Protein AF-W8ZA10-F1 (afdb_monomer_lite)

Radius of gyration: 51.09 Å; chains: 1; bounding box: 124×68×164 Å

Foldseek 3Di:
DDDPDDDDPVVVVVVVCVVVVWDWDWDWDDDDPDTPDTDIDTHNFDAEALAAEAEDPPWWPDKDKDWALPLAWQKEAEWECAPDRDIAALCVVVVNDRIDGDVVLCVVPPDVSHTHYDYDYDPDPDNDDHSVNRVVVRVVVNVVRSGIDMDMDTWTQQCCVVVVPVSNGADARHWYWYWYVVDVVTWIKIWGFHDWPADPVDSRPITTDIDPIDTDDDPVVVVVVVVVVVVVVVVVVVVVVVVVVVVLVVVVVVLVVVVVVVVVVVVVVVVVVVVVVVLDADEDEDCDDDDPPADAQRHWYFHQVPHPPGFIWGHRPPDTHGDDDDPPVVVVVVVVVVVVVVVVVSVVVVVVSVVVVVVSVVVVVVVVVVVVVVVVVVVVVVVVVVVVVVVVVVVVVVVVVVVVVVVVVVVVVVVVVVVVVVVVVVVVVVVVVVVVVVVVVVVVVVVVVD

InterPro domains:
  IPR007119 Phage tail spike protein, N-terminal domain [TIGR01665] (1-211)
  IPR010572 Tail spike domain [PF06605] (48-205)

pLDDT: mean 74.43, std 16.67, range [37.16, 95.0]

Structure (mmCIF, N/CA/C/O backbone):
data_AF-W8ZA10-F1
#
_entry.id   AF-W8ZA10-F1
#
loop_
_atom_site.group_PDB
_atom_site.id
_atom_site.type_symbol
_atom_site.label_atom_id
_atom_site.label_alt_id
_atom_site.label_comp_id
_atom_site.label_asym_id
_atom_site.label_entity_id
_atom_site.label_seq_id
_atom_site.pdbx_PDB_ins_code
_atom_site.Cartn_x
_atom_site.Cartn_y
_atom_site.Cartn_z
_atom_site.occupancy
_atom_site.B_iso_or_equiv
_atom_site.auth_seq_id
_atom_site.auth_comp_id
_atom_site.auth_asym_id
_atom_site.auth_atom_id
_atom_site.pdbx_PDB_model_num
ATOM 1 N N . MET A 1 1 ? 8.578 -32.061 -13.086 1.00 68.56 1 MET A N 1
ATOM 2 C CA . MET A 1 1 ? 7.374 -31.969 -13.932 1.00 68.56 1 MET A CA 1
ATOM 3 C C . MET A 1 1 ? 7.162 -33.322 -14.574 1.00 68.56 1 MET A C 1
ATOM 5 O O . MET A 1 1 ? 8.013 -33.739 -15.352 1.00 68.56 1 MET A O 1
ATOM 9 N N . THR A 1 2 ? 6.096 -34.016 -14.195 1.00 75.06 2 THR A N 1
ATOM 10 C CA . THR A 1 2 ? 5.616 -35.215 -14.890 1.00 75.06 2 THR A CA 1
ATOM 11 C C . THR A 1 2 ? 4.603 -34.788 -15.954 1.00 75.06 2 THR A C 1
ATOM 13 O O . THR A 1 2 ? 3.922 -33.772 -15.802 1.00 75.06 2 THR A O 1
ATOM 16 N N . ILE A 1 3 ? 4.593 -35.481 -17.093 1.00 79.75 3 ILE A N 1
ATOM 17 C CA . ILE A 1 3 ? 3.642 -35.246 -18.184 1.00 79.75 3 ILE A CA 1
ATOM 18 C C . ILE A 1 3 ? 2.778 -36.497 -18.248 1.00 79.75 3 ILE A C 1
ATOM 20 O O . ILE A 1 3 ? 3.177 -37.493 -18.846 1.00 79.75 3 ILE A O 1
ATOM 24 N N . ASP A 1 4 ? 1.637 -36.445 -17.573 1.00 81.00 4 ASP A N 1
ATOM 25 C CA . ASP A 1 4 ? 0.785 -37.617 -17.355 1.00 81.00 4 ASP A CA 1
ATOM 26 C C . ASP A 1 4 ? -0.349 -37.729 -18.401 1.00 81.00 4 ASP A C 1
ATOM 28 O O . ASP A 1 4 ? -0.995 -38.766 -18.518 1.00 81.00 4 ASP A O 1
ATOM 32 N N . GLU A 1 5 ? -0.539 -36.689 -19.225 1.00 87.06 5 GLU A N 1
ATOM 33 C CA . GLU A 1 5 ? -1.510 -36.621 -20.325 1.00 87.06 5 GLU A CA 1
ATOM 34 C C . GLU A 1 5 ? -0.881 -35.997 -21.583 1.00 87.06 5 GLU A C 1
ATOM 36 O O . GLU A 1 5 ? 0.128 -35.288 -21.510 1.00 87.06 5 GLU A O 1
ATOM 41 N N . PHE A 1 6 ? -1.489 -36.232 -22.752 1.00 89.12 6 PHE A N 1
ATOM 42 C CA . PHE A 1 6 ? -1.073 -35.578 -23.996 1.00 89.12 6 PHE A CA 1
ATOM 43 C C . PHE A 1 6 ? -1.142 -34.050 -23.857 1.00 89.12 6 PHE A C 1
ATOM 45 O O . PHE A 1 6 ? -2.161 -33.495 -23.454 1.00 89.12 6 PHE A O 1
ATOM 52 N N . ILE A 1 7 ? -0.058 -33.366 -24.226 1.00 90.50 7 ILE A N 1
ATOM 53 C CA . ILE A 1 7 ? 0.087 -31.912 -24.110 1.00 90.50 7 ILE A CA 1
ATOM 54 C C . ILE A 1 7 ? 0.599 -31.329 -25.426 1.00 90.50 7 ILE A C 1
ATOM 56 O O . ILE A 1 7 ? 1.486 -31.903 -26.061 1.00 90.50 7 ILE A O 1
ATOM 60 N N . ASP A 1 8 ? 0.054 -30.189 -25.850 1.00 92.81 8 ASP A N 1
ATOM 61 C CA . ASP A 1 8 ? 0.545 -29.504 -27.042 1.00 92.81 8 ASP A CA 1
ATOM 62 C C . ASP A 1 8 ? 1.889 -28.790 -26.771 1.00 92.81 8 ASP A C 1
ATOM 64 O O . ASP A 1 8 ? 2.157 -28.366 -25.638 1.00 92.81 8 ASP A O 1
ATOM 68 N N . PRO A 1 9 ? 2.748 -28.618 -27.796 1.00 89.88 9 PRO A N 1
ATOM 69 C CA . PRO A 1 9 ? 4.080 -28.041 -27.617 1.00 89.88 9 PRO A CA 1
ATOM 70 C C . PRO A 1 9 ? 4.087 -26.639 -26.994 1.00 89.88 9 PRO A C 1
ATOM 72 O O . PRO A 1 9 ? 4.975 -26.332 -26.200 1.00 89.88 9 PRO A O 1
ATOM 75 N N . LEU A 1 10 ? 3.103 -25.789 -27.308 1.00 89.62 10 LEU A N 1
ATOM 76 C CA . LEU A 1 10 ? 3.037 -24.430 -26.768 1.00 89.62 10 LEU A CA 1
ATOM 77 C C . LEU A 1 10 ? 2.699 -24.456 -25.278 1.00 89.62 10 LEU A C 1
ATOM 79 O O . LEU A 1 10 ? 3.346 -23.770 -24.486 1.00 89.62 10 LEU A O 1
ATOM 83 N N . THR A 1 11 ? 1.716 -25.260 -24.879 1.00 89.50 11 THR A N 1
ATOM 84 C CA . THR A 1 11 ? 1.367 -25.437 -23.467 1.00 89.50 11 THR A CA 1
ATOM 85 C C . THR A 1 11 ? 2.523 -26.061 -22.695 1.00 89.50 11 THR A C 1
ATOM 87 O O . THR A 1 11 ? 2.801 -25.638 -21.574 1.00 89.50 11 THR A O 1
ATOM 90 N N . PHE A 1 12 ? 3.261 -27.000 -23.293 1.00 90.88 12 PHE A N 1
ATOM 91 C CA . PHE A 1 12 ? 4.457 -27.564 -22.673 1.00 90.88 12 PHE A CA 1
ATOM 92 C C . PHE A 1 12 ? 5.546 -26.507 -22.437 1.00 90.88 12 PHE A C 1
ATOM 94 O O . PHE A 1 12 ? 6.038 -26.376 -21.314 1.00 90.88 12 PHE A O 1
ATOM 101 N N . LEU A 1 13 ? 5.858 -25.685 -23.445 1.00 91.38 13 LEU A N 1
ATOM 102 C CA . LEU A 1 13 ? 6.809 -24.576 -23.307 1.00 91.38 13 LEU A CA 1
ATOM 103 C C . LEU A 1 13 ? 6.351 -23.561 -22.252 1.00 91.38 13 LEU A C 1
ATOM 105 O O . LEU A 1 13 ? 7.157 -23.135 -21.428 1.00 91.38 13 LEU A O 1
ATOM 109 N N . LYS A 1 14 ? 5.056 -23.223 -22.208 1.00 88.81 14 LYS A N 1
ATOM 110 C CA . LYS A 1 14 ? 4.486 -22.347 -21.170 1.00 88.81 14 LYS A CA 1
ATOM 111 C C . LYS A 1 14 ? 4.613 -22.943 -19.766 1.00 88.81 14 LYS A C 1
ATOM 113 O O . LYS A 1 14 ? 4.931 -22.208 -18.833 1.00 88.81 14 LYS A O 1
ATOM 118 N N . LYS A 1 15 ? 4.414 -24.257 -19.599 1.00 87.88 15 LYS A N 1
ATOM 119 C CA . LYS A 1 15 ? 4.613 -24.943 -18.310 1.00 87.88 15 LYS A CA 1
ATOM 120 C C . LYS A 1 15 ? 6.077 -24.897 -17.868 1.00 87.88 15 LYS A C 1
ATOM 122 O O . LYS A 1 15 ? 6.336 -24.601 -16.707 1.00 87.88 15 LYS A O 1
ATOM 127 N N . ILE A 1 16 ? 7.027 -25.118 -18.783 1.00 89.25 16 ILE A N 1
ATOM 128 C CA . ILE A 1 16 ? 8.466 -24.971 -18.498 1.00 89.25 16 ILE A CA 1
ATOM 129 C C . ILE A 1 16 ? 8.782 -23.527 -18.091 1.00 89.25 16 ILE A C 1
ATOM 131 O O . ILE A 1 16 ? 9.394 -23.307 -17.048 1.00 89.25 16 ILE A O 1
ATOM 135 N N . ALA A 1 17 ? 8.330 -22.546 -18.875 1.00 88.12 17 ALA A N 1
ATOM 136 C CA . ALA A 1 17 ? 8.546 -21.130 -18.597 1.00 88.12 17 ALA A CA 1
ATOM 137 C C . ALA A 1 17 ? 8.001 -20.738 -17.213 1.00 88.12 17 ALA A C 1
ATOM 139 O O . ALA A 1 17 ? 8.709 -20.127 -16.418 1.00 88.12 17 ALA A O 1
ATOM 140 N N . SER A 1 18 ? 6.787 -21.179 -16.874 1.00 84.31 18 SER A N 1
ATOM 141 C CA . SER A 1 18 ? 6.187 -20.953 -15.556 1.00 84.31 18 SER A CA 1
ATOM 142 C C . SER A 1 18 ? 6.980 -21.621 -14.424 1.00 84.31 18 SER A C 1
ATOM 144 O O . SER A 1 18 ? 7.290 -20.967 -13.428 1.00 84.31 18 SER A O 1
ATOM 146 N N . LEU A 1 19 ? 7.380 -22.888 -14.597 1.00 85.81 19 LEU A N 1
ATOM 147 C CA . LEU A 1 19 ? 8.125 -23.658 -13.596 1.00 85.81 19 LEU A CA 1
ATOM 148 C C . LEU A 1 19 ? 9.473 -23.013 -13.250 1.00 85.81 19 LEU A C 1
ATOM 150 O O . LEU A 1 19 ? 9.840 -22.927 -12.078 1.00 85.81 19 LEU A O 1
ATOM 154 N N . PHE A 1 20 ? 10.202 -22.552 -14.265 1.00 87.31 20 PHE A N 1
ATOM 155 C CA . PHE A 1 20 ? 11.518 -21.935 -14.096 1.00 87.31 20 PHE A CA 1
ATOM 156 C C . PHE A 1 20 ? 11.465 -20.407 -13.964 1.00 87.31 20 PHE A C 1
ATOM 158 O O . PHE A 1 20 ? 12.511 -19.780 -13.806 1.00 87.31 20 PHE A O 1
ATOM 165 N N . LYS A 1 21 ? 10.266 -19.806 -13.984 1.00 87.06 21 LYS A N 1
ATOM 166 C CA . LYS A 1 21 ? 10.051 -18.348 -13.955 1.00 87.06 21 LYS A CA 1
ATOM 167 C C . LYS A 1 21 ? 10.836 -17.625 -15.059 1.00 87.06 21 LYS A C 1
ATOM 169 O O . LYS A 1 21 ? 11.522 -16.636 -14.804 1.00 87.06 21 LYS A O 1
ATOM 174 N N . LEU A 1 22 ? 10.756 -18.172 -16.268 1.00 90.56 22 LEU A N 1
ATOM 175 C CA . LEU A 1 22 ? 11.364 -17.653 -17.489 1.00 90.56 22 LEU A CA 1
ATOM 176 C C . LEU A 1 22 ? 10.286 -17.059 -18.400 1.00 90.56 22 LEU A C 1
ATOM 178 O O . LEU A 1 22 ? 9.103 -17.379 -18.298 1.00 90.56 22 LEU A O 1
ATOM 182 N N . GLU A 1 23 ? 10.716 -16.224 -19.331 1.00 88.62 23 GLU A N 1
ATOM 183 C CA . GLU A 1 23 ? 9.898 -15.634 -20.378 1.00 88.62 23 GLU A CA 1
ATOM 184 C C . GLU A 1 23 ? 10.313 -16.174 -21.743 1.00 88.62 23 GLU A C 1
ATOM 186 O O . GLU A 1 23 ? 11.498 -16.366 -22.025 1.00 88.62 23 GLU A O 1
ATOM 191 N N . ILE A 1 24 ? 9.317 -16.414 -22.596 1.00 89.81 24 ILE A N 1
ATOM 192 C CA . ILE A 1 24 ? 9.522 -16.966 -23.933 1.00 89.81 24 ILE A CA 1
ATOM 193 C C . ILE A 1 24 ? 9.711 -15.822 -24.927 1.00 89.81 24 ILE A C 1
ATOM 195 O O . ILE A 1 24 ? 8.864 -14.930 -25.025 1.00 89.81 24 ILE A O 1
ATOM 199 N N . GLN A 1 25 ? 10.790 -15.884 -25.703 1.00 88.69 25 GLN A N 1
ATOM 200 C CA . GLN A 1 25 ? 11.041 -15.015 -26.843 1.00 88.69 25 GLN A CA 1
ATOM 201 C C . GLN A 1 25 ? 11.136 -15.851 -28.120 1.00 88.69 25 GLN A C 1
ATOM 203 O O . GLN A 1 25 ? 11.932 -16.780 -28.222 1.00 88.69 25 GLN A O 1
ATOM 208 N N . TYR A 1 26 ? 10.326 -15.497 -29.113 1.00 90.00 26 TYR A N 1
ATOM 209 C CA . TYR A 1 26 ? 10.382 -16.113 -30.435 1.00 90.00 26 TYR A CA 1
ATOM 210 C C . TYR A 1 26 ? 11.287 -15.290 -31.340 1.00 90.00 26 TYR A C 1
ATOM 212 O O . TYR A 1 26 ? 11.172 -14.064 -31.394 1.00 90.00 26 TYR A O 1
ATOM 220 N N . ARG A 1 27 ? 12.179 -15.963 -32.063 1.00 90.25 27 ARG A N 1
ATOM 221 C CA . ARG A 1 27 ? 13.106 -15.315 -32.988 1.00 90.25 27 ARG A CA 1
ATOM 222 C C . ARG A 1 27 ? 13.224 -16.125 -34.265 1.00 90.25 27 ARG A C 1
ATOM 224 O O . ARG A 1 27 ? 13.310 -17.349 -34.236 1.00 90.25 27 ARG A O 1
ATOM 231 N N . VAL A 1 28 ? 13.245 -15.420 -35.388 1.00 92.38 28 VAL A N 1
ATOM 232 C CA . VAL A 1 28 ? 13.442 -16.006 -36.712 1.00 92.38 28 VAL A CA 1
ATOM 233 C C . VAL A 1 28 ? 14.695 -15.394 -37.309 1.00 92.38 28 VAL A C 1
ATOM 235 O O . VAL A 1 28 ? 14.868 -14.177 -37.279 1.00 92.38 28 VAL A O 1
ATOM 238 N N . GLU A 1 29 ? 15.579 -16.233 -37.832 1.00 93.94 29 GLU A N 1
ATOM 239 C CA . GLU A 1 29 ? 16.731 -15.776 -38.603 1.00 93.94 29 GLU A CA 1
ATOM 240 C C . GLU A 1 29 ? 16.413 -15.870 -40.090 1.00 93.94 29 GLU A C 1
ATOM 242 O O . GLU A 1 29 ? 15.942 -16.899 -40.581 1.00 93.94 29 GLU A O 1
ATOM 247 N N . VAL A 1 30 ? 16.672 -14.779 -40.806 1.00 93.19 30 VAL A N 1
ATOM 248 C CA . VAL A 1 30 ? 16.395 -14.650 -42.236 1.00 93.19 30 VAL A CA 1
ATOM 249 C C . VAL A 1 30 ? 17.685 -14.262 -42.945 1.00 93.19 30 VAL A C 1
ATOM 251 O O . VAL A 1 30 ? 18.379 -13.338 -42.522 1.00 93.19 30 VAL A O 1
ATOM 254 N N . GLN A 1 31 ? 17.999 -14.956 -44.037 1.00 92.44 31 GLN A N 1
ATOM 255 C CA . GLN A 1 31 ? 19.104 -14.628 -44.928 1.00 92.44 31 GLN A CA 1
ATOM 256 C C . GLN A 1 31 ? 18.557 -14.430 -46.344 1.00 92.44 31 GLN A C 1
ATOM 258 O O . GLN A 1 31 ? 18.074 -15.362 -46.987 1.00 92.44 31 GLN A O 1
ATOM 263 N N . GLY A 1 32 ? 18.608 -13.188 -46.833 1.00 90.25 32 GLY A N 1
ATOM 264 C CA . GLY A 1 32 ? 17.967 -12.819 -48.095 1.00 90.25 32 GLY A CA 1
ATOM 265 C C . GLY A 1 32 ? 16.452 -13.021 -48.024 1.00 90.25 32 GLY A C 1
ATOM 266 O O . GLY A 1 32 ? 15.787 -12.423 -47.185 1.00 90.25 32 GLY A O 1
ATOM 267 N N . SER A 1 33 ? 15.911 -13.867 -48.900 1.00 89.94 33 SER A N 1
ATOM 268 C CA . SER A 1 33 ? 14.485 -14.221 -48.944 1.00 89.94 33 SER A CA 1
ATOM 269 C C . SER A 1 33 ? 14.143 -15.533 -48.224 1.00 89.94 33 SER A C 1
ATOM 271 O O . SER A 1 33 ? 13.004 -15.989 -48.313 1.00 89.94 33 SER A O 1
ATOM 273 N N . GLN A 1 34 ? 15.102 -16.165 -47.537 1.00 92.31 34 GLN A N 1
ATOM 274 C CA . GLN A 1 34 ? 14.908 -17.464 -46.890 1.00 92.31 34 GLN A CA 1
ATOM 275 C C . GLN A 1 34 ? 14.992 -17.366 -45.370 1.00 92.31 34 GLN A C 1
ATOM 277 O O . GLN A 1 34 ? 15.887 -16.726 -44.819 1.00 92.31 34 GLN A O 1
ATOM 282 N N . ILE A 1 35 ? 14.072 -18.055 -44.694 1.00 93.00 35 ILE A N 1
ATOM 283 C CA . ILE A 1 35 ? 14.140 -18.290 -43.252 1.00 93.00 35 ILE A CA 1
ATOM 284 C C . ILE A 1 35 ? 15.128 -19.433 -43.011 1.00 93.00 35 ILE A C 1
ATOM 286 O O . ILE A 1 35 ? 14.915 -20.540 -43.501 1.00 93.00 35 ILE A O 1
ATOM 290 N N . ILE A 1 36 ? 16.194 -19.162 -42.261 1.00 94.38 36 ILE A N 1
ATOM 291 C CA . ILE A 1 36 ? 17.274 -20.119 -41.979 1.00 94.38 36 ILE A CA 1
ATOM 292 C C . ILE A 1 36 ? 17.155 -20.770 -40.595 1.00 94.38 36 ILE A C 1
ATOM 294 O O . ILE A 1 36 ? 17.779 -21.801 -40.357 1.00 94.38 36 ILE A O 1
ATOM 298 N N . GLY A 1 37 ? 16.325 -20.229 -39.696 1.00 93.19 37 GLY A N 1
ATOM 299 C CA . GLY A 1 37 ? 16.118 -20.815 -38.373 1.00 93.19 37 GLY A CA 1
ATOM 300 C C . GLY A 1 37 ? 14.940 -20.217 -37.609 1.00 93.19 37 GLY A C 1
ATOM 301 O O . GLY A 1 37 ? 14.662 -19.023 -37.713 1.00 93.19 37 GLY A O 1
ATOM 302 N N . TRP A 1 38 ? 14.275 -21.065 -36.822 1.00 93.81 38 TRP A N 1
ATOM 303 C CA . TRP A 1 38 ? 13.237 -20.695 -35.861 1.00 93.81 38 TRP A CA 1
ATOM 304 C C . TRP A 1 38 ? 13.734 -21.037 -34.463 1.00 93.81 38 TRP A C 1
ATOM 306 O O . TRP A 1 38 ? 14.096 -22.184 -34.199 1.00 93.81 38 TRP A O 1
ATOM 316 N N . TYR A 1 39 ? 13.736 -20.052 -33.576 1.00 93.19 39 TYR A N 1
ATOM 317 C CA . TYR A 1 39 ? 14.263 -20.180 -32.226 1.00 93.19 39 TYR A CA 1
ATOM 318 C C . TYR A 1 39 ? 13.196 -19.803 -31.204 1.00 93.19 39 TYR A C 1
ATOM 320 O O . TYR A 1 39 ? 12.414 -18.867 -31.399 1.00 93.19 39 TYR A O 1
ATOM 328 N N . VAL A 1 40 ? 13.190 -20.553 -30.105 1.00 92.38 40 VAL A N 1
ATOM 329 C CA . VAL A 1 40 ? 12.402 -20.269 -28.908 1.00 92.38 40 VAL A CA 1
ATOM 330 C C . VAL A 1 40 ? 13.393 -20.094 -27.770 1.00 92.38 40 VAL A C 1
ATOM 332 O O . VAL A 1 40 ? 13.891 -21.068 -27.207 1.00 92.38 40 VAL A O 1
ATOM 335 N N . ASP A 1 41 ? 13.704 -18.842 -27.470 1.00 91.94 41 ASP A N 1
ATOM 336 C CA . ASP A 1 41 ? 14.650 -18.472 -26.432 1.00 91.94 41 ASP A CA 1
ATOM 337 C C . ASP A 1 41 ? 13.895 -18.370 -25.093 1.00 91.94 41 ASP A C 1
ATOM 339 O O . ASP A 1 41 ? 12.867 -17.698 -24.985 1.00 91.94 41 ASP A O 1
ATOM 343 N N . MET A 1 42 ? 14.389 -19.065 -24.066 1.00 91.44 42 MET A N 1
ATOM 344 C CA . MET A 1 42 ? 13.882 -18.984 -22.692 1.00 91.44 42 MET A CA 1
ATOM 345 C C . MET A 1 42 ? 14.815 -18.075 -21.897 1.00 91.44 42 MET A C 1
ATOM 347 O O . MET A 1 42 ? 15.959 -18.442 -21.629 1.00 91.44 42 MET A O 1
ATOM 351 N N . ILE A 1 43 ? 14.346 -16.886 -21.537 1.00 91.00 43 ILE A N 1
ATOM 352 C CA . ILE A 1 43 ? 15.169 -15.855 -20.896 1.00 91.00 43 ILE A CA 1
ATOM 353 C C . ILE A 1 43 ? 14.589 -15.449 -19.546 1.00 91.00 43 ILE A C 1
ATOM 355 O O . ILE A 1 43 ? 13.408 -15.631 -19.289 1.00 91.00 43 ILE A O 1
ATOM 359 N N . GLN A 1 44 ? 15.411 -14.886 -18.660 1.00 87.19 44 GLN A N 1
ATOM 360 C CA . GLN A 1 44 ? 14.952 -14.534 -17.313 1.00 87.19 44 GLN A CA 1
ATOM 361 C C . GLN A 1 44 ? 13.900 -13.412 -17.316 1.00 87.19 44 GLN A C 1
ATOM 363 O O . GLN A 1 44 ? 12.997 -13.422 -16.485 1.00 87.19 44 GLN A O 1
ATOM 368 N N . ARG A 1 45 ? 14.044 -12.433 -18.219 1.00 85.81 45 ARG A N 1
ATOM 369 C CA . ARG A 1 45 ? 13.141 -11.285 -18.378 1.00 85.81 45 ARG A CA 1
ATOM 370 C C . ARG A 1 45 ? 13.358 -10.640 -19.751 1.00 85.81 45 ARG A C 1
ATOM 372 O O . ARG A 1 45 ? 14.501 -10.365 -20.110 1.00 85.81 45 ARG A O 1
ATOM 379 N N . ARG A 1 46 ? 12.285 -10.400 -20.510 1.00 87.69 46 ARG A N 1
ATOM 380 C CA . ARG A 1 46 ? 12.269 -9.609 -21.755 1.00 87.69 46 ARG A CA 1
ATOM 381 C C . ARG A 1 46 ? 12.295 -8.112 -21.458 1.00 87.69 46 ARG A C 1
ATOM 383 O O . ARG A 1 46 ? 11.770 -7.672 -20.439 1.00 87.69 46 ARG A O 1
ATOM 390 N N . GLY A 1 47 ? 12.831 -7.340 -22.399 1.00 85.00 47 GLY A N 1
ATOM 391 C CA . GLY A 1 47 ? 12.900 -5.882 -22.309 1.00 85.00 47 GLY A CA 1
ATOM 392 C C . GLY A 1 47 ? 13.931 -5.373 -21.305 1.00 85.00 47 GLY A C 1
ATOM 393 O O . GLY A 1 47 ? 14.654 -6.146 -20.669 1.00 85.00 47 GLY A O 1
ATOM 394 N N . ARG A 1 48 ? 14.066 -4.050 -21.229 1.00 87.56 48 ARG A N 1
ATOM 395 C CA . ARG A 1 48 ? 15.093 -3.364 -20.430 1.00 87.56 48 ARG A CA 1
ATOM 396 C C . ARG A 1 48 ? 14.481 -2.173 -19.692 1.00 87.56 48 ARG A C 1
ATOM 398 O O . ARG A 1 48 ? 13.422 -1.683 -20.065 1.00 87.56 48 ARG A O 1
ATOM 405 N N . ASP A 1 49 ? 15.155 -1.696 -18.648 1.00 87.94 49 ASP A N 1
ATOM 406 C CA . ASP A 1 49 ? 14.880 -0.355 -18.118 1.00 87.94 49 ASP A CA 1
ATOM 407 C C . ASP A 1 49 ? 15.629 0.647 -19.002 1.00 87.94 49 ASP A C 1
ATOM 409 O O . ASP A 1 49 ? 16.857 0.743 -18.951 1.00 87.94 49 ASP A O 1
ATOM 413 N N . THR A 1 50 ? 14.892 1.322 -19.880 1.00 79.62 50 THR A N 1
ATOM 414 C CA . THR A 1 50 ? 15.439 2.325 -20.803 1.00 79.62 50 THR A CA 1
ATOM 415 C C . THR A 1 50 ? 15.492 3.717 -20.177 1.00 79.62 50 THR A C 1
ATOM 417 O O . THR A 1 50 ? 16.022 4.641 -20.790 1.00 79.62 50 THR A O 1
ATOM 420 N N . GLY A 1 51 ? 14.945 3.895 -18.968 1.00 84.44 51 GLY A N 1
ATOM 421 C CA . GLY A 1 51 ? 14.750 5.207 -18.360 1.00 84.44 51 GLY A CA 1
ATOM 422 C C . GLY A 1 51 ? 13.674 6.055 -19.043 1.00 84.44 51 GLY A C 1
ATOM 423 O O . GLY A 1 51 ? 13.551 7.231 -18.714 1.00 84.44 51 GLY A O 1
ATOM 424 N N . LYS A 1 52 ? 12.897 5.482 -19.972 1.00 91.38 52 LYS A N 1
ATOM 425 C CA . LYS A 1 52 ? 11.790 6.158 -20.649 1.00 91.38 52 LYS A CA 1
ATOM 426 C C . LYS A 1 52 ? 10.740 6.621 -19.638 1.00 91.38 52 LYS A C 1
ATOM 428 O O . LYS A 1 52 ? 10.185 5.821 -18.879 1.00 91.38 52 LYS A O 1
ATOM 433 N N . GLU A 1 53 ? 10.428 7.911 -19.697 1.00 94.00 53 GLU A N 1
ATOM 434 C CA . GLU A 1 53 ? 9.3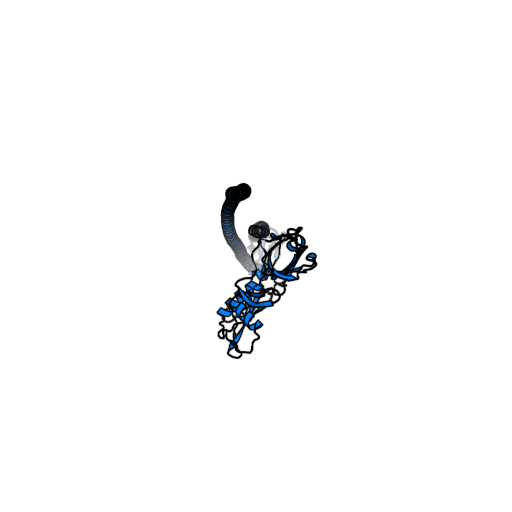84 8.539 -18.890 1.00 94.00 53 GLU A CA 1
ATOM 435 C C . GLU A 1 53 ? 8.244 9.021 -19.785 1.00 94.00 53 GLU A C 1
ATOM 437 O O . GLU A 1 53 ? 8.477 9.672 -20.810 1.00 94.00 53 GLU A O 1
ATOM 442 N N . ILE A 1 54 ? 7.027 8.658 -19.395 1.00 94.62 54 ILE A N 1
ATOM 443 C CA . ILE A 1 54 ? 5.763 9.030 -20.019 1.00 94.62 54 ILE A CA 1
ATOM 444 C C . ILE A 1 54 ? 5.112 10.083 -19.134 1.00 94.62 54 ILE A C 1
ATOM 446 O O . ILE A 1 54 ? 4.846 9.822 -17.960 1.00 94.62 54 ILE A O 1
ATOM 450 N N . GLU A 1 55 ? 4.881 11.278 -19.666 1.00 94.81 55 GLU A N 1
ATOM 451 C CA . GLU A 1 55 ? 4.514 12.441 -18.856 1.00 94.81 55 GLU A CA 1
ATOM 452 C C . GLU A 1 55 ? 3.306 13.196 -19.418 1.00 94.81 55 GLU A C 1
ATOM 454 O O . GLU A 1 55 ? 3.158 13.372 -20.634 1.00 94.81 55 GLU A O 1
ATOM 459 N N . LEU A 1 56 ? 2.444 13.680 -18.513 1.00 92.81 56 LEU A N 1
ATOM 460 C CA . LEU A 1 56 ? 1.318 14.551 -18.860 1.00 92.81 56 LEU A CA 1
ATOM 461 C C . LEU A 1 56 ? 1.811 15.816 -19.577 1.00 92.81 56 LEU A C 1
ATOM 463 O O . LEU A 1 56 ? 2.657 16.543 -19.059 1.00 92.81 56 LEU A O 1
ATOM 467 N N . GLY A 1 57 ? 1.253 16.090 -20.759 1.00 89.19 57 GLY A N 1
ATOM 468 C CA . GLY A 1 57 ? 1.645 17.222 -21.608 1.00 89.19 57 GLY A CA 1
ATOM 469 C C . GLY A 1 57 ? 2.796 16.930 -22.580 1.00 89.19 57 GLY A C 1
ATOM 470 O O . GLY A 1 57 ? 3.135 17.806 -23.375 1.00 89.19 57 GLY A O 1
ATOM 471 N N . LYS A 1 58 ? 3.368 15.719 -22.547 1.00 92.56 58 LYS A N 1
ATOM 472 C CA . LYS A 1 58 ? 4.377 15.238 -23.500 1.00 92.56 58 LYS A CA 1
ATOM 473 C C . LYS A 1 58 ? 3.801 14.131 -24.383 1.00 92.56 58 LYS A C 1
ATOM 475 O O . LYS A 1 58 ? 3.534 14.350 -25.559 1.00 92.56 58 LYS A O 1
ATOM 480 N N . ASP A 1 59 ? 3.622 12.951 -23.807 1.00 92.94 59 ASP A N 1
ATOM 481 C CA . ASP A 1 59 ? 3.242 11.719 -24.503 1.00 92.94 59 ASP A CA 1
ATOM 482 C C . ASP A 1 59 ? 2.149 10.926 -23.777 1.00 92.94 59 ASP A C 1
ATOM 484 O O . ASP A 1 59 ? 1.572 10.010 -24.360 1.00 92.94 59 ASP A O 1
ATOM 488 N N . LEU A 1 60 ? 1.815 11.301 -22.540 1.00 95.00 60 LEU A N 1
ATOM 489 C CA . LEU A 1 60 ? 0.667 10.760 -21.824 1.00 95.00 60 LEU A CA 1
ATOM 490 C C . LEU A 1 60 ? -0.629 11.428 -22.303 1.00 95.00 60 LEU A C 1
ATOM 492 O O . LEU A 1 60 ? -0.796 12.640 -22.148 1.00 95.00 60 LEU A O 1
ATOM 496 N N . ILE A 1 61 ? -1.551 10.628 -22.839 1.00 92.62 61 ILE A N 1
ATOM 497 C CA . ILE A 1 61 ? -2.896 11.069 -23.232 1.00 92.62 61 ILE A CA 1
ATOM 498 C C . ILE A 1 61 ? -3.818 11.060 -22.008 1.00 92.62 61 ILE A C 1
ATOM 500 O O . ILE A 1 61 ? -4.542 12.026 -21.770 1.00 92.62 61 ILE A O 1
ATOM 504 N N . GLY A 1 62 ? -3.755 10.000 -21.199 1.00 91.56 62 GLY A N 1
ATOM 505 C CA . GLY A 1 62 ? -4.553 9.894 -19.983 1.00 91.56 62 GLY A CA 1
ATOM 506 C C . GLY A 1 62 ? -4.244 8.653 -19.154 1.00 91.56 62 GLY A C 1
ATOM 507 O O . GLY A 1 62 ? -3.669 7.680 -19.643 1.00 91.56 62 GLY A O 1
ATOM 508 N N . VAL A 1 63 ? -4.644 8.700 -17.882 1.00 92.88 63 VAL A N 1
ATOM 509 C CA . VAL A 1 63 ? -4.583 7.569 -16.952 1.00 92.88 63 VAL A CA 1
ATOM 510 C C . VAL A 1 63 ? -5.946 7.375 -16.307 1.00 92.88 63 VAL A C 1
ATOM 512 O O . VAL A 1 63 ? -6.488 8.286 -15.682 1.00 92.88 63 VAL A O 1
ATOM 515 N N . THR A 1 64 ? -6.468 6.158 -16.394 1.00 90.31 64 THR A N 1
ATOM 516 C CA . THR A 1 64 ? -7.659 5.731 -15.664 1.00 90.31 64 THR A CA 1
ATOM 517 C C . THR A 1 64 ? -7.235 4.776 -14.559 1.00 90.31 64 THR A C 1
ATOM 519 O O . THR A 1 64 ? -6.717 3.693 -14.814 1.00 90.31 64 THR A O 1
ATOM 522 N N . ARG A 1 65 ? -7.457 5.178 -13.305 1.00 88.06 65 ARG A N 1
ATOM 523 C CA . ARG A 1 65 ? -7.234 4.339 -12.123 1.00 88.06 65 ARG A CA 1
ATOM 524 C C . ARG A 1 65 ? -8.533 3.628 -11.758 1.00 88.06 65 ARG A C 1
ATOM 526 O O . ARG A 1 65 ? -9.519 4.278 -11.418 1.00 88.06 65 ARG A O 1
ATOM 533 N N . ILE A 1 66 ? -8.526 2.303 -11.803 1.00 83.81 66 ILE A N 1
ATOM 534 C CA . ILE A 1 66 ? -9.684 1.457 -11.517 1.00 83.81 66 ILE A CA 1
ATOM 535 C C . ILE A 1 66 ? -9.449 0.773 -10.171 1.00 83.81 66 ILE A C 1
ATOM 537 O O . ILE A 1 66 ? -8.525 -0.020 -10.006 1.00 83.81 66 ILE A O 1
ATOM 541 N N . GLU A 1 67 ? -10.290 1.078 -9.184 1.00 80.19 67 GLU A N 1
ATOM 542 C CA . GLU A 1 67 ? -10.256 0.401 -7.887 1.00 80.19 67 GLU A CA 1
ATOM 543 C C . GLU A 1 67 ? -11.291 -0.723 -7.828 1.00 80.19 67 GLU A C 1
ATOM 545 O O . GLU A 1 67 ? -12.502 -0.511 -7.929 1.00 80.19 67 GLU A O 1
ATOM 550 N N . HIS A 1 68 ? -10.816 -1.938 -7.588 1.00 76.75 68 HIS A N 1
ATOM 551 C CA . HIS A 1 68 ? -11.648 -3.102 -7.350 1.00 76.75 68 HIS A CA 1
ATOM 552 C C . HIS A 1 68 ? -11.779 -3.342 -5.841 1.00 76.75 68 HIS A C 1
ATOM 554 O O . HIS A 1 68 ? -10.854 -3.780 -5.160 1.00 76.75 68 HIS A O 1
ATOM 560 N N . SER A 1 69 ? -12.968 -3.061 -5.304 1.00 73.44 69 SER A N 1
ATOM 561 C CA . SER A 1 69 ? -13.299 -3.246 -3.881 1.00 73.44 69 SER A CA 1
ATOM 562 C C . SER A 1 69 ? -14.154 -4.488 -3.593 1.00 73.44 69 SER A C 1
ATOM 564 O O . SER A 1 69 ? -14.490 -4.772 -2.437 1.00 73.44 69 SER A O 1
ATOM 566 N N . ARG A 1 70 ? -14.523 -5.234 -4.645 1.00 70.94 70 ARG A N 1
ATOM 567 C CA . ARG A 1 70 ? -15.406 -6.407 -4.558 1.00 70.94 70 ARG A CA 1
ATOM 568 C C . ARG A 1 70 ? -14.773 -7.553 -3.776 1.00 70.94 70 ARG A C 1
ATOM 570 O O . ARG A 1 70 ? -15.442 -8.121 -2.921 1.00 70.94 70 ARG A O 1
ATOM 577 N N . ASP A 1 71 ? -13.486 -7.799 -3.991 1.00 76.31 71 ASP A N 1
ATOM 578 C CA . ASP A 1 71 ? -12.774 -8.934 -3.392 1.00 76.31 71 ASP A CA 1
ATOM 579 C C . ASP A 1 71 ? -12.199 -8.629 -1.999 1.00 76.31 71 ASP A C 1
ATOM 581 O O . ASP A 1 71 ? -11.549 -9.481 -1.390 1.00 76.31 71 ASP A O 1
ATOM 585 N N . ILE A 1 72 ? -12.454 -7.423 -1.467 1.00 85.12 72 ILE A N 1
ATOM 586 C CA . ILE A 1 72 ? -11.973 -7.028 -0.143 1.00 85.12 72 ILE A CA 1
ATOM 587 C C . ILE A 1 72 ? -12.651 -7.869 0.936 1.00 85.12 72 ILE A C 1
ATOM 589 O O . ILE A 1 72 ? -13.875 -7.817 1.101 1.00 85.12 72 ILE A O 1
ATOM 593 N N . CYS A 1 73 ? -11.834 -8.561 1.725 1.00 87.62 73 CYS A N 1
ATOM 594 C CA . CYS A 1 73 ? -12.270 -9.399 2.832 1.00 87.62 73 CYS A CA 1
ATOM 595 C C . CYS A 1 73 ? -11.704 -8.870 4.152 1.00 87.62 73 CYS A C 1
ATOM 597 O O . CYS A 1 73 ? -10.525 -8.537 4.256 1.00 87.62 73 CYS A O 1
ATOM 599 N N . THR A 1 74 ? -12.545 -8.826 5.182 1.00 89.25 74 THR A N 1
ATOM 600 C CA . THR A 1 74 ? -12.138 -8.498 6.561 1.00 89.25 74 THR A CA 1
ATOM 601 C C . THR A 1 74 ? -12.157 -9.729 7.467 1.00 89.25 74 THR A C 1
ATOM 603 O O . THR A 1 74 ? -11.698 -9.667 8.608 1.00 89.25 74 THR A O 1
ATOM 606 N N . ALA A 1 75 ? -12.675 -10.848 6.953 1.00 92.62 75 ALA A N 1
ATOM 607 C CA . ALA A 1 75 ? -12.562 -12.176 7.529 1.00 92.62 75 ALA A CA 1
ATOM 608 C C . ALA A 1 75 ? -12.369 -13.215 6.411 1.00 92.62 75 ALA A C 1
ATOM 610 O O . ALA A 1 75 ? -12.975 -13.090 5.346 1.00 92.62 75 ALA A O 1
ATOM 611 N N . LEU A 1 76 ? -11.549 -14.240 6.643 1.00 94.31 76 LEU A N 1
ATOM 612 C CA . LEU A 1 76 ? -11.282 -15.299 5.664 1.00 94.31 76 LEU A CA 1
ATOM 613 C C . LEU A 1 76 ? -11.533 -16.674 6.277 1.00 94.31 76 LEU A C 1
ATOM 615 O O . LEU A 1 76 ? -10.896 -17.024 7.268 1.00 94.31 76 LEU A O 1
ATOM 619 N N . VAL A 1 77 ? -12.435 -17.442 5.669 1.00 94.38 77 VAL A N 1
ATOM 620 C CA . VAL A 1 77 ? -12.727 -18.842 5.998 1.00 94.38 77 VAL A CA 1
ATOM 621 C C . VAL A 1 77 ? -11.863 -19.730 5.110 1.00 94.38 77 VAL A C 1
ATOM 623 O O . VAL A 1 77 ? -11.944 -19.637 3.884 1.00 94.38 77 VAL A O 1
ATOM 626 N N . GLY A 1 78 ? -11.050 -20.593 5.714 1.00 90.31 78 GLY A N 1
ATOM 627 C CA . GLY A 1 78 ? -10.184 -21.513 4.981 1.00 90.31 78 GLY A CA 1
ATOM 628 C C . GLY A 1 78 ? -10.583 -22.960 5.204 1.00 90.31 78 GLY A C 1
ATOM 629 O O . GLY A 1 78 ? -10.802 -23.376 6.343 1.00 90.31 78 GLY A O 1
ATOM 630 N N . PHE A 1 79 ? -10.662 -23.724 4.118 1.00 89.75 79 PHE A N 1
ATOM 631 C CA . PHE A 1 79 ? -10.985 -25.144 4.179 1.00 89.75 79 PHE A CA 1
ATOM 632 C C . PHE A 1 79 ? -10.291 -25.927 3.066 1.00 89.75 79 PHE A C 1
ATOM 634 O O . PHE A 1 79 ? -10.112 -25.431 1.952 1.00 89.75 79 PHE A O 1
ATOM 641 N N . VAL A 1 80 ? -9.919 -27.168 3.377 1.00 87.25 80 VAL A N 1
ATOM 642 C CA . VAL A 1 80 ? -9.310 -28.123 2.441 1.00 87.25 80 VAL A CA 1
ATOM 643 C C . VAL A 1 80 ? -9.991 -29.474 2.599 1.00 87.25 80 VAL A C 1
ATOM 645 O O . VAL A 1 80 ? -10.320 -29.881 3.712 1.00 87.25 80 VAL A O 1
ATOM 648 N N . LYS A 1 81 ? -10.210 -30.182 1.489 1.00 82.12 81 LYS A N 1
ATOM 649 C CA . LYS A 1 81 ? -10.711 -31.556 1.532 1.00 82.12 81 LYS A CA 1
ATOM 650 C C . LYS A 1 81 ? -9.591 -32.484 2.021 1.00 82.12 81 LYS A C 1
ATOM 652 O O . LYS A 1 81 ? -8.537 -32.535 1.395 1.00 82.12 81 LYS A O 1
ATOM 657 N N . GLY A 1 82 ? -9.804 -33.156 3.149 1.00 72.94 82 GLY A N 1
ATOM 658 C CA . GLY A 1 82 ? -8.892 -34.165 3.692 1.00 72.94 82 GLY A CA 1
ATOM 659 C C . GLY A 1 82 ? -9.171 -35.563 3.134 1.00 72.94 82 GLY A C 1
ATOM 660 O O . GLY A 1 82 ? -9.885 -35.721 2.143 1.00 72.94 82 GLY A O 1
ATOM 661 N N . GLU A 1 83 ? -8.622 -36.594 3.781 1.00 70.25 83 GLU A N 1
ATOM 662 C CA . GLU A 1 83 ? -8.920 -37.989 3.436 1.00 70.25 83 GLU A CA 1
ATOM 663 C C . GLU A 1 83 ? -10.406 -38.324 3.690 1.00 70.25 83 GLU A C 1
ATOM 665 O O . GLU A 1 83 ? -10.937 -38.104 4.782 1.00 70.25 83 GLU A O 1
ATOM 670 N N . GLY A 1 84 ? -11.083 -38.873 2.675 1.00 69.94 84 GLY A N 1
ATOM 671 C CA . GLY A 1 84 ? -12.509 -39.219 2.728 1.00 69.94 84 GLY A CA 1
ATOM 672 C C . GLY A 1 84 ? -13.445 -38.005 2.610 1.00 69.94 84 GLY A C 1
ATOM 673 O O . GLY A 1 84 ? -13.254 -37.144 1.749 1.00 69.94 84 GLY A O 1
ATOM 674 N N . ASP A 1 85 ? -14.474 -37.960 3.465 1.00 71.56 85 ASP A N 1
ATOM 675 C CA . ASP A 1 85 ? -15.460 -36.864 3.554 1.00 71.56 85 ASP A CA 1
ATOM 676 C C . ASP A 1 85 ? -15.091 -35.796 4.606 1.00 71.56 85 ASP A C 1
ATOM 678 O O . ASP A 1 85 ? -15.862 -34.870 4.860 1.00 71.56 85 ASP A O 1
ATOM 682 N N . ASN A 1 86 ? -13.911 -35.895 5.228 1.00 78.88 86 ASN A N 1
ATOM 683 C CA . ASN A 1 86 ? -13.483 -34.938 6.245 1.00 78.88 86 ASN A CA 1
ATOM 684 C C . ASN A 1 86 ? -12.944 -33.641 5.627 1.00 78.88 86 ASN A C 1
ATOM 686 O O . ASN A 1 86 ? -12.109 -33.653 4.722 1.00 78.88 86 ASN A O 1
ATOM 690 N N . VAL A 1 87 ? -13.378 -32.505 6.175 1.00 83.75 87 VAL A N 1
ATOM 691 C CA . VAL A 1 87 ? -12.883 -31.169 5.819 1.00 83.75 87 VAL A CA 1
ATOM 692 C C . VAL A 1 87 ? -11.906 -30.695 6.888 1.00 83.75 87 VAL A C 1
ATOM 694 O O . VAL A 1 87 ? -12.211 -30.704 8.078 1.00 83.75 87 VAL A O 1
ATOM 697 N N . ILE A 1 88 ? -10.724 -30.268 6.459 1.00 85.94 88 ILE A N 1
ATOM 698 C CA . ILE A 1 88 ? -9.701 -29.682 7.320 1.00 85.94 88 ILE A CA 1
ATOM 699 C C . ILE A 1 88 ? -9.955 -28.176 7.394 1.00 85.94 88 ILE A C 1
ATOM 701 O O . ILE A 1 88 ? -9.930 -27.485 6.374 1.00 85.94 88 ILE A O 1
ATOM 705 N N . THR A 1 89 ? -10.181 -27.677 8.607 1.00 90.31 89 THR A N 1
ATOM 706 C CA . THR A 1 89 ? -10.340 -26.253 8.941 1.00 90.31 89 THR A CA 1
ATOM 707 C C . THR A 1 89 ? -9.321 -25.853 10.015 1.00 90.31 89 THR A C 1
ATOM 709 O O . THR A 1 89 ? -8.566 -26.683 10.530 1.00 90.31 89 THR A O 1
ATOM 712 N N . ILE A 1 90 ? -9.298 -24.570 10.380 1.00 91.75 90 ILE A N 1
ATOM 713 C CA . ILE A 1 90 ? -8.461 -24.050 11.475 1.00 91.75 90 ILE A CA 1
ATOM 714 C C . ILE A 1 90 ? -9.156 -24.064 12.847 1.00 91.75 90 ILE A C 1
ATOM 716 O O . ILE A 1 90 ? -8.569 -23.624 13.832 1.00 91.75 90 ILE A O 1
ATOM 720 N N . GLU A 1 91 ? -10.390 -24.567 12.950 1.00 92.38 91 GLU A N 1
ATOM 721 C CA . GLU A 1 91 ? -11.201 -24.492 14.180 1.00 92.38 91 GLU A CA 1
ATOM 722 C C . GLU A 1 91 ? -10.497 -25.114 15.388 1.00 92.38 91 GLU A C 1
ATOM 724 O O . GLU A 1 91 ? -10.520 -24.551 16.486 1.00 92.38 91 GLU A O 1
ATOM 729 N N . SER A 1 92 ? -9.811 -26.238 15.165 1.00 88.69 92 SER A N 1
ATOM 730 C CA . SER A 1 92 ? -9.068 -26.983 16.187 1.00 88.69 92 SER A CA 1
ATOM 731 C C . SER A 1 92 ? -7.952 -26.171 16.849 1.00 88.69 92 SER A C 1
ATOM 733 O O . SER A 1 92 ? -7.608 -26.430 18.000 1.00 88.69 92 SER A O 1
ATOM 735 N N . ILE A 1 93 ? -7.407 -25.174 16.148 1.00 90.56 93 ILE A N 1
ATOM 736 C CA . ILE A 1 93 ? -6.297 -24.333 16.616 1.00 90.56 93 ILE A CA 1
ATOM 737 C C . ILE A 1 93 ? -6.702 -22.873 16.853 1.00 90.56 93 ILE A C 1
ATOM 739 O O . ILE A 1 93 ? -5.935 -22.114 17.440 1.00 90.56 93 ILE A O 1
ATOM 743 N N . ASN A 1 94 ? -7.908 -22.475 16.443 1.00 91.25 94 ASN A N 1
ATOM 744 C CA . ASN A 1 94 ? -8.384 -21.093 16.480 1.00 91.25 94 ASN A CA 1
ATOM 745 C C . ASN A 1 94 ? -9.640 -20.936 17.350 1.00 91.25 94 ASN A C 1
ATOM 747 O O . ASN A 1 94 ? -10.631 -20.330 16.949 1.00 91.25 94 ASN A O 1
ATOM 751 N N . LYS A 1 95 ? -9.614 -21.507 18.561 1.00 89.12 95 LYS A N 1
ATOM 752 C CA . LYS A 1 95 ? -10.695 -21.377 19.561 1.00 89.12 95 LYS A CA 1
ATOM 753 C C . LYS A 1 95 ? -12.085 -21.768 19.018 1.00 89.12 95 LYS A C 1
ATOM 755 O O . LYS A 1 95 ? -13.085 -21.181 19.420 1.00 89.12 95 LYS A O 1
ATOM 760 N N . GLY A 1 96 ? -12.145 -22.737 18.103 1.00 86.81 96 GLY A N 1
ATOM 761 C CA . GLY A 1 96 ? -13.387 -23.188 17.473 1.00 86.81 96 GLY A CA 1
ATOM 762 C C . GLY A 1 96 ? -13.894 -22.309 16.325 1.00 86.81 96 GLY A C 1
ATOM 763 O O . GLY A 1 96 ? -15.008 -22.528 15.867 1.00 86.81 96 GLY A O 1
ATOM 764 N N . LEU A 1 97 ? -13.122 -21.321 15.857 1.00 90.19 97 LEU A N 1
ATOM 765 C CA . LEU A 1 97 ? -13.506 -20.452 14.740 1.00 90.19 97 LEU A CA 1
ATOM 766 C C . LEU A 1 97 ? -12.840 -20.896 13.424 1.00 90.19 97 LEU A C 1
ATOM 768 O O . LEU A 1 97 ? -11.609 -20.979 13.374 1.00 90.19 97 LEU A O 1
ATOM 772 N N . PRO A 1 98 ? -13.598 -21.097 12.327 1.00 90.81 98 PRO A N 1
ATOM 773 C CA . PRO A 1 98 ? -13.054 -21.543 11.037 1.00 90.81 98 PRO A CA 1
ATOM 774 C C . PRO A 1 98 ? -12.432 -20.417 10.201 1.00 90.81 98 PRO A C 1
ATOM 776 O O . PRO A 1 98 ? -12.075 -20.626 9.040 1.00 90.81 98 PRO A O 1
ATOM 779 N N . TYR A 1 99 ? -12.326 -19.209 10.756 1.00 93.62 99 TYR A N 1
ATOM 780 C CA . TYR A 1 99 ? -11.879 -18.027 10.033 1.00 93.62 99 TYR A CA 1
ATOM 781 C C . TYR A 1 99 ? -10.907 -17.171 10.833 1.00 93.62 99 TYR A C 1
ATOM 783 O O . TYR A 1 99 ? -10.939 -17.125 12.062 1.00 93.62 99 TYR A O 1
ATOM 791 N N . ILE A 1 100 ? -10.080 -16.437 10.099 1.00 94.00 100 ILE A N 1
ATOM 792 C CA . ILE A 1 100 ? -9.235 -15.368 10.632 1.00 94.00 100 ILE A CA 1
ATOM 793 C C . ILE A 1 100 ? -9.850 -14.008 10.320 1.00 94.00 100 ILE A C 1
ATOM 795 O O . ILE A 1 100 ? -10.611 -13.878 9.361 1.00 94.00 100 ILE A O 1
ATOM 799 N N . VAL A 1 101 ? -9.522 -12.999 11.122 1.00 93.25 101 VAL A N 1
ATOM 800 C CA . VAL A 1 101 ? -10.015 -11.624 10.964 1.00 93.25 101 VAL A CA 1
ATOM 801 C C . VAL A 1 101 ? -8.859 -10.642 10.899 1.00 93.25 101 VAL A C 1
ATOM 803 O O . VAL A 1 101 ? -7.839 -10.836 11.559 1.00 93.25 101 VAL A O 1
ATOM 806 N N . ASP A 1 102 ? -9.051 -9.564 10.147 1.00 91.00 102 ASP A N 1
ATOM 807 C CA . ASP A 1 102 ? -8.176 -8.397 10.183 1.00 91.00 102 ASP A CA 1
ATOM 808 C C . ASP A 1 102 ? -8.966 -7.201 10.730 1.00 91.00 102 ASP A C 1
ATOM 810 O O . ASP A 1 102 ? -9.930 -6.727 10.119 1.00 91.00 102 ASP A O 1
ATOM 814 N N . ASN A 1 103 ? -8.584 -6.745 11.925 1.00 85.56 103 ASN A N 1
ATOM 815 C CA . ASN A 1 103 ? -9.284 -5.670 12.626 1.00 85.56 103 ASN A CA 1
ATOM 816 C C . ASN A 1 103 ? -9.101 -4.317 11.928 1.00 85.56 103 ASN A C 1
ATOM 818 O O . ASN A 1 103 ? -10.048 -3.533 11.875 1.00 85.56 103 ASN A O 1
ATOM 822 N N . ASP A 1 104 ? -7.931 -4.052 11.346 1.00 77.06 104 ASP A N 1
ATOM 823 C CA . ASP A 1 104 ? -7.651 -2.798 10.642 1.00 77.06 104 ASP A CA 1
ATOM 824 C C . ASP A 1 104 ? -8.424 -2.727 9.319 1.00 77.06 104 ASP A C 1
ATOM 826 O O . ASP A 1 104 ? -8.938 -1.676 8.928 1.00 77.06 104 ASP A O 1
ATOM 830 N N . ALA A 1 105 ? -8.551 -3.856 8.623 1.00 81.25 105 ALA A N 1
ATOM 831 C CA . ALA A 1 105 ? -9.417 -4.004 7.465 1.00 81.25 105 ALA A CA 1
ATOM 832 C C . ALA A 1 105 ? -10.893 -3.868 7.860 1.00 81.25 105 ALA A C 1
ATOM 834 O O . ALA A 1 105 ? -11.639 -3.183 7.167 1.00 81.25 105 ALA A O 1
ATOM 835 N N . PHE A 1 106 ? -11.323 -4.449 8.985 1.00 85.88 106 PHE A N 1
ATOM 836 C CA . PHE A 1 106 ? -12.691 -4.300 9.489 1.00 85.88 106 PHE A CA 1
ATOM 837 C C . PHE A 1 106 ? -13.049 -2.838 9.777 1.00 85.88 106 PHE A C 1
ATOM 839 O O . PHE A 1 106 ? -14.095 -2.369 9.333 1.00 85.88 106 PHE A O 1
ATOM 846 N N . GLN A 1 107 ? -12.173 -2.073 10.432 1.00 80.62 107 GLN A N 1
ATOM 847 C CA . GLN A 1 107 ? -12.427 -0.646 10.674 1.00 80.62 107 GLN A CA 1
ATOM 848 C C . GLN A 1 107 ? -12.592 0.153 9.372 1.00 80.62 107 GLN A C 1
ATOM 850 O O . GLN A 1 107 ? -13.390 1.085 9.325 1.00 80.62 107 GLN A O 1
ATOM 855 N N . ARG A 1 108 ? -11.869 -0.221 8.309 1.00 77.38 108 ARG A N 1
ATOM 856 C CA . ARG A 1 108 ? -11.901 0.476 7.013 1.00 77.38 108 ARG A CA 1
ATOM 857 C C . ARG A 1 108 ? -13.056 0.050 6.109 1.00 77.38 108 ARG A C 1
ATOM 859 O O . ARG A 1 108 ? -13.612 0.888 5.409 1.00 77.38 108 ARG A O 1
ATOM 866 N N . TRP A 1 109 ? -13.394 -1.235 6.110 1.00 81.62 109 TRP A N 1
ATOM 867 C CA . TRP A 1 109 ? -14.213 -1.855 5.065 1.00 81.62 109 TRP A CA 1
ATOM 868 C C . TRP A 1 109 ? -15.453 -2.585 5.589 1.00 81.62 109 TRP A C 1
ATOM 870 O O . TRP A 1 109 ? -16.104 -3.283 4.812 1.00 81.62 109 TRP A O 1
ATOM 880 N N . ASN A 1 110 ? -15.777 -2.488 6.885 1.00 86.31 110 ASN A N 1
ATOM 881 C CA . ASN A 1 110 ? -16.993 -3.113 7.406 1.00 86.31 110 ASN A CA 1
ATOM 882 C C . ASN A 1 110 ? -18.235 -2.600 6.671 1.00 86.31 110 ASN A C 1
ATOM 884 O O . ASN A 1 110 ? -18.357 -1.423 6.336 1.00 86.31 110 ASN A O 1
ATOM 888 N N . GLU A 1 111 ? -19.189 -3.502 6.477 1.00 79.19 111 GLU A N 1
ATOM 889 C CA . GLU A 1 111 ? -20.492 -3.155 5.938 1.00 79.19 111 GLU A CA 1
ATOM 890 C C . GLU A 1 111 ? -21.501 -3.196 7.083 1.00 79.19 111 GLU A C 1
ATOM 892 O O . GLU A 1 111 ? -21.866 -4.265 7.576 1.00 79.19 111 GLU A O 1
ATOM 897 N N . ARG A 1 112 ? -21.917 -2.014 7.559 1.00 84.81 112 ARG A N 1
ATOM 898 C CA . ARG A 1 112 ? -22.862 -1.864 8.684 1.00 84.81 112 ARG A CA 1
ATOM 899 C C . ARG A 1 112 ? -22.401 -2.602 9.953 1.00 84.81 112 ARG A C 1
ATOM 901 O O . ARG A 1 112 ? -23.202 -3.265 10.612 1.00 84.81 112 ARG A O 1
ATOM 908 N N . GLY A 1 113 ? -21.107 -2.529 10.272 1.00 83.56 113 GLY A N 1
ATOM 909 C CA . GLY A 1 113 ? -20.525 -3.201 11.437 1.00 83.56 113 GLY A CA 1
ATOM 910 C C . GLY A 1 113 ? -20.379 -4.721 11.297 1.00 83.56 113 GLY A C 1
ATOM 911 O O . GLY A 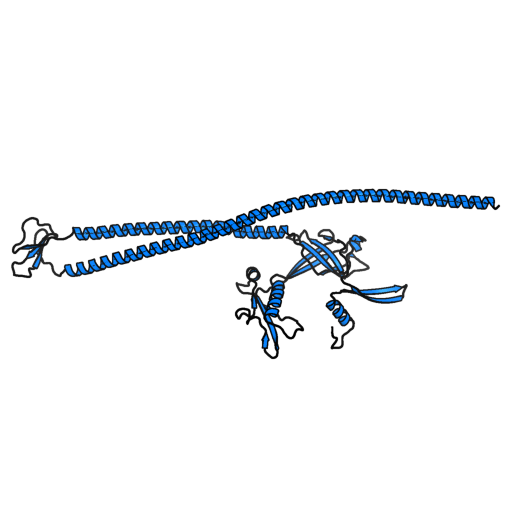1 113 ? -20.146 -5.396 12.296 1.00 83.56 113 GLY A O 1
ATOM 912 N N . LYS A 1 114 ? -20.516 -5.281 10.087 1.00 88.88 114 LYS A N 1
ATOM 913 C CA . LYS A 1 114 ? -20.300 -6.710 9.814 1.00 88.88 114 LYS A CA 1
ATOM 914 C C . LYS A 1 114 ? -19.022 -6.948 9.014 1.00 88.88 114 LYS A C 1
ATOM 916 O O . LYS A 1 114 ? -18.610 -6.114 8.206 1.00 88.88 114 LYS A O 1
ATOM 921 N N . HIS A 1 115 ? -18.400 -8.105 9.250 1.00 90.38 115 HIS A N 1
ATOM 922 C CA . HIS A 1 115 ? -17.249 -8.549 8.470 1.00 90.38 115 HIS A CA 1
ATOM 923 C C . HIS A 1 115 ? -17.663 -8.898 7.037 1.00 90.38 115 HIS A C 1
ATOM 925 O O . HIS A 1 115 ? -18.741 -9.449 6.810 1.00 90.38 115 HIS A O 1
ATOM 931 N N . LYS A 1 116 ? -16.767 -8.630 6.085 1.00 89.56 116 LYS A N 1
ATOM 932 C CA . LYS A 1 116 ? -16.853 -9.124 4.711 1.00 89.56 116 LYS A CA 1
ATOM 933 C C . LYS A 1 116 ? -16.098 -10.448 4.654 1.00 89.56 116 LYS A C 1
ATOM 935 O O . LYS A 1 116 ? -14.871 -10.453 4.768 1.00 89.56 116 LYS A O 1
ATOM 940 N N . PHE A 1 117 ? -16.837 -11.550 4.563 1.00 90.94 117 PHE A N 1
ATOM 941 C CA . PHE A 1 117 ? -16.273 -12.898 4.563 1.00 90.94 117 PHE A CA 1
ATOM 942 C C . PHE A 1 117 ? -15.829 -13.316 3.162 1.00 90.94 117 PHE A C 1
ATOM 944 O O . PHE A 1 117 ? -16.606 -13.235 2.213 1.00 90.94 117 PHE A O 1
ATOM 951 N N . GLY A 1 118 ? -14.598 -13.811 3.064 1.00 89.12 118 GLY A N 1
ATOM 952 C CA . GLY A 1 118 ? -14.083 -14.518 1.897 1.00 89.12 118 GLY A CA 1
ATOM 953 C C . GLY A 1 118 ? -13.876 -16.000 2.187 1.00 89.12 118 GLY A C 1
ATOM 954 O O . GLY A 1 118 ? -13.654 -16.393 3.332 1.00 89.12 118 GLY A O 1
ATOM 955 N N . PHE A 1 119 ? -13.895 -16.808 1.133 1.00 91.06 119 PHE A N 1
ATOM 956 C CA . PHE A 1 119 ? -13.556 -18.227 1.189 1.00 91.06 119 PHE A CA 1
ATOM 957 C C . PHE A 1 119 ? -12.206 -18.476 0.515 1.00 91.06 119 PHE A C 1
ATOM 959 O O . PHE A 1 119 ? -11.855 -17.810 -0.468 1.00 91.06 119 PHE A O 1
ATOM 966 N N . TYR A 1 120 ? -11.448 -19.426 1.055 1.00 90.94 120 TYR A N 1
ATOM 967 C CA . TYR A 1 120 ? -10.144 -19.808 0.536 1.00 90.94 120 TYR A CA 1
ATOM 968 C C . TYR A 1 120 ? -9.921 -21.318 0.618 1.00 90.94 120 TYR A C 1
ATOM 970 O O . TYR A 1 120 ? -10.031 -21.928 1.682 1.00 90.94 120 TYR A O 1
ATOM 978 N N . THR A 1 121 ? -9.536 -21.891 -0.517 1.00 88.19 121 THR A N 1
ATOM 979 C CA . THR A 1 121 ? -9.061 -23.267 -0.628 1.00 88.19 121 THR A CA 1
ATOM 980 C C . THR A 1 121 ? -7.697 -23.221 -1.314 1.00 88.19 121 THR A C 1
ATOM 982 O O . THR A 1 121 ? -7.626 -22.808 -2.471 1.00 88.19 121 THR A O 1
ATOM 985 N N . PRO A 1 122 ? -6.604 -23.569 -0.615 1.00 83.38 122 PRO A N 1
ATOM 986 C CA . PRO A 1 122 ? -5.288 -23.681 -1.223 1.00 83.38 122 PRO A CA 1
ATOM 987 C C . PRO A 1 122 ? -5.272 -24.668 -2.396 1.00 83.38 122 PRO A C 1
ATOM 989 O O . PRO A 1 122 ? -5.670 -25.821 -2.242 1.00 83.38 122 PRO A O 1
ATOM 992 N N . GLU A 1 123 ? -4.740 -24.238 -3.536 1.00 77.19 123 GLU A N 1
ATOM 993 C CA . GLU A 1 123 ? -4.378 -25.120 -4.647 1.00 77.19 123 GLU A CA 1
ATOM 994 C C . GLU A 1 123 ? -2.988 -25.704 -4.356 1.00 77.19 123 GLU A C 1
ATOM 996 O O . GLU A 1 123 ? -1.968 -25.048 -4.564 1.00 77.19 123 GLU A O 1
ATOM 1001 N N . THR A 1 124 ? -2.938 -26.907 -3.779 1.00 67.88 124 THR A N 1
ATOM 1002 C CA . THR A 1 124 ? -1.684 -27.606 -3.463 1.00 67.88 124 THR A CA 1
ATOM 1003 C C . THR A 1 124 ? -1.753 -29.073 -3.875 1.00 67.88 124 THR A C 1
ATOM 1005 O O . THR A 1 124 ? -2.796 -29.711 -3.749 1.00 67.88 124 THR A O 1
ATOM 1008 N N . GLU A 1 125 ? -0.626 -29.604 -4.349 1.00 59.97 125 GLU A N 1
ATOM 1009 C CA . GLU A 1 125 ? -0.430 -31.030 -4.650 1.00 59.97 125 GLU A CA 1
ATOM 1010 C C . GLU A 1 125 ? -0.086 -31.846 -3.385 1.00 59.97 125 GLU A C 1
ATOM 1012 O O . GLU A 1 125 ? -0.065 -33.076 -3.411 1.00 59.97 125 GLU A O 1
ATOM 1017 N N . GLU A 1 126 ? 0.185 -31.179 -2.256 1.00 59.28 126 GLU A N 1
ATOM 1018 C CA . GLU A 1 126 ? 0.470 -31.841 -0.982 1.00 59.28 126 GLU A CA 1
ATOM 1019 C C . GLU A 1 126 ? -0.806 -32.448 -0.380 1.00 59.28 126 GLU A C 1
ATOM 1021 O O . GLU A 1 126 ? -1.658 -31.744 0.161 1.00 59.28 126 GLU A O 1
ATOM 1026 N N . LEU A 1 127 ? -0.892 -33.781 -0.411 1.00 58.75 127 LEU A N 1
ATOM 1027 C CA . LEU A 1 127 ? -1.998 -34.570 0.153 1.00 58.75 127 LEU A CA 1
ATOM 1028 C C . LEU A 1 127 ? -2.160 -34.409 1.681 1.00 58.75 127 LEU A C 1
ATOM 1030 O O . LEU A 1 127 ? -3.236 -34.660 2.215 1.00 58.75 127 LEU A O 1
ATOM 1034 N N . ASN A 1 128 ? -1.117 -33.950 2.386 1.00 67.69 128 ASN A N 1
ATOM 1035 C CA . ASN A 1 128 ? -1.078 -33.850 3.849 1.00 67.69 128 ASN A CA 1
ATOM 1036 C C . ASN A 1 128 ? -1.145 -32.392 4.336 1.00 67.69 128 ASN A C 1
ATOM 1038 O O . ASN A 1 128 ? -0.178 -31.851 4.875 1.00 67.69 128 ASN A O 1
ATOM 1042 N N . MET A 1 129 ? -2.299 -31.745 4.163 1.00 80.88 129 MET A N 1
ATOM 1043 C CA . MET A 1 129 ? -2.556 -30.411 4.721 1.00 80.88 129 MET A CA 1
ATOM 1044 C C . MET A 1 129 ? -2.767 -30.476 6.244 1.00 80.88 129 MET A C 1
ATOM 1046 O O . MET A 1 129 ? -3.565 -31.272 6.730 1.00 80.88 129 MET A O 1
ATOM 1050 N N . THR A 1 130 ? -2.114 -29.598 7.013 1.00 87.00 130 THR A N 1
ATOM 1051 C CA . THR A 1 130 ? -2.354 -29.449 8.464 1.00 87.00 130 THR A CA 1
ATOM 1052 C C . THR A 1 130 ? -3.091 -28.142 8.779 1.00 87.00 130 THR A C 1
ATOM 1054 O O . THR A 1 130 ? -2.918 -27.161 8.048 1.00 87.00 130 THR A O 1
ATOM 1057 N N . PRO A 1 131 ? -3.862 -28.059 9.886 1.00 88.88 131 PRO A N 1
ATOM 1058 C CA . PRO A 1 131 ? -4.505 -26.812 10.312 1.00 88.88 131 PRO A CA 1
ATOM 1059 C C . PRO A 1 131 ? -3.526 -25.637 10.453 1.00 88.88 131 PRO A C 1
ATOM 1061 O O . PRO A 1 131 ? -3.843 -24.517 10.067 1.00 88.88 131 PRO A O 1
ATOM 1064 N N . GLN A 1 132 ? -2.308 -25.880 10.949 1.00 89.62 132 GLN A N 1
ATOM 1065 C CA . GLN A 1 132 ? -1.282 -24.846 11.113 1.00 89.62 132 GLN A CA 1
ATOM 1066 C C . GLN A 1 132 ? -0.795 -24.317 9.762 1.00 89.62 132 GLN A C 1
ATOM 1068 O O . GLN A 1 132 ? -0.650 -23.109 9.585 1.00 89.62 132 GLN A O 1
ATOM 1073 N N . ARG A 1 133 ? -0.569 -25.210 8.791 1.00 87.88 133 ARG A N 1
ATOM 1074 C CA . ARG A 1 133 ? -0.171 -24.811 7.439 1.00 87.88 133 ARG A CA 1
ATOM 1075 C C . ARG A 1 133 ? -1.288 -24.037 6.745 1.00 87.88 133 ARG A C 1
ATOM 1077 O O . ARG A 1 133 ? -1.013 -22.999 6.144 1.00 87.88 133 ARG A O 1
ATOM 1084 N N . LEU A 1 134 ? -2.529 -24.504 6.886 1.00 90.06 134 LEU A N 1
ATOM 1085 C CA . LEU A 1 134 ? -3.716 -23.826 6.374 1.00 90.06 134 LEU A CA 1
ATOM 1086 C C . LEU A 1 134 ? -3.845 -22.416 6.965 1.00 90.06 134 LEU A C 1
ATOM 1088 O O . LEU A 1 134 ? -4.030 -21.473 6.206 1.00 90.06 134 LEU A O 1
ATOM 1092 N N . MET A 1 135 ? -3.645 -22.250 8.276 1.00 90.75 135 MET A N 1
ATOM 1093 C CA . MET A 1 135 ? -3.636 -20.941 8.943 1.00 90.75 135 MET A CA 1
ATOM 1094 C C . MET A 1 135 ? -2.603 -19.989 8.329 1.00 90.75 135 MET A C 1
ATOM 1096 O O . MET A 1 135 ? -2.937 -18.858 7.989 1.00 90.75 135 MET A O 1
ATOM 1100 N N . THR A 1 136 ? -1.363 -20.440 8.113 1.00 89.00 136 THR A N 1
ATOM 1101 C CA . THR A 1 136 ? -0.328 -19.601 7.481 1.00 89.00 136 THR A CA 1
ATOM 1102 C C . THR A 1 136 ? -0.712 -19.188 6.059 1.00 89.00 136 THR A C 1
ATOM 1104 O O . THR A 1 136 ? -0.526 -18.034 5.674 1.00 89.00 136 THR A O 1
ATOM 1107 N N . LEU A 1 137 ? -1.261 -20.110 5.264 1.00 90.06 137 LEU A N 1
ATOM 1108 C CA . LEU A 1 137 ? -1.715 -19.809 3.905 1.00 90.06 137 LEU A CA 1
ATOM 1109 C C . LEU A 1 137 ? -2.903 -18.837 3.912 1.00 90.06 137 LEU A C 1
ATOM 1111 O O . LEU A 1 137 ? -2.925 -17.899 3.118 1.00 90.06 137 LEU A O 1
ATOM 1115 N N . MET A 1 138 ? -3.839 -19.008 4.851 1.00 92.62 138 MET A N 1
ATOM 1116 C CA . MET A 1 138 ? -4.946 -18.081 5.077 1.00 92.62 138 MET A CA 1
ATOM 1117 C C . MET A 1 138 ? -4.444 -16.683 5.446 1.00 92.62 138 MET A C 1
ATOM 1119 O O . MET A 1 138 ? -4.939 -15.714 4.888 1.00 92.62 138 MET A O 1
ATOM 1123 N N . GLU A 1 139 ? -3.460 -16.549 6.339 1.00 90.25 139 GLU A N 1
ATOM 1124 C CA . GLU A 1 139 ? -2.889 -15.245 6.714 1.00 90.25 139 GLU A CA 1
ATOM 1125 C C . GLU A 1 139 ? -2.233 -14.536 5.523 1.00 90.25 139 GLU A C 1
ATOM 1127 O O . GLU A 1 139 ? -2.403 -13.328 5.340 1.00 90.25 139 GLU A O 1
ATOM 1132 N N . ILE A 1 140 ? -1.496 -15.283 4.695 1.00 86.88 140 ILE A N 1
ATOM 1133 C CA . ILE A 1 140 ? -0.886 -14.757 3.467 1.00 86.88 140 ILE A CA 1
ATOM 1134 C C . ILE A 1 140 ? -1.971 -14.300 2.493 1.00 86.88 140 ILE A C 1
ATOM 1136 O O . ILE A 1 140 ? -1.857 -13.225 1.904 1.00 86.88 140 ILE A O 1
ATOM 1140 N N . GLU A 1 141 ? -3.019 -15.098 2.320 1.00 88.25 141 GLU A N 1
ATOM 1141 C CA . GLU A 1 141 ? -4.094 -14.791 1.386 1.00 88.25 141 GLU A CA 1
ATOM 1142 C C . GLU A 1 141 ? -4.970 -13.630 1.867 1.00 88.25 141 GLU A C 1
ATOM 1144 O O . GLU A 1 141 ? -5.274 -12.731 1.085 1.00 88.25 141 GLU A O 1
ATOM 1149 N N . LEU A 1 142 ? -5.307 -13.576 3.160 1.00 89.25 142 LEU A N 1
ATOM 1150 C CA . LEU A 1 142 ? -6.047 -12.461 3.745 1.00 89.25 142 LEU A CA 1
ATOM 1151 C C . LEU A 1 142 ? -5.279 -11.155 3.531 1.00 89.25 142 LEU A C 1
ATOM 1153 O O . LEU A 1 142 ? -5.865 -10.195 3.041 1.00 89.25 142 LEU A O 1
ATOM 1157 N N . LYS A 1 143 ? -3.958 -11.133 3.765 1.00 85.81 143 LYS A N 1
ATOM 1158 C CA . LYS A 1 143 ? -3.115 -9.949 3.512 1.00 85.81 143 LYS A CA 1
ATOM 1159 C C . LYS A 1 143 ? -3.169 -9.437 2.070 1.00 85.81 143 LYS A C 1
ATOM 1161 O O . LYS A 1 143 ? -2.992 -8.240 1.860 1.00 85.81 143 LYS A O 1
ATOM 1166 N N . LYS A 1 144 ? -3.434 -10.293 1.079 1.00 83.62 144 LYS A N 1
ATOM 1167 C CA . LYS A 1 144 ? -3.626 -9.855 -0.316 1.00 83.62 144 LYS A CA 1
ATOM 1168 C C . LYS A 1 144 ? -4.998 -9.220 -0.553 1.00 83.62 144 LYS A C 1
ATOM 1170 O O . LYS A 1 144 ? -5.142 -8.431 -1.478 1.00 83.62 144 LYS A O 1
ATOM 1175 N N . ARG A 1 145 ? -5.994 -9.563 0.268 1.00 83.88 145 ARG A N 1
ATOM 1176 C CA . ARG A 1 145 ? -7.409 -9.190 0.101 1.00 83.88 145 ARG A CA 1
ATOM 1177 C C . ARG A 1 145 ? -7.903 -8.143 1.106 1.00 83.88 145 ARG A C 1
ATOM 1179 O O . ARG A 1 145 ? -9.075 -7.793 1.081 1.00 83.88 145 ARG A O 1
ATOM 1186 N N . VAL A 1 146 ? -7.056 -7.628 2.002 1.00 82.50 146 VAL A N 1
ATOM 1187 C CA . VAL A 1 146 ? -7.454 -6.580 2.973 1.00 82.50 146 VAL A CA 1
ATOM 1188 C C . VAL A 1 146 ? -7.518 -5.165 2.385 1.00 82.50 146 VAL A C 1
ATOM 1190 O O . VAL A 1 146 ? -8.032 -4.250 3.033 1.00 82.50 146 VAL A O 1
ATOM 1193 N N . ASN A 1 147 ? -6.985 -4.957 1.181 1.00 74.25 147 ASN A N 1
ATOM 1194 C CA . ASN A 1 147 ? -6.982 -3.670 0.483 1.00 74.25 147 ASN A CA 1
ATOM 1195 C C . ASN A 1 147 ? -7.673 -3.816 -0.878 1.00 74.25 147 ASN A C 1
ATOM 1197 O O . ASN A 1 147 ? -7.740 -4.922 -1.415 1.00 74.25 147 ASN A O 1
ATOM 1201 N N . SER A 1 148 ? -8.179 -2.711 -1.434 1.00 72.19 148 SER A N 1
ATOM 1202 C CA . SER A 1 148 ? -8.627 -2.689 -2.829 1.00 72.19 148 SER A CA 1
ATOM 1203 C C . SER A 1 148 ? -7.467 -3.079 -3.740 1.00 72.19 148 SER A C 1
ATOM 1205 O O . SER A 1 148 ? -6.336 -2.628 -3.542 1.00 72.19 148 SER A O 1
ATOM 1207 N N . SER A 1 149 ? -7.738 -3.914 -4.741 1.00 70.50 149 SER A N 1
ATOM 1208 C CA . SER A 1 149 ? -6.807 -4.051 -5.854 1.00 70.50 149 SER A CA 1
ATOM 1209 C C . SER A 1 149 ? -6.993 -2.849 -6.771 1.00 70.50 149 SER A C 1
ATOM 1211 O O . SER A 1 149 ? -8.110 -2.395 -7.022 1.00 70.50 149 SER A O 1
ATOM 1213 N N . VAL A 1 150 ? -5.877 -2.288 -7.216 1.00 74.69 150 VAL A N 1
ATOM 1214 C CA . VAL A 1 150 ? -5.854 -1.126 -8.097 1.00 74.69 150 VAL A CA 1
ATOM 1215 C C . VAL A 1 150 ? -5.288 -1.592 -9.422 1.00 74.69 150 VAL A C 1
ATOM 1217 O O . VAL A 1 150 ? -4.207 -2.179 -9.458 1.00 74.69 150 VAL A O 1
ATOM 1220 N N . SER A 1 151 ? -6.018 -1.349 -10.499 1.00 81.94 151 SER A N 1
ATOM 1221 C CA . SER A 1 151 ? -5.511 -1.480 -11.856 1.00 81.94 151 SER A CA 1
ATOM 1222 C C . SER A 1 151 ? -5.480 -0.113 -12.521 1.00 81.94 151 SER A C 1
ATOM 1224 O O . SER A 1 151 ? -6.145 0.836 -12.099 1.00 81.94 151 SER A O 1
ATOM 1226 N N . TYR A 1 152 ? -4.661 -0.012 -13.555 1.00 87.69 152 TYR A N 1
ATOM 1227 C CA . TYR A 1 152 ? -4.492 1.205 -14.322 1.00 87.69 152 TYR A CA 1
ATOM 1228 C C . TYR A 1 152 ? -4.714 0.888 -15.792 1.00 87.69 152 TYR A C 1
ATOM 1230 O O . TYR A 1 152 ? -4.322 -0.174 -16.271 1.00 87.69 152 TYR A O 1
ATOM 1238 N N . GLU A 1 153 ? -5.331 1.824 -16.491 1.00 88.38 153 GLU A N 1
ATOM 1239 C CA . GLU A 1 153 ? -5.338 1.889 -17.944 1.00 88.38 153 GLU A CA 1
ATOM 1240 C C . GLU A 1 153 ? -4.644 3.191 -18.326 1.00 88.38 153 GLU A C 1
ATOM 1242 O O . GLU A 1 153 ? -4.951 4.251 -17.778 1.00 88.38 153 GLU A O 1
ATOM 1247 N N . VAL A 1 154 ? -3.650 3.105 -19.205 1.00 92.31 154 VAL A N 1
ATOM 1248 C CA . VAL A 1 154 ? -2.799 4.241 -19.568 1.00 92.31 154 VAL A CA 1
ATOM 1249 C C . VAL A 1 154 ? -2.812 4.369 -21.078 1.00 92.31 154 VAL A C 1
ATOM 1251 O O . VAL A 1 154 ? -2.471 3.424 -21.785 1.00 92.31 154 VAL A O 1
ATOM 1254 N N . GLU A 1 155 ? -3.176 5.552 -21.553 1.00 92.38 155 GLU A N 1
ATOM 1255 C CA . GLU A 1 155 ? -3.168 5.901 -22.966 1.00 92.38 155 GLU A CA 1
ATOM 1256 C C . GLU A 1 155 ? -1.952 6.774 -23.274 1.00 92.38 155 GLU A C 1
ATOM 1258 O O . GLU A 1 155 ? -1.699 7.781 -22.606 1.00 92.38 155 GLU A O 1
ATOM 1263 N N . VAL A 1 156 ? -1.181 6.376 -24.285 1.00 93.38 156 VAL A N 1
ATOM 1264 C CA . VAL A 1 156 ? 0.125 6.959 -24.611 1.00 93.38 156 VAL A CA 1
ATOM 1265 C C . VAL A 1 156 ? 0.248 7.134 -26.112 1.00 93.38 156 VAL A C 1
ATOM 1267 O O . VAL A 1 156 ? -0.156 6.259 -26.872 1.00 93.38 156 VAL A O 1
ATOM 1270 N N . GLN A 1 157 ? 0.881 8.227 -26.527 1.00 92.81 157 GLN A N 1
ATOM 1271 C CA . GLN A 1 157 ? 1.278 8.448 -27.910 1.00 92.81 157 GLN A CA 1
ATOM 1272 C C . GLN A 1 157 ? 2.734 8.015 -28.158 1.00 92.81 157 GLN A C 1
ATOM 1274 O O . GLN A 1 157 ? 3.642 8.425 -27.434 1.00 92.81 157 GLN A O 1
ATOM 1279 N N . SER A 1 158 ? 2.988 7.259 -29.234 1.00 91.19 158 SER A N 1
ATOM 1280 C CA . SER A 1 158 ? 4.341 6.813 -29.627 1.00 91.19 158 SER A CA 1
ATOM 1281 C C . SER A 1 158 ? 5.218 7.931 -30.219 1.00 91.19 158 SER A C 1
ATOM 1283 O O . SER A 1 158 ? 5.590 7.916 -31.394 1.00 91.19 158 SER A O 1
ATOM 1285 N N . ILE A 1 159 ? 5.582 8.935 -29.417 1.00 91.75 159 ILE A N 1
ATOM 1286 C CA . ILE A 1 159 ? 6.393 10.074 -29.883 1.00 91.75 159 ILE A CA 1
ATOM 1287 C C . ILE A 1 159 ? 7.770 9.646 -30.424 1.00 91.75 159 ILE A C 1
ATOM 1289 O O . ILE A 1 159 ? 8.299 10.287 -31.331 1.00 91.75 159 ILE A O 1
ATOM 1293 N N . GLY A 1 160 ? 8.328 8.535 -29.927 1.00 88.62 160 GLY A N 1
ATOM 1294 C CA . GLY A 1 160 ? 9.578 7.967 -30.429 1.00 88.62 160 GLY A CA 1
ATOM 1295 C C . GLY A 1 160 ? 9.483 7.539 -31.888 1.00 88.62 160 GLY A C 1
ATOM 1296 O O . GLY A 1 160 ? 10.384 7.832 -32.672 1.00 88.62 160 GLY A O 1
ATOM 1297 N N . ARG A 1 161 ? 8.367 6.919 -32.283 1.00 90.19 161 ARG A N 1
ATOM 1298 C CA . ARG A 1 161 ? 8.130 6.492 -33.668 1.00 90.19 161 ARG A CA 1
ATOM 1299 C C . ARG A 1 161 ? 7.656 7.644 -34.552 1.00 90.19 161 ARG A C 1
ATOM 1301 O O . ARG A 1 161 ? 8.104 7.747 -35.688 1.00 90.19 161 ARG A O 1
ATOM 1308 N N . ILE A 1 162 ? 6.827 8.546 -34.022 1.00 89.62 162 ILE A N 1
ATOM 1309 C CA . ILE A 1 162 ? 6.318 9.719 -34.757 1.00 89.62 162 ILE A CA 1
ATOM 1310 C C . ILE A 1 162 ? 7.448 10.689 -35.124 1.00 89.62 162 ILE A C 1
ATOM 1312 O O . ILE A 1 162 ? 7.509 11.164 -36.256 1.00 89.62 162 ILE A O 1
ATOM 1316 N N . PHE A 1 163 ? 8.346 10.984 -34.181 1.00 89.69 163 PHE A N 1
ATOM 1317 C CA . PHE A 1 163 ? 9.419 11.966 -34.371 1.00 89.69 163 PHE A CA 1
ATOM 1318 C C . PHE A 1 163 ? 10.794 11.336 -34.637 1.00 89.69 163 PHE A C 1
ATOM 1320 O O . PHE A 1 163 ? 11.774 12.061 -34.800 1.00 89.69 163 PHE A O 1
ATOM 1327 N N . GLY A 1 164 ? 10.896 10.003 -34.680 1.00 88.12 164 GLY A N 1
ATOM 1328 C CA . GLY A 1 164 ? 12.162 9.296 -34.906 1.00 88.12 164 GLY A CA 1
ATOM 1329 C C . GLY A 1 164 ? 13.157 9.410 -33.744 1.00 88.12 164 GLY A C 1
ATOM 1330 O O . GLY A 1 164 ? 14.370 9.392 -33.953 1.00 88.12 164 GLY A O 1
ATOM 1331 N N . LEU A 1 165 ? 12.667 9.554 -32.511 1.00 88.12 165 LEU A N 1
ATOM 1332 C CA . LEU A 1 165 ? 13.485 9.710 -31.310 1.00 88.12 165 LEU A CA 1
ATOM 1333 C C . LEU A 1 165 ? 13.790 8.339 -30.699 1.00 88.12 165 LEU A C 1
ATOM 1335 O O . LEU A 1 165 ? 12.979 7.774 -29.970 1.00 88.12 165 LEU A O 1
ATOM 1339 N N . ALA A 1 166 ? 14.991 7.816 -30.960 1.00 86.25 166 ALA A N 1
ATOM 1340 C CA . ALA A 1 166 ? 15.397 6.479 -30.510 1.00 86.25 166 ALA A CA 1
ATOM 1341 C C . ALA A 1 166 ? 15.323 6.277 -28.982 1.00 86.25 166 ALA A C 1
ATOM 1343 O O . ALA A 1 166 ? 15.030 5.179 -28.520 1.00 86.25 166 ALA A O 1
ATOM 1344 N N . HIS A 1 167 ? 15.564 7.333 -28.198 1.00 86.69 167 HIS A N 1
ATOM 1345 C CA . HIS A 1 167 ? 15.485 7.302 -26.731 1.00 86.69 167 HIS A CA 1
ATOM 1346 C C . HIS A 1 167 ? 14.045 7.363 -26.193 1.00 86.69 167 HIS A C 1
ATOM 1348 O O . HIS A 1 167 ? 13.828 7.143 -25.007 1.00 86.69 167 HIS A O 1
ATOM 1354 N N . GLU A 1 168 ? 13.067 7.655 -27.053 1.00 90.88 168 GLU A N 1
ATOM 1355 C CA . GLU A 1 168 ? 11.643 7.710 -26.707 1.00 90.88 168 GLU A CA 1
ATOM 1356 C C . GLU A 1 168 ? 10.873 6.474 -27.202 1.00 90.88 168 GLU A C 1
ATOM 1358 O O . GLU A 1 168 ? 9.648 6.426 -27.088 1.00 90.88 168 GLU A O 1
ATOM 1363 N N . LEU A 1 169 ? 11.567 5.487 -27.780 1.00 91.31 169 LEU A N 1
ATOM 1364 C CA . LEU A 1 169 ? 10.946 4.252 -28.252 1.00 91.31 169 LEU A CA 1
ATOM 1365 C C . LEU A 1 169 ? 10.406 3.427 -27.081 1.00 91.31 169 LEU A C 1
ATOM 1367 O O . LEU A 1 169 ? 11.040 3.307 -26.032 1.00 91.31 169 LEU A O 1
ATOM 1371 N N . ILE A 1 170 ? 9.239 2.833 -27.305 1.00 92.12 170 ILE A N 1
ATOM 1372 C CA . ILE A 1 170 ? 8.557 1.938 -26.376 1.00 92.12 170 ILE A CA 1
ATOM 1373 C C . ILE A 1 170 ? 8.590 0.553 -27.018 1.00 92.12 170 ILE A C 1
ATOM 1375 O O . ILE A 1 170 ? 8.050 0.386 -28.107 1.00 92.12 170 ILE A O 1
ATOM 1379 N N . ASN A 1 171 ? 9.229 -0.428 -26.375 1.00 90.75 171 ASN A N 1
ATOM 1380 C CA . ASN A 1 171 ? 9.275 -1.800 -26.884 1.00 90.75 171 ASN A CA 1
ATOM 1381 C C . ASN A 1 171 ? 8.628 -2.774 -25.902 1.00 90.75 171 ASN A C 1
ATOM 1383 O O . ASN A 1 171 ? 8.643 -2.570 -24.687 1.00 90.75 171 ASN A O 1
ATOM 1387 N N . GLU A 1 172 ? 8.106 -3.881 -26.427 1.00 90.69 172 GLU A N 1
ATOM 1388 C CA . GLU A 1 172 ? 7.549 -4.946 -25.595 1.00 90.69 172 GLU A CA 1
ATOM 1389 C C . GLU A 1 172 ? 8.552 -5.470 -24.561 1.00 90.69 172 GLU A C 1
ATOM 1391 O O . GLU A 1 172 ? 9.684 -5.855 -24.873 1.00 90.69 172 GLU A O 1
ATOM 1396 N N . GLY A 1 173 ? 8.083 -5.564 -23.320 1.00 88.88 173 GLY A N 1
ATOM 1397 C CA . GLY A 1 173 ? 8.846 -6.018 -22.170 1.00 88.88 173 GLY A CA 1
ATOM 1398 C C . GLY A 1 173 ? 9.600 -4.911 -21.436 1.00 88.88 173 GLY A C 1
ATOM 1399 O O . GLY A 1 173 ? 10.038 -5.180 -20.315 1.00 88.88 173 GLY A O 1
ATOM 1400 N N . ASP A 1 174 ? 9.753 -3.714 -22.015 1.00 92.88 174 ASP A N 1
ATOM 1401 C CA . ASP A 1 174 ? 10.479 -2.610 -21.378 1.00 92.88 174 ASP A CA 1
ATOM 1402 C C . ASP A 1 174 ? 9.784 -2.151 -20.088 1.00 92.88 174 ASP A C 1
ATOM 1404 O O . ASP A 1 174 ? 8.556 -2.194 -19.955 1.00 92.88 174 ASP A O 1
ATOM 1408 N N . THR A 1 175 ? 10.593 -1.717 -19.122 1.00 93.00 175 THR A N 1
ATOM 1409 C CA . THR A 1 175 ? 10.111 -1.049 -17.909 1.00 93.00 175 THR A CA 1
ATOM 1410 C C . THR A 1 175 ? 10.085 0.450 -18.170 1.00 93.00 175 THR A C 1
ATOM 1412 O O . THR A 1 175 ? 11.094 1.026 -18.574 1.00 93.00 175 THR A O 1
ATOM 1415 N N . ILE A 1 176 ? 8.946 1.079 -17.908 1.00 93.88 176 ILE A N 1
ATOM 1416 C CA . ILE A 1 176 ? 8.719 2.505 -18.131 1.00 93.88 176 ILE A CA 1
ATOM 1417 C C . ILE A 1 176 ? 8.210 3.182 -16.859 1.00 93.88 176 ILE A C 1
ATOM 1419 O O . ILE A 1 176 ? 7.623 2.544 -15.979 1.00 93.88 176 ILE A O 1
ATOM 1423 N N . ARG A 1 177 ? 8.409 4.498 -16.770 1.00 94.94 177 ARG A N 1
ATOM 1424 C CA . ARG A 1 177 ? 7.861 5.327 -15.689 1.00 94.94 177 ARG A CA 1
ATOM 1425 C C . ARG A 1 177 ? 6.787 6.243 -16.244 1.00 94.94 177 ARG A C 1
ATOM 1427 O O . ARG A 1 177 ? 6.974 6.833 -17.300 1.00 94.94 177 ARG A O 1
ATOM 1434 N N . ILE A 1 178 ? 5.681 6.376 -15.531 1.00 94.62 178 ILE A N 1
ATOM 1435 C CA . ILE A 1 178 ? 4.530 7.183 -15.930 1.00 94.62 178 ILE A CA 1
ATOM 1436 C C . ILE A 1 178 ? 4.303 8.230 -14.849 1.00 94.62 178 ILE A C 1
ATOM 1438 O O . ILE A 1 178 ? 4.234 7.899 -13.664 1.00 94.62 178 ILE A O 1
ATOM 1442 N N . LYS A 1 179 ? 4.206 9.495 -15.253 1.00 94.44 179 LYS A N 1
ATOM 1443 C CA . LYS A 1 179 ? 3.998 10.630 -14.357 1.00 94.44 179 LYS A CA 1
ATOM 1444 C C . LYS A 1 179 ? 2.764 11.405 -14.791 1.00 94.44 179 LYS A C 1
ATOM 1446 O O . LYS A 1 179 ? 2.792 12.153 -15.770 1.00 94.44 179 LYS A O 1
ATOM 1451 N N . ASP A 1 180 ? 1.703 11.272 -14.011 1.00 92.75 180 ASP A N 1
ATOM 1452 C CA . ASP A 1 180 ? 0.517 12.105 -14.138 1.00 92.75 180 ASP A CA 1
ATOM 1453 C C . ASP A 1 180 ? 0.498 13.126 -12.996 1.00 92.75 180 ASP A C 1
ATOM 1455 O O . ASP A 1 180 ? 0.123 12.850 -11.854 1.00 92.75 180 ASP A O 1
ATOM 1459 N N . THR A 1 181 ? 0.954 14.338 -13.313 1.00 88.88 181 TH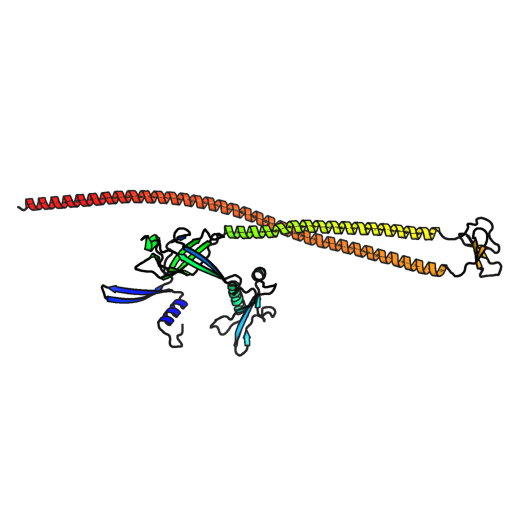R A N 1
ATOM 1460 C CA . THR A 1 181 ? 0.967 15.460 -12.367 1.00 88.88 181 THR A CA 1
ATOM 1461 C C . THR A 1 181 ? -0.383 16.173 -12.257 1.00 88.88 181 THR A C 1
ATOM 1463 O O . THR A 1 181 ? -0.531 17.015 -11.369 1.00 88.88 181 THR A O 1
ATOM 1466 N N . GLY A 1 182 ? -1.343 15.849 -13.132 1.00 86.12 182 GLY A N 1
ATOM 1467 C CA . GLY A 1 182 ? -2.716 16.356 -13.109 1.00 86.12 182 GLY A CA 1
ATOM 1468 C C . GLY A 1 182 ? -3.652 15.520 -12.229 1.00 86.12 182 GLY A C 1
ATOM 1469 O O . GLY A 1 182 ? -4.659 16.041 -11.747 1.00 86.12 182 GLY A O 1
ATOM 1470 N N . PHE A 1 183 ? -3.307 14.257 -11.960 1.00 84.94 183 PHE A N 1
ATOM 1471 C CA . PHE A 1 183 ? -3.997 13.420 -10.977 1.00 84.94 183 PHE A CA 1
ATOM 1472 C C . PHE A 1 183 ? -3.843 13.999 -9.557 1.00 84.94 183 PHE A C 1
ATOM 1474 O O . PHE A 1 183 ? -2.810 14.576 -9.208 1.00 84.94 183 PHE A O 1
ATOM 1481 N N . THR A 1 184 ? -4.877 13.877 -8.718 1.00 76.75 184 THR A N 1
ATOM 1482 C CA . THR A 1 184 ? -4.847 14.353 -7.322 1.00 76.75 184 THR A CA 1
ATOM 1483 C C . THR A 1 184 ? -5.121 13.190 -6.364 1.00 76.75 184 THR A C 1
ATOM 1485 O O . THR A 1 184 ? -6.255 12.708 -6.332 1.00 76.75 184 THR A O 1
ATOM 1488 N N . PRO A 1 185 ? -4.140 12.758 -5.544 1.00 79.44 185 PRO A N 1
ATOM 1489 C CA . PRO A 1 185 ? -2.748 13.238 -5.457 1.00 79.44 185 PRO A CA 1
ATOM 1490 C C . PRO A 1 185 ? -1.926 12.896 -6.711 1.00 79.44 185 PRO A C 1
ATOM 1492 O O . PRO A 1 185 ? -2.352 12.065 -7.499 1.00 79.44 185 PRO A O 1
ATOM 1495 N N . LYS A 1 186 ? -0.760 13.525 -6.911 1.00 87.00 186 LYS A N 1
ATOM 1496 C CA . LYS A 1 186 ? 0.077 13.271 -8.100 1.00 87.00 186 LYS A CA 1
ATOM 1497 C C . LYS A 1 186 ? 0.402 11.786 -8.218 1.00 87.00 186 LYS A C 1
ATOM 1499 O O . LYS A 1 186 ? 0.811 11.170 -7.236 1.00 87.00 186 LYS A O 1
ATOM 1504 N N . LEU A 1 187 ? 0.250 11.239 -9.417 1.00 89.75 187 LEU A N 1
ATOM 1505 C CA . LEU A 1 187 ? 0.380 9.812 -9.655 1.00 89.75 187 LEU A CA 1
ATOM 1506 C C . LEU A 1 187 ? 1.705 9.510 -10.354 1.00 89.75 187 LEU A C 1
ATOM 1508 O O . LEU A 1 187 ? 1.990 10.018 -11.440 1.00 89.75 187 LEU A O 1
ATOM 1512 N N . TYR A 1 188 ? 2.501 8.651 -9.724 1.00 91.50 188 TYR A N 1
ATOM 1513 C CA . TYR A 1 188 ? 3.759 8.151 -10.263 1.00 91.50 188 TYR A CA 1
ATOM 1514 C C . TYR A 1 188 ? 3.683 6.631 -10.325 1.00 91.50 188 TYR A C 1
ATOM 1516 O O . TYR A 1 188 ? 3.505 5.977 -9.299 1.00 91.50 188 TYR A O 1
ATOM 1524 N N . LEU A 1 189 ? 3.807 6.065 -11.520 1.00 92.62 189 LEU A N 1
ATOM 1525 C CA . LEU A 1 189 ? 3.749 4.623 -11.737 1.00 92.62 189 LEU A CA 1
ATOM 1526 C C . LEU A 1 189 ? 5.046 4.139 -12.375 1.00 92.62 189 LEU A C 1
ATOM 1528 O O . LEU A 1 189 ? 5.607 4.783 -13.255 1.00 92.62 189 LEU A O 1
ATOM 1532 N N . GLU A 1 190 ? 5.488 2.964 -11.965 1.00 92.75 190 GLU A N 1
ATOM 1533 C CA . GLU A 1 190 ? 6.349 2.098 -12.758 1.00 92.75 190 GLU A CA 1
ATOM 1534 C C . GLU A 1 190 ? 5.457 1.037 -13.400 1.00 92.75 190 GLU A C 1
ATOM 1536 O O . GLU A 1 190 ? 4.585 0.476 -12.738 1.00 92.75 190 GLU A O 1
ATOM 1541 N N . ALA A 1 191 ? 5.632 0.794 -14.692 1.00 92.56 191 ALA A N 1
ATOM 1542 C CA . ALA A 1 191 ? 4.841 -0.186 -15.422 1.00 92.56 191 ALA A CA 1
ATOM 1543 C C . ALA A 1 191 ? 5.710 -0.918 -16.437 1.00 92.56 191 ALA A C 1
ATOM 1545 O O . ALA A 1 191 ? 6.762 -0.432 -16.859 1.00 92.56 191 ALA A O 1
ATOM 1546 N N . ARG A 1 192 ? 5.251 -2.093 -16.851 1.00 92.00 192 ARG A N 1
ATOM 1547 C CA . ARG A 1 192 ? 5.873 -2.868 -17.915 1.00 92.00 192 ARG A CA 1
ATOM 1548 C C . ARG A 1 192 ? 5.037 -2.804 -19.180 1.00 92.00 192 ARG A C 1
ATOM 1550 O O . ARG A 1 192 ? 3.819 -2.940 -19.116 1.00 92.00 192 ARG A O 1
ATOM 1557 N N . VAL A 1 193 ? 5.687 -2.651 -20.329 1.00 92.69 193 VAL A N 1
ATOM 1558 C CA . VAL A 1 193 ? 5.035 -2.772 -21.638 1.00 92.69 193 VAL A CA 1
ATOM 1559 C C . VAL A 1 193 ? 4.711 -4.244 -21.886 1.00 92.69 193 VAL A C 1
ATOM 1561 O O . VAL A 1 193 ? 5.617 -5.067 -22.012 1.00 92.69 193 VAL A O 1
ATOM 1564 N N . ILE A 1 194 ? 3.429 -4.588 -21.944 1.00 90.12 194 ILE A N 1
ATOM 1565 C CA . ILE A 1 194 ? 2.963 -5.966 -22.146 1.00 90.12 194 ILE A CA 1
ATOM 1566 C C . ILE A 1 194 ? 2.807 -6.270 -23.631 1.00 90.12 194 ILE A C 1
ATOM 1568 O O . ILE A 1 194 ? 3.223 -7.335 -24.082 1.00 90.12 194 ILE A O 1
ATOM 1572 N N . ALA A 1 195 ? 2.222 -5.335 -24.378 1.00 89.75 195 ALA A N 1
ATOM 1573 C CA . ALA A 1 195 ? 1.989 -5.469 -25.809 1.00 89.75 195 ALA A CA 1
ATOM 1574 C C . ALA A 1 195 ? 1.959 -4.094 -26.485 1.00 89.75 195 ALA A C 1
ATOM 1576 O O . ALA A 1 195 ? 1.618 -3.094 -25.847 1.00 89.75 195 ALA A O 1
ATOM 1577 N N . GLY A 1 196 ? 2.280 -4.064 -27.776 1.00 89.88 196 GLY A N 1
ATOM 1578 C CA . GLY A 1 196 ? 2.084 -2.906 -28.644 1.00 89.88 196 GLY A CA 1
ATOM 1579 C C . GLY A 1 196 ? 1.318 -3.308 -29.901 1.00 89.88 196 GLY A C 1
ATOM 1580 O O . GLY A 1 196 ? 1.720 -4.232 -30.602 1.00 89.88 196 GLY A O 1
ATOM 1581 N N . ASP A 1 197 ? 0.214 -2.625 -30.181 1.00 91.75 197 ASP A N 1
ATOM 1582 C CA . ASP A 1 197 ? -0.457 -2.647 -31.479 1.00 91.75 197 ASP A CA 1
ATOM 1583 C C . ASP A 1 197 ? 0.130 -1.503 -32.312 1.00 91.75 197 ASP A C 1
ATOM 1585 O O . ASP A 1 197 ? -0.276 -0.348 -32.173 1.00 91.75 197 ASP A O 1
ATOM 1589 N N . GLU A 1 198 ? 1.180 -1.812 -33.077 1.00 91.50 198 GLU A N 1
ATOM 1590 C CA . GLU A 1 198 ? 1.957 -0.829 -33.834 1.00 91.50 198 GLU A CA 1
ATOM 1591 C C . GLU A 1 198 ? 1.604 -0.847 -35.323 1.00 91.50 198 GLU A C 1
ATOM 1593 O O . GLU A 1 198 ? 1.663 -1.873 -36.007 1.00 91.50 198 GLU A O 1
ATOM 1598 N N . SER A 1 199 ? 1.323 0.332 -35.860 1.00 90.06 199 SER A N 1
ATOM 1599 C CA . SER A 1 199 ? 1.095 0.559 -37.275 1.00 90.06 199 SER A CA 1
ATOM 1600 C C . SER A 1 199 ? 2.410 0.908 -37.972 1.00 90.06 199 SER A C 1
ATOM 1602 O O . SER A 1 199 ? 3.125 1.855 -37.631 1.00 90.06 199 SER A O 1
ATOM 1604 N N . PHE A 1 200 ? 2.740 0.144 -39.014 1.00 86.56 200 PHE A N 1
ATOM 1605 C CA . PHE A 1 200 ? 3.923 0.400 -39.844 1.00 86.56 200 PHE A CA 1
ATOM 1606 C C . PHE A 1 200 ? 3.708 1.518 -40.872 1.00 86.56 200 PHE A C 1
ATOM 1608 O O . PHE A 1 200 ? 4.677 2.010 -41.445 1.00 86.56 200 PHE A O 1
ATOM 1615 N N . THR A 1 201 ? 2.457 1.913 -41.118 1.00 90.00 201 THR A N 1
ATOM 1616 C CA . THR A 1 201 ? 2.103 2.973 -42.075 1.00 90.00 201 THR A CA 1
ATOM 1617 C C . THR A 1 201 ? 1.757 4.294 -41.400 1.00 90.00 201 THR A C 1
ATOM 1619 O O . THR A 1 201 ? 1.989 5.343 -41.990 1.00 90.00 201 THR A O 1
ATOM 1622 N N . ASP A 1 202 ? 1.204 4.253 -40.186 1.00 90.62 202 ASP A N 1
ATOM 1623 C CA . ASP A 1 202 ? 0.796 5.439 -39.428 1.00 90.62 202 ASP A CA 1
ATOM 1624 C C . ASP A 1 202 ? 1.060 5.254 -37.922 1.00 90.62 202 ASP A C 1
ATOM 1626 O O . ASP A 1 202 ? 0.174 4.781 -37.205 1.00 90.62 202 ASP A O 1
ATOM 1630 N N . PRO A 1 203 ? 2.244 5.663 -37.428 1.00 88.75 203 PRO A N 1
ATOM 1631 C CA . PRO A 1 203 ? 2.620 5.540 -36.017 1.00 88.75 203 PRO A CA 1
ATOM 1632 C C . PRO A 1 203 ? 1.743 6.337 -35.038 1.00 88.75 203 PRO A C 1
ATOM 1634 O O . PRO A 1 203 ? 1.875 6.194 -33.823 1.00 88.75 203 PRO A O 1
ATOM 1637 N N . THR A 1 204 ? 0.857 7.216 -35.526 1.00 88.69 204 THR A N 1
ATOM 1638 C CA . THR A 1 204 ? -0.073 7.944 -34.647 1.00 88.69 204 THR A CA 1
ATOM 1639 C C . THR A 1 204 ? -1.180 7.046 -34.097 1.00 88.69 204 THR A C 1
ATOM 1641 O O . THR A 1 204 ? -1.772 7.374 -33.070 1.00 88.69 204 THR A O 1
ATOM 1644 N N . GLN A 1 205 ? -1.427 5.903 -34.743 1.00 89.94 205 GLN A N 1
ATOM 1645 C CA . GLN A 1 205 ? -2.414 4.908 -34.322 1.00 89.94 205 GLN A CA 1
ATOM 1646 C C . GLN A 1 205 ? -1.847 3.865 -33.351 1.00 89.94 205 GLN A C 1
ATOM 1648 O O . GLN A 1 205 ? -2.596 2.987 -32.924 1.00 89.94 205 GLN A O 1
ATOM 1653 N N . ASP A 1 206 ? -0.555 3.949 -33.017 1.00 90.81 206 ASP A N 1
ATOM 1654 C CA . ASP A 1 206 ? 0.107 2.991 -32.134 1.00 90.81 206 ASP A CA 1
ATOM 1655 C C . ASP A 1 206 ? -0.554 2.991 -30.750 1.00 90.81 206 ASP A C 1
ATOM 1657 O O . ASP A 1 206 ? -0.740 4.043 -30.132 1.00 90.81 206 ASP A O 1
ATOM 1661 N N . LYS A 1 207 ? -0.887 1.799 -30.248 1.00 91.12 207 LYS A N 1
ATOM 1662 C CA . LYS A 1 207 ? -1.453 1.607 -28.909 1.00 91.12 207 LYS A CA 1
ATOM 1663 C C . LYS A 1 207 ? -0.583 0.669 -28.106 1.00 91.12 207 LYS A C 1
ATOM 1665 O O . LYS A 1 207 ? -0.211 -0.400 -28.575 1.00 91.12 207 LYS A O 1
ATOM 1670 N N . TYR A 1 208 ? -0.331 1.030 -26.858 1.00 92.50 208 TYR A N 1
ATOM 1671 C CA . TYR A 1 208 ? 0.440 0.202 -25.944 1.00 92.50 208 TYR A CA 1
ATOM 1672 C C . TYR A 1 208 ? -0.422 -0.244 -24.775 1.00 92.50 208 TYR A C 1
ATOM 1674 O O . TYR A 1 208 ? -1.208 0.526 -24.228 1.00 92.50 208 TYR A O 1
ATOM 1682 N N . VAL A 1 209 ? -0.250 -1.504 -24.394 1.00 90.69 209 VAL A N 1
ATOM 1683 C CA . VAL A 1 209 ? -0.854 -2.087 -23.202 1.00 90.69 209 VAL A CA 1
ATOM 1684 C C . VAL A 1 209 ? 0.237 -2.219 -22.159 1.00 90.69 209 VAL A C 1
ATOM 1686 O O . VAL A 1 209 ? 1.255 -2.877 -22.394 1.00 90.69 209 VAL A O 1
ATOM 1689 N N . PHE A 1 210 ? 0.013 -1.618 -20.997 1.00 92.12 210 PHE A N 1
ATOM 1690 C CA . PHE A 1 210 ? 0.925 -1.712 -19.867 1.00 92.12 210 PHE A CA 1
ATOM 1691 C C . PHE A 1 210 ? 0.324 -2.576 -18.758 1.00 92.12 210 PHE A C 1
ATOM 1693 O O . PHE A 1 210 ? -0.888 -2.765 -18.665 1.00 92.12 210 PHE A O 1
ATOM 1700 N N . GLY A 1 211 ? 1.196 -3.137 -17.933 1.00 87.62 211 GLY A N 1
ATOM 1701 C CA . GLY A 1 211 ? 0.843 -4.034 -16.844 1.00 87.62 211 GLY A CA 1
ATOM 1702 C C . GLY A 1 211 ? 1.908 -4.012 -15.760 1.00 87.62 211 GLY A C 1
ATOM 1703 O O . GLY A 1 211 ? 2.828 -3.194 -15.798 1.00 87.62 211 GLY A O 1
ATOM 1704 N N . ASP A 1 212 ? 1.767 -4.904 -14.779 1.00 84.81 212 ASP A N 1
ATOM 1705 C CA . ASP A 1 212 ? 2.652 -4.983 -13.609 1.00 84.81 212 ASP A CA 1
ATOM 1706 C C . ASP A 1 212 ? 2.856 -3.621 -12.924 1.00 84.81 212 ASP A C 1
ATOM 1708 O O . ASP A 1 212 ? 3.956 -3.269 -12.497 1.00 84.81 212 ASP A O 1
ATOM 1712 N N . TYR A 1 213 ? 1.778 -2.835 -12.849 1.00 88.12 213 TYR A N 1
ATOM 1713 C CA . TYR A 1 213 ? 1.817 -1.486 -12.307 1.00 88.12 213 TYR A CA 1
ATOM 1714 C C . TYR A 1 213 ? 2.267 -1.480 -10.850 1.00 88.12 213 TYR A C 1
ATOM 1716 O O . TYR A 1 213 ? 1.728 -2.189 -9.996 1.00 88.12 213 TYR A O 1
ATOM 1724 N N . ARG A 1 214 ? 3.207 -0.590 -10.557 1.00 83.38 214 ARG A N 1
ATOM 1725 C CA . ARG A 1 214 ? 3.675 -0.289 -9.216 1.00 83.38 214 ARG A CA 1
ATOM 1726 C C . ARG A 1 214 ? 3.574 1.205 -8.980 1.00 83.38 214 ARG A C 1
ATOM 1728 O O . ARG A 1 214 ? 4.285 1.994 -9.595 1.00 83.38 214 ARG A O 1
ATOM 1735 N N . GLU A 1 215 ? 2.708 1.583 -8.052 1.00 87.19 215 GLU A N 1
ATOM 1736 C CA . GLU A 1 215 ? 2.598 2.968 -7.614 1.00 87.19 215 GLU A CA 1
ATOM 1737 C C . GLU A 1 215 ? 3.829 3.352 -6.784 1.00 87.19 215 GLU A C 1
ATOM 1739 O O . GLU A 1 215 ? 4.184 2.685 -5.807 1.00 87.19 215 GLU A O 1
ATOM 1744 N N . ILE A 1 216 ? 4.514 4.407 -7.215 1.00 82.44 216 ILE A N 1
ATOM 1745 C CA . ILE A 1 216 ? 5.652 4.992 -6.520 1.00 82.44 216 ILE A CA 1
ATOM 1746 C C . ILE A 1 216 ? 5.105 6.099 -5.628 1.00 82.44 216 ILE A C 1
ATOM 1748 O O . ILE A 1 216 ? 4.830 7.211 -6.070 1.00 82.44 216 ILE A O 1
ATOM 1752 N N . THR A 1 217 ? 4.957 5.789 -4.349 1.00 68.75 217 THR A N 1
ATOM 1753 C CA . THR A 1 217 ? 4.587 6.769 -3.327 1.00 68.75 217 THR A CA 1
ATOM 1754 C C . THR A 1 217 ? 5.842 7.396 -2.732 1.00 68.75 217 THR A C 1
ATOM 1756 O O . THR A 1 217 ? 6.771 6.667 -2.375 1.00 68.75 217 THR A O 1
ATOM 1759 N N . ASP A 1 218 ? 5.862 8.718 -2.554 1.00 61.56 218 ASP A N 1
ATOM 1760 C CA . ASP A 1 218 ? 6.897 9.375 -1.753 1.00 61.56 218 ASP A CA 1
ATOM 1761 C C . ASP A 1 218 ? 6.726 8.960 -0.274 1.00 61.56 218 ASP A C 1
ATOM 1763 O O . ASP A 1 218 ? 5.680 9.248 0.323 1.00 61.56 218 ASP A O 1
ATOM 1767 N N . PRO A 1 219 ? 7.723 8.299 0.351 1.00 48.12 219 PRO A N 1
ATOM 1768 C CA . PRO A 1 219 ? 7.665 7.932 1.764 1.00 48.12 219 PRO A CA 1
ATOM 1769 C C . PRO A 1 219 ? 7.351 9.119 2.686 1.00 48.12 219 PRO A C 1
ATOM 1771 O O . PRO A 1 219 ? 6.684 8.943 3.706 1.00 48.12 219 PRO A O 1
ATOM 1774 N N . ASN A 1 220 ? 7.777 10.334 2.324 1.00 48.81 220 ASN A N 1
ATOM 1775 C CA . ASN A 1 220 ? 7.497 11.543 3.096 1.00 48.81 220 ASN A CA 1
ATOM 1776 C C . ASN A 1 220 ? 6.028 11.972 3.001 1.00 48.81 220 ASN A C 1
ATOM 1778 O O . ASN A 1 220 ? 5.479 12.494 3.972 1.00 48.81 220 ASN A O 1
ATOM 1782 N N . GLU A 1 221 ? 5.367 11.742 1.866 1.00 54.00 221 GLU A N 1
ATOM 1783 C CA . GLU A 1 221 ? 3.947 12.053 1.698 1.00 54.00 221 GLU A CA 1
ATOM 1784 C C . GLU A 1 221 ? 3.072 11.105 2.529 1.00 54.00 221 GLU A C 1
ATOM 1786 O O . GLU A 1 221 ? 2.152 11.555 3.216 1.00 54.00 221 GLU A O 1
ATOM 1791 N N . GLU A 1 222 ? 3.402 9.812 2.552 1.00 50.72 222 GLU A N 1
ATOM 1792 C CA . GLU A 1 222 ? 2.730 8.824 3.405 1.00 50.72 222 GLU A CA 1
ATOM 1793 C C . GLU A 1 222 ? 2.944 9.119 4.897 1.00 50.72 222 GLU A C 1
ATOM 1795 O O . GLU A 1 222 ? 1.985 9.119 5.675 1.00 50.72 222 GLU A O 1
ATOM 1800 N N . LEU A 1 223 ? 4.165 9.487 5.301 1.00 41.91 223 LEU A N 1
ATOM 1801 C CA . LEU A 1 223 ? 4.440 9.960 6.662 1.00 41.91 223 LEU A CA 1
ATOM 1802 C C . LEU A 1 223 ? 3.624 11.210 7.007 1.00 41.91 223 LEU A C 1
ATOM 1804 O O . LEU A 1 223 ? 3.088 11.306 8.111 1.00 41.91 223 LEU A O 1
ATOM 1808 N N . ARG A 1 224 ? 3.461 12.142 6.064 1.00 48.94 224 ARG A N 1
ATOM 1809 C CA . ARG A 1 224 ? 2.667 13.363 6.251 1.00 48.94 224 ARG A CA 1
ATOM 1810 C C . ARG A 1 224 ? 1.164 13.074 6.337 1.00 48.94 224 ARG A C 1
ATOM 1812 O O . ARG A 1 224 ? 0.482 13.677 7.163 1.00 48.94 224 ARG A O 1
ATOM 1819 N N . LYS A 1 225 ? 0.640 12.119 5.557 1.00 51.34 225 LYS A N 1
ATOM 1820 C CA . LYS A 1 225 ? -0.746 11.618 5.668 1.00 51.34 225 LYS A CA 1
ATOM 1821 C C . LYS A 1 225 ? -0.988 10.948 7.021 1.00 51.34 225 LYS A C 1
ATOM 1823 O O . LYS A 1 225 ? -1.999 11.229 7.666 1.00 51.34 225 LYS A O 1
ATOM 1828 N N . ILE A 1 226 ? -0.058 10.104 7.475 1.00 44.47 226 ILE A N 1
ATOM 1829 C CA . ILE A 1 226 ? -0.115 9.460 8.795 1.00 44.47 226 ILE A CA 1
ATOM 1830 C C . ILE A 1 226 ? -0.057 10.515 9.904 1.00 44.47 226 ILE A C 1
ATOM 1832 O O . ILE A 1 226 ? -0.896 10.484 10.800 1.00 44.47 226 ILE A O 1
ATOM 1836 N N . TYR A 1 227 ? 0.857 11.483 9.813 1.00 41.00 227 TYR A N 1
ATOM 1837 C CA . TYR A 1 227 ? 0.991 12.598 10.754 1.00 41.00 227 TYR A CA 1
ATOM 1838 C C . TYR A 1 227 ? -0.286 13.441 10.842 1.00 41.00 227 TYR A C 1
ATOM 1840 O O . TYR A 1 227 ? -0.778 13.698 11.936 1.00 41.00 227 TYR A O 1
ATOM 1848 N N . ASN A 1 228 ? -0.890 13.794 9.706 1.00 45.84 228 ASN A N 1
ATOM 1849 C CA . ASN A 1 228 ? -2.150 14.540 9.671 1.00 45.84 228 ASN A CA 1
ATOM 1850 C C . ASN A 1 228 ? -3.323 13.725 10.241 1.00 45.84 228 ASN A C 1
ATOM 1852 O O . ASN A 1 228 ? -4.165 14.262 10.959 1.00 45.84 228 ASN A O 1
ATOM 1856 N N . ARG A 1 229 ? -3.374 12.413 9.971 1.00 46.06 229 ARG A N 1
ATOM 1857 C CA . ARG A 1 229 ? -4.385 11.507 10.542 1.00 46.06 229 ARG A CA 1
ATOM 1858 C C . ARG A 1 229 ? -4.210 11.343 12.054 1.00 46.06 229 ARG A C 1
ATOM 1860 O O . ARG A 1 229 ? -5.201 11.279 12.774 1.00 46.06 229 ARG A O 1
ATOM 1867 N N . ILE A 1 230 ? -2.967 11.284 12.526 1.00 41.41 230 ILE A N 1
ATOM 1868 C CA . ILE A 1 230 ? -2.594 11.310 13.942 1.00 41.41 230 ILE A CA 1
ATOM 1869 C C . ILE A 1 230 ? -3.090 12.627 14.546 1.00 41.41 230 ILE A C 1
ATOM 1871 O O . ILE A 1 230 ? -3.966 12.584 15.402 1.00 41.41 230 ILE A O 1
ATOM 1875 N N . LEU A 1 231 ? -2.652 13.783 14.043 1.00 42.78 231 LEU A N 1
ATOM 1876 C CA . LEU A 1 231 ? -3.080 15.108 14.511 1.00 42.78 231 LEU A CA 1
ATOM 1877 C C . LEU A 1 231 ? -4.602 15.250 14.614 1.00 42.78 231 LEU A C 1
ATOM 1879 O O . LEU A 1 231 ? -5.100 15.681 15.649 1.00 42.78 231 LEU A O 1
ATOM 1883 N N . SER A 1 232 ? -5.342 14.825 13.587 1.00 44.88 232 SER A N 1
ATOM 1884 C CA . SER A 1 232 ? -6.809 14.862 13.592 1.00 44.88 232 SER A CA 1
ATOM 1885 C C . SER A 1 232 ? -7.419 14.010 14.712 1.00 44.88 232 SER A C 1
ATOM 1887 O O . SER A 1 232 ? -8.389 14.430 15.327 1.00 44.88 232 SER A O 1
ATOM 1889 N N . LYS A 1 233 ? -6.837 12.842 15.018 1.00 41.38 233 LYS A N 1
ATOM 1890 C CA . LYS A 1 233 ? -7.264 11.974 16.132 1.00 41.38 233 LYS A CA 1
ATOM 1891 C C . LYS A 1 233 ? -6.784 12.452 17.509 1.00 41.38 233 LYS A C 1
ATOM 1893 O O . LYS A 1 233 ? -7.262 11.948 18.524 1.00 41.38 233 LYS A O 1
ATOM 1898 N N . PHE A 1 234 ? -5.805 13.356 17.564 1.00 44.00 234 PHE A N 1
ATOM 1899 C CA . PHE A 1 234 ? -5.257 13.907 18.808 1.00 44.00 234 PHE A CA 1
ATOM 1900 C C . PHE A 1 234 ? -5.888 15.254 19.189 1.00 44.00 234 PHE A C 1
ATOM 1902 O O . PHE A 1 234 ? -6.047 15.501 20.382 1.00 44.00 234 PHE A O 1
ATOM 1909 N N . GLY A 1 235 ? -6.335 16.066 18.222 1.00 43.97 235 GLY A N 1
ATOM 1910 C CA . GLY A 1 235 ? -7.129 17.274 18.488 1.00 43.97 235 GLY A CA 1
ATOM 1911 C C . GLY A 1 235 ? -8.424 16.974 19.255 1.00 43.97 235 GLY A C 1
ATOM 1912 O O . GLY A 1 235 ? -8.732 17.654 20.226 1.00 43.97 235 GLY A O 1
ATOM 1913 N N . GLU A 1 236 ? -9.106 15.877 18.910 1.00 42.09 236 GLU A N 1
ATOM 1914 C CA . GLU A 1 236 ? -10.320 15.404 19.599 1.00 42.09 236 GLU A CA 1
ATOM 1915 C C . GLU A 1 236 ? -10.067 14.938 21.052 1.00 42.09 236 GLU A C 1
ATOM 1917 O O . GLU A 1 236 ? -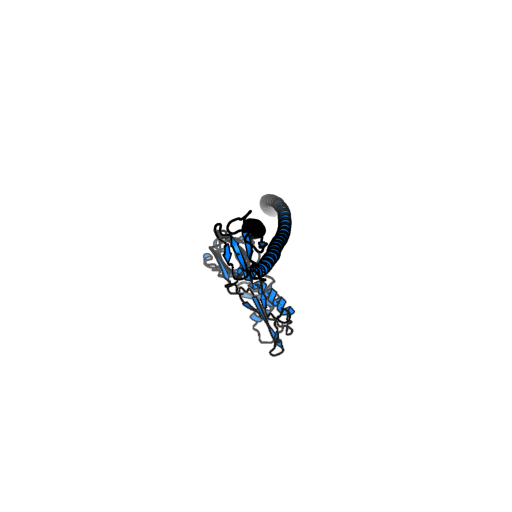10.976 14.941 21.881 1.00 42.09 236 GLU A O 1
ATOM 1922 N N . LYS A 1 237 ? -8.832 14.546 21.407 1.00 41.53 237 LYS A N 1
ATOM 1923 C CA . LYS A 1 237 ? -8.509 14.022 22.749 1.00 41.53 237 LYS A CA 1
ATOM 1924 C C . LYS A 1 237 ? -8.263 15.110 23.790 1.00 41.53 237 LYS A C 1
ATOM 1926 O O . LYS A 1 237 ? -8.565 14.876 24.955 1.00 41.53 237 LYS A O 1
ATOM 1931 N N . GLN A 1 238 ? -7.742 16.272 23.395 1.00 40.34 238 GLN A N 1
ATOM 1932 C CA . GLN A 1 238 ? -7.577 17.407 24.311 1.00 40.34 238 GLN A CA 1
ATOM 1933 C C . GLN A 1 238 ? -8.950 17.934 24.761 1.00 40.34 238 GLN A C 1
ATOM 1935 O O . GLN A 1 238 ? -9.176 18.152 25.945 1.00 40.34 238 GLN A O 1
ATOM 1940 N N . GLU A 1 239 ? -9.900 18.007 23.827 1.00 46.94 239 GLU A N 1
ATOM 1941 C CA . GLU A 1 239 ? -11.282 18.411 24.095 1.00 46.94 239 GLU A CA 1
ATOM 1942 C C . GLU A 1 239 ? -12.021 17.401 25.002 1.00 46.94 239 GLU A C 1
ATOM 1944 O O . GLU A 1 239 ? -12.756 17.799 25.904 1.00 46.94 239 GLU A O 1
ATOM 1949 N N . MET A 1 240 ? -11.763 16.092 24.849 1.00 37.16 240 MET A N 1
ATOM 1950 C CA . MET A 1 240 ? -12.254 15.058 25.780 1.00 37.16 240 MET A CA 1
ATOM 1951 C C . MET A 1 240 ? -11.673 15.187 27.197 1.00 37.16 240 MET A C 1
ATOM 1953 O O . MET A 1 240 ? -12.377 14.898 28.164 1.00 37.16 240 MET A O 1
ATOM 1957 N N . LEU A 1 241 ? -10.405 15.589 27.339 1.00 41.78 241 LEU A N 1
ATOM 1958 C CA . LEU A 1 241 ? -9.767 15.778 28.647 1.00 41.78 241 LEU A CA 1
ATOM 1959 C C . LEU A 1 241 ? -10.343 16.986 29.381 1.00 41.78 241 LEU A C 1
ATOM 1961 O O . LEU A 1 241 ? -10.673 16.876 30.560 1.00 41.78 241 LEU A O 1
ATOM 1965 N N . ASP A 1 242 ? -10.564 18.085 28.664 1.00 52.56 242 ASP A N 1
ATOM 1966 C CA . ASP A 1 242 ? -11.204 19.279 29.217 1.00 52.56 242 ASP A CA 1
ATOM 1967 C C . ASP A 1 242 ? -12.661 18.994 29.642 1.00 52.56 242 ASP A C 1
ATOM 1969 O O . ASP A 1 242 ? -13.131 19.481 30.675 1.00 52.56 242 ASP A O 1
ATOM 1973 N N . GLN A 1 243 ? -13.383 18.155 28.887 1.00 47.34 243 GLN A N 1
ATOM 1974 C CA . GLN A 1 243 ? -14.727 17.689 29.255 1.00 47.34 243 GLN A CA 1
ATOM 1975 C C . GLN A 1 243 ? -14.718 16.766 30.481 1.00 47.34 243 GLN A C 1
ATOM 1977 O O . GLN A 1 243 ? -15.606 16.869 31.331 1.00 47.34 243 GLN A O 1
ATOM 1982 N N . LEU A 1 244 ? -13.725 15.883 30.598 1.00 41.00 244 LEU A N 1
ATOM 1983 C CA . LEU A 1 244 ? -13.597 14.972 31.732 1.00 41.00 244 LEU A CA 1
ATOM 1984 C C . LEU A 1 244 ? -13.252 15.724 33.026 1.00 41.00 244 LEU A C 1
ATOM 1986 O O . LEU A 1 244 ? -13.888 15.481 34.051 1.00 41.00 244 LEU A O 1
ATOM 1990 N N . ASP A 1 245 ? -12.330 16.688 32.971 1.00 46.25 245 ASP A N 1
ATOM 1991 C CA . ASP A 1 245 ? -11.993 17.553 34.110 1.00 46.25 245 ASP A CA 1
ATOM 1992 C C . ASP A 1 245 ? -13.206 18.364 34.585 1.00 46.25 245 ASP A C 1
ATOM 1994 O O . ASP A 1 245 ? -13.442 18.516 35.790 1.00 46.25 245 ASP A O 1
ATOM 1998 N N . LYS A 1 246 ? -14.034 18.836 33.646 1.00 56.88 246 LYS A N 1
ATOM 1999 C CA . LYS A 1 246 ? -15.287 19.524 33.967 1.00 56.88 246 LYS A CA 1
ATOM 2000 C C . LYS A 1 246 ? -16.283 18.604 34.684 1.00 56.88 246 LYS A C 1
ATOM 2002 O O . LYS A 1 246 ? -16.823 18.995 35.717 1.00 56.88 246 LYS A O 1
ATOM 2007 N N . LEU A 1 247 ? -16.479 17.377 34.194 1.00 43.59 247 LEU A N 1
ATOM 2008 C CA . LEU A 1 247 ? -17.377 16.388 34.808 1.00 43.59 247 LEU A CA 1
ATOM 2009 C C . LEU A 1 247 ? -16.917 15.969 36.215 1.00 43.59 247 LEU A C 1
ATOM 2011 O O . LEU A 1 247 ? -17.740 15.828 37.119 1.00 43.59 247 LEU A O 1
ATOM 2015 N N . VAL A 1 248 ? -15.607 15.818 36.432 1.00 43.06 248 VAL A N 1
ATOM 2016 C CA . VAL A 1 248 ? -15.032 15.513 37.756 1.00 43.06 248 VAL A CA 1
ATOM 2017 C C . VAL A 1 248 ? -15.266 16.664 38.737 1.00 43.06 248 VAL A C 1
ATOM 2019 O O . VAL A 1 248 ? -15.593 16.438 39.907 1.00 43.06 248 VAL A O 1
ATOM 2022 N N . LYS A 1 249 ? -15.144 17.910 38.271 1.00 54.69 249 LYS A N 1
ATOM 2023 C CA . LYS A 1 249 ? -15.400 19.096 39.092 1.00 54.69 249 LYS A CA 1
ATOM 2024 C C . LYS A 1 249 ? -16.876 19.212 39.485 1.00 54.69 249 LYS A C 1
ATOM 2026 O O . LYS A 1 249 ? -17.169 19.399 40.664 1.00 54.69 249 LYS A O 1
ATOM 2031 N N . GLU A 1 250 ? -17.790 19.009 38.538 1.00 50.84 250 GLU A N 1
ATOM 2032 C CA . GLU A 1 250 ? -19.242 19.006 38.778 1.00 50.84 250 GLU A CA 1
ATOM 2033 C C . GLU A 1 250 ? -19.665 17.888 39.753 1.00 50.84 250 GLU A C 1
ATOM 2035 O O . GLU A 1 250 ? -20.472 18.115 40.662 1.00 50.84 250 GLU A O 1
ATOM 2040 N N . ALA A 1 251 ? -19.076 16.693 39.634 1.00 41.12 251 ALA A N 1
ATOM 2041 C CA . ALA A 1 251 ? -19.325 15.582 40.554 1.00 41.12 251 ALA A CA 1
ATOM 2042 C C . ALA A 1 251 ? -18.846 15.885 41.989 1.00 41.12 251 ALA A C 1
ATOM 2044 O O . ALA A 1 251 ? -19.576 15.633 42.952 1.00 41.12 251 ALA A O 1
ATOM 2045 N N . ASN A 1 252 ? -17.660 16.483 42.147 1.00 44.78 252 ASN A N 1
ATOM 2046 C CA . ASN A 1 252 ? -17.133 16.889 43.456 1.00 44.78 252 ASN A CA 1
ATOM 2047 C C . ASN A 1 252 ? -17.953 18.019 44.100 1.00 44.78 252 ASN A C 1
ATOM 2049 O O . ASN A 1 252 ? -18.209 17.992 45.307 1.00 44.78 252 ASN A O 1
ATOM 2053 N N . GLU A 1 253 ? -18.402 18.998 43.313 1.00 58.47 253 GLU A N 1
ATOM 2054 C CA . GLU A 1 253 ? -19.272 20.076 43.791 1.00 58.47 253 GLU A CA 1
ATOM 2055 C C . GLU A 1 253 ? -20.628 19.527 44.266 1.00 58.47 253 GLU A C 1
ATOM 2057 O O . GLU A 1 253 ? -21.082 19.876 45.362 1.00 58.47 253 GLU A O 1
ATOM 2062 N N . THR A 1 254 ? -21.220 18.594 43.513 1.00 51.66 254 THR A N 1
ATOM 2063 C CA . THR A 1 254 ? -22.478 17.910 43.864 1.00 51.66 254 THR A CA 1
ATOM 2064 C C . THR A 1 254 ? -22.341 17.093 45.152 1.00 51.66 254 THR A C 1
ATOM 2066 O O . THR A 1 254 ? -23.180 17.204 46.050 1.00 51.66 254 THR A O 1
ATOM 2069 N N . ALA A 1 255 ? -21.248 16.338 45.306 1.00 41.16 255 ALA A N 1
ATOM 2070 C CA . ALA A 1 255 ? -20.956 15.592 46.532 1.00 41.16 255 ALA A CA 1
ATOM 2071 C C . ALA A 1 255 ? -20.770 16.519 47.751 1.00 41.16 255 ALA A C 1
ATOM 2073 O O . ALA A 1 255 ? -21.239 16.216 48.851 1.00 41.16 255 ALA A O 1
ATOM 2074 N N . SER A 1 256 ? -20.139 17.685 47.564 1.00 50.53 256 SER A N 1
ATOM 2075 C CA . SER A 1 256 ? -19.973 18.680 48.631 1.00 50.53 256 SER A CA 1
ATOM 2076 C C . SER A 1 256 ? -21.304 19.309 49.067 1.00 50.53 256 SER A C 1
ATOM 2078 O O . SER A 1 256 ? -21.521 19.535 50.261 1.00 50.53 256 SER A O 1
ATOM 2080 N N . SER A 1 257 ? -22.212 19.550 48.117 1.00 57.12 257 SER A N 1
ATOM 2081 C CA . SER A 1 257 ? -23.550 20.088 48.378 1.00 57.12 257 SER A CA 1
ATOM 2082 C C . SER A 1 257 ? -24.415 19.074 49.125 1.00 57.12 257 SER A C 1
ATOM 2084 O O . SER A 1 257 ? -24.991 19.422 50.153 1.00 57.12 257 SER A O 1
ATOM 2086 N N . ALA A 1 258 ? -24.396 17.801 48.716 1.00 48.91 258 ALA A N 1
ATOM 2087 C CA . ALA A 1 258 ? -25.088 16.721 49.423 1.00 48.91 258 ALA A CA 1
ATOM 2088 C C . ALA A 1 258 ? -24.603 16.564 50.880 1.00 48.91 258 ALA A C 1
ATOM 2090 O O . ALA A 1 258 ? -25.401 16.333 51.791 1.00 48.91 258 ALA A O 1
ATOM 2091 N N . LYS A 1 259 ? -23.302 16.761 51.136 1.00 48.09 259 LYS A N 1
ATOM 2092 C CA . LYS A 1 259 ? -22.746 16.771 52.499 1.00 48.09 259 LYS A CA 1
ATOM 2093 C C . LYS A 1 259 ? -23.282 17.938 53.338 1.00 48.09 259 LYS A C 1
ATOM 2095 O O . LYS A 1 259 ? -23.674 17.729 54.484 1.00 48.09 259 LYS A O 1
ATOM 2100 N N . LYS A 1 260 ? -23.346 19.149 52.772 1.00 61.38 260 LYS A N 1
ATOM 2101 C CA . LYS A 1 260 ? -23.912 20.329 53.454 1.00 61.38 260 LYS A CA 1
ATOM 2102 C C . LYS A 1 260 ? -25.405 20.164 53.744 1.00 61.38 260 LYS A C 1
ATOM 2104 O O . LYS A 1 260 ? -25.849 20.489 54.843 1.00 61.38 260 LYS A O 1
ATOM 2109 N N . GLU A 1 261 ? -26.171 19.632 52.794 1.00 51.25 261 GLU A N 1
ATOM 2110 C CA . GLU A 1 261 ? -27.595 19.327 52.985 1.00 51.25 261 GLU A CA 1
ATOM 2111 C C . GLU A 1 261 ? -27.804 18.267 54.076 1.00 51.25 261 GLU A C 1
ATOM 2113 O O . GLU A 1 261 ? -28.682 18.418 54.926 1.00 51.25 261 GLU A O 1
ATOM 2118 N N . SER A 1 262 ? -26.940 17.248 54.137 1.00 43.03 262 SER A N 1
ATOM 2119 C CA . SER A 1 262 ? -26.948 16.256 55.217 1.00 43.03 262 SER A CA 1
ATOM 2120 C C . SER A 1 262 ? -26.621 16.865 56.589 1.00 43.03 262 SER A C 1
ATOM 2122 O O . SER A 1 262 ? -27.217 16.471 57.593 1.00 43.03 262 SER A O 1
ATOM 2124 N N . GLU A 1 263 ? -25.686 17.813 56.671 1.00 54.88 263 GLU A N 1
ATOM 2125 C CA . GLU A 1 263 ? -25.373 18.532 57.916 1.00 54.88 263 GLU A CA 1
ATOM 2126 C C . GLU A 1 263 ? -26.537 19.443 58.351 1.00 54.88 263 GLU A C 1
ATOM 2128 O O . GLU A 1 263 ? -26.889 19.488 59.535 1.00 54.88 263 GLU A O 1
ATOM 2133 N N . ALA A 1 264 ? -27.208 20.102 57.403 1.00 53.47 264 ALA A N 1
ATOM 2134 C CA . ALA A 1 264 ? -28.417 20.880 57.667 1.00 53.47 264 ALA A CA 1
ATOM 2135 C C . ALA A 1 264 ? -29.572 19.994 58.175 1.00 53.47 264 ALA A C 1
ATOM 2137 O O . ALA A 1 264 ? -30.215 20.327 59.172 1.00 53.47 264 ALA A O 1
ATOM 2138 N N . ALA A 1 265 ? -29.791 18.824 57.568 1.00 48.31 265 ALA A N 1
ATOM 2139 C CA . ALA A 1 265 ? -30.779 17.852 58.037 1.00 48.31 265 ALA A CA 1
ATOM 2140 C C . ALA A 1 265 ? -30.457 17.329 59.451 1.00 48.31 265 ALA A C 1
ATOM 2142 O O . ALA A 1 265 ? -31.357 17.206 60.285 1.00 48.31 265 ALA A O 1
ATOM 2143 N N . LYS A 1 266 ? -29.172 17.096 59.758 1.00 51.50 266 LYS A N 1
ATOM 2144 C CA . LYS A 1 266 ? -28.702 16.702 61.097 1.00 51.50 266 LYS A CA 1
ATOM 2145 C C . LYS A 1 266 ? -29.025 17.766 62.151 1.00 51.50 266 LYS A C 1
ATOM 2147 O O . LYS A 1 266 ? -29.607 17.442 63.182 1.00 51.50 266 LYS A O 1
ATOM 2152 N N . THR A 1 267 ? -28.701 19.031 61.884 1.00 60.84 267 THR A N 1
ATOM 2153 C CA . THR A 1 267 ? -28.989 20.129 62.830 1.00 60.84 267 THR A CA 1
ATOM 2154 C C . THR A 1 267 ? -30.490 20.356 63.024 1.00 60.84 267 THR A C 1
ATOM 2156 O O . THR A 1 267 ? -30.933 20.679 64.128 1.00 60.84 267 THR A O 1
ATOM 2159 N N . LEU A 1 268 ? -31.301 20.150 61.981 1.00 53.34 268 LEU A N 1
ATOM 2160 C CA . LEU A 1 268 ? -32.757 20.204 62.087 1.00 53.34 268 LEU A CA 1
ATOM 2161 C C . LEU A 1 268 ? -33.300 19.065 62.964 1.00 53.34 268 LEU A C 1
ATOM 2163 O O . LEU A 1 268 ? -34.135 19.318 63.832 1.00 53.34 268 LEU A O 1
ATOM 2167 N N . ALA A 1 269 ? -32.799 17.838 62.795 1.00 47.22 269 ALA A N 1
ATOM 2168 C CA . ALA A 1 269 ? -33.176 16.691 63.622 1.00 47.22 269 ALA A CA 1
ATOM 2169 C C . ALA A 1 269 ? -32.796 16.888 65.103 1.00 47.22 269 ALA A C 1
ATOM 2171 O O . ALA A 1 269 ? -33.609 16.618 65.988 1.00 47.22 269 ALA A O 1
ATOM 2172 N N . GLU A 1 270 ? -31.610 17.437 65.380 1.00 55.56 270 GLU A N 1
ATOM 2173 C CA . GLU A 1 270 ? -31.168 17.795 66.737 1.00 55.56 270 GLU A CA 1
ATOM 2174 C C . GLU A 1 270 ? -32.082 18.865 67.368 1.00 55.56 270 GLU A C 1
ATOM 2176 O O . GLU A 1 270 ? -32.521 18.706 68.508 1.00 55.56 270 GLU A O 1
ATOM 2181 N N . LYS A 1 271 ? -32.474 19.903 66.612 1.00 58.44 271 LYS A N 1
ATOM 2182 C CA . LYS A 1 271 ? -33.446 20.918 67.069 1.00 58.44 271 LYS A CA 1
ATOM 2183 C C . LYS A 1 271 ? -34.841 20.347 67.324 1.00 58.44 271 LYS A C 1
ATOM 2185 O O . LYS A 1 271 ? -35.513 20.765 68.268 1.00 58.44 271 LYS A O 1
ATOM 2190 N N . VAL A 1 272 ? -35.302 19.403 66.501 1.00 56.97 272 VAL A N 1
ATOM 2191 C CA . VAL A 1 272 ? -36.565 18.683 66.738 1.00 56.97 272 VAL A CA 1
ATOM 2192 C C . VAL A 1 272 ? -36.474 17.883 68.042 1.00 56.97 272 VAL A C 1
ATOM 2194 O O . VAL A 1 272 ? -37.388 17.951 68.863 1.00 56.97 272 VAL A O 1
ATOM 2197 N N . GLN A 1 273 ? -35.352 17.204 68.291 1.00 49.88 273 GLN A N 1
ATOM 2198 C CA . GLN A 1 273 ? -35.101 16.455 69.525 1.00 49.88 273 GLN A CA 1
ATOM 2199 C C . GLN A 1 273 ? -35.060 17.361 70.771 1.00 49.88 273 GLN A C 1
ATOM 2201 O O . GLN A 1 273 ? -35.607 17.007 71.820 1.00 49.88 273 GLN A O 1
ATOM 2206 N N . GLU A 1 274 ? -34.448 18.539 70.660 1.00 51.06 274 GLU A N 1
ATOM 2207 C CA . GLU A 1 274 ? -34.364 19.537 71.730 1.00 51.06 274 GLU A CA 1
ATOM 2208 C C . GLU A 1 274 ? -35.735 20.154 72.056 1.00 51.06 274 GLU A C 1
ATOM 2210 O O . GLU A 1 274 ? -36.127 20.214 73.224 1.00 51.06 274 GLU A O 1
ATOM 2215 N N . ASN A 1 275 ? -36.523 20.512 71.036 1.00 53.28 275 ASN A N 1
ATOM 2216 C CA . ASN A 1 275 ? -37.898 20.992 71.216 1.00 53.28 275 ASN A CA 1
ATOM 2217 C C . ASN A 1 275 ? -38.799 19.957 71.904 1.00 53.28 275 ASN A C 1
ATOM 2219 O O . ASN A 1 275 ? -39.660 20.323 72.705 1.00 53.28 275 ASN A O 1
ATOM 2223 N N . ILE A 1 276 ? -38.598 18.666 71.627 1.00 52.44 276 ILE A N 1
ATOM 2224 C CA . ILE A 1 276 ? -39.345 17.579 72.272 1.00 52.44 276 ILE A CA 1
ATOM 2225 C C . ILE A 1 276 ? -38.944 17.425 73.751 1.00 52.44 276 ILE A C 1
ATOM 2227 O O . ILE A 1 276 ? -39.820 17.224 74.592 1.00 52.44 276 ILE A O 1
ATOM 2231 N N . LYS A 1 277 ? -37.655 17.569 74.103 1.00 51.53 277 LYS A N 1
ATOM 2232 C CA . LYS A 1 277 ? -37.181 17.534 75.506 1.00 51.53 277 LYS A CA 1
ATOM 2233 C C . LYS A 1 277 ? -37.663 18.737 76.327 1.00 51.53 277 LYS A C 1
ATOM 2235 O O . LYS A 1 277 ? -38.075 18.567 77.475 1.00 51.53 277 LYS A O 1
ATOM 2240 N N . ASN A 1 278 ? -37.653 19.933 75.739 1.00 44.88 278 ASN A N 1
ATOM 2241 C CA . ASN A 1 278 ? -37.973 21.188 76.431 1.00 44.88 278 ASN A CA 1
ATOM 2242 C C . ASN A 1 278 ? -39.486 21.437 76.622 1.00 44.88 278 ASN A C 1
ATOM 2244 O O . ASN A 1 278 ? -39.870 22.298 77.411 1.00 44.88 278 ASN A O 1
ATOM 2248 N N . ASN A 1 279 ? -40.357 20.680 75.941 1.00 44.41 279 ASN A N 1
ATOM 2249 C CA . ASN A 1 279 ? -41.821 20.710 76.115 1.00 44.41 279 ASN A CA 1
ATOM 2250 C C . ASN A 1 279 ? -42.347 19.548 76.989 1.00 44.41 279 ASN A C 1
ATOM 2252 O O . ASN A 1 279 ? -43.462 19.057 76.799 1.00 44.41 279 ASN A O 1
ATOM 2256 N N . THR A 1 280 ? -41.552 19.104 77.961 1.00 45.16 280 THR A N 1
ATOM 2257 C CA . THR A 1 280 ? -41.964 18.138 78.989 1.00 45.16 280 THR A CA 1
ATOM 2258 C C . THR A 1 280 ? -42.883 18.807 80.024 1.00 45.16 280 THR A C 1
ATOM 2260 O O . THR A 1 280 ? -42.672 19.951 80.420 1.00 45.16 280 THR A O 1
ATOM 2263 N N . VAL A 1 281 ? -43.967 18.126 80.410 1.00 44.06 281 VAL A N 1
ATOM 2264 C CA . VAL A 1 281 ? -45.024 18.649 81.298 1.00 44.06 281 VAL A CA 1
ATOM 2265 C C . VAL A 1 281 ? -44.798 18.107 82.711 1.00 44.06 281 VAL A C 1
ATOM 2267 O O . VAL A 1 281 ? -44.648 16.898 82.871 1.00 44.06 281 VAL A O 1
ATOM 2270 N N . GLU A 1 282 ? -44.787 18.961 83.737 1.00 47.03 282 GLU A N 1
ATOM 2271 C CA . GLU A 1 282 ? -44.697 18.517 85.137 1.00 47.03 282 GLU A CA 1
ATOM 2272 C C . GLU A 1 282 ? -46.068 18.026 85.637 1.00 47.03 282 GLU A C 1
ATOM 2274 O O . GLU A 1 282 ? -47.082 18.721 85.508 1.00 47.03 282 GLU A O 1
ATOM 2279 N N . ILE A 1 283 ? -46.104 16.816 86.208 1.00 45.09 283 ILE A N 1
ATOM 2280 C CA . ILE A 1 283 ? -47.307 16.206 86.792 1.00 45.09 283 ILE A CA 1
ATOM 2281 C C . ILE A 1 283 ? -47.255 16.386 88.308 1.00 45.09 283 ILE A C 1
ATOM 2283 O O . ILE A 1 283 ? -46.355 15.870 88.968 1.00 45.09 283 ILE A O 1
ATOM 2287 N N . ILE A 1 284 ? -48.244 17.083 88.867 1.00 52.97 284 ILE A N 1
ATOM 2288 C CA . ILE A 1 284 ? -48.385 17.261 90.317 1.00 52.97 284 ILE A CA 1
ATOM 2289 C C . ILE A 1 284 ? -49.443 16.270 90.827 1.00 52.97 284 ILE A C 1
ATOM 2291 O O . ILE A 1 284 ? -50.611 16.328 90.430 1.00 52.97 284 ILE A O 1
ATOM 2295 N N . GLU A 1 285 ? -49.051 15.353 91.716 1.00 48.44 285 GLU A N 1
ATOM 2296 C CA . GLU A 1 285 ? -49.969 14.412 92.373 1.00 48.44 285 GLU A CA 1
ATOM 2297 C C . GLU A 1 285 ? -50.456 14.976 93.717 1.00 48.44 285 GLU A C 1
ATOM 2299 O O . GLU A 1 285 ? -49.673 15.166 94.645 1.00 48.44 285 GLU A O 1
ATOM 2304 N N . ALA A 1 286 ? -51.760 15.236 93.847 1.00 57.91 286 ALA A N 1
ATOM 2305 C CA . ALA A 1 286 ? -52.360 15.717 95.095 1.00 57.91 286 ALA A CA 1
ATOM 2306 C C . ALA A 1 286 ? -53.860 15.383 95.163 1.00 57.91 286 ALA A C 1
ATOM 2308 O O . ALA A 1 286 ? -54.517 15.240 94.132 1.00 57.91 286 ALA A O 1
ATOM 2309 N N . LYS A 1 287 ? -54.430 15.295 96.374 1.00 55.53 287 LYS A N 1
ATOM 2310 C CA . LYS A 1 287 ? -55.880 15.068 96.568 1.00 55.53 287 LYS A CA 1
ATOM 2311 C C . LYS A 1 287 ? -56.752 16.267 96.180 1.00 55.53 287 LYS A C 1
ATOM 2313 O O . LYS A 1 287 ? -57.903 16.070 95.820 1.00 55.53 287 LYS A O 1
ATOM 2318 N N . ASN A 1 288 ? -56.212 17.482 96.256 1.00 63.12 288 ASN A N 1
ATOM 2319 C CA . ASN A 1 288 ? -56.920 18.728 95.959 1.00 63.12 288 ASN A CA 1
ATOM 2320 C C . ASN A 1 288 ? -56.238 19.457 94.786 1.00 63.12 288 ASN A C 1
ATOM 2322 O O . ASN A 1 288 ? -55.016 19.342 94.657 1.00 63.12 288 ASN A O 1
ATOM 2326 N N . PRO A 1 289 ? -56.981 20.227 93.968 1.00 63.88 289 PRO A N 1
ATOM 2327 C CA . PRO A 1 289 ? -56.424 20.920 92.809 1.00 63.88 289 PRO A CA 1
ATOM 2328 C C . PRO A 1 289 ? -55.357 21.954 93.226 1.00 63.88 289 PRO A C 1
ATOM 2330 O O . PRO A 1 289 ? -55.617 22.749 94.140 1.00 63.88 289 PRO A O 1
ATOM 2333 N N . PRO A 1 290 ? -54.176 21.983 92.575 1.00 67.31 290 PRO A N 1
ATOM 2334 C CA . PRO A 1 290 ? -53.132 22.972 92.849 1.00 67.31 290 PRO A CA 1
ATOM 2335 C C . PRO A 1 290 ? -53.624 24.402 92.571 1.00 67.31 290 PRO A C 1
ATOM 2337 O O . PRO A 1 290 ? -54.406 24.615 91.647 1.00 67.31 290 PRO A O 1
ATOM 2340 N N . LYS A 1 291 ? -53.175 25.390 93.362 1.00 62.00 291 LYS A N 1
ATOM 2341 C CA . LYS A 1 291 ? -53.651 26.793 93.282 1.00 62.00 291 LYS A CA 1
ATOM 2342 C C . LYS A 1 291 ? -52.571 27.832 92.952 1.00 62.00 291 LYS A C 1
ATOM 2344 O O . LYS A 1 291 ? -52.903 28.984 92.699 1.00 62.00 291 LYS A O 1
ATOM 2349 N N . THR A 1 292 ? -51.296 27.455 92.946 1.00 57.84 292 THR A N 1
ATOM 2350 C CA . THR A 1 292 ? -50.158 28.348 92.674 1.00 57.84 292 THR A CA 1
ATOM 2351 C C . THR A 1 292 ? -49.248 27.728 91.612 1.00 57.84 292 THR A C 1
ATOM 2353 O O . THR A 1 292 ? -49.161 26.508 91.507 1.00 57.84 292 THR A O 1
ATOM 2356 N N . GLY A 1 293 ? -48.607 28.558 90.779 1.00 60.28 293 GLY A N 1
ATOM 2357 C CA . GLY A 1 293 ? -47.707 28.093 89.709 1.00 60.28 293 GLY A CA 1
ATOM 2358 C C . GLY A 1 293 ? -48.388 27.519 88.454 1.00 60.28 293 GLY A C 1
ATOM 2359 O O . GLY A 1 293 ? -47.720 26.885 87.641 1.00 60.28 293 GLY A O 1
ATOM 2360 N N . LEU A 1 294 ? -49.697 27.732 88.273 1.00 66.12 294 LEU A N 1
ATOM 2361 C CA . LEU A 1 294 ? -50.472 27.169 87.161 1.00 66.12 294 LEU A CA 1
ATOM 2362 C C . LEU A 1 294 ? -50.154 27.861 85.823 1.00 66.12 294 LEU A C 1
ATOM 2364 O O . LEU A 1 294 ? -50.321 29.074 85.694 1.00 66.12 294 LEU A O 1
ATOM 2368 N N . LYS A 1 295 ? -49.761 27.084 84.806 1.00 60.31 295 LYS A N 1
ATOM 2369 C CA . LYS A 1 295 ? -49.566 27.553 83.424 1.00 60.31 295 LYS A CA 1
ATOM 2370 C C . LYS A 1 295 ? -50.618 26.907 82.509 1.00 60.31 295 LYS A C 1
ATOM 2372 O O . LYS A 1 295 ? -50.691 25.675 82.470 1.00 60.31 295 LYS A O 1
ATOM 2377 N N . PRO A 1 296 ? -51.433 27.691 81.774 1.00 62.34 296 PRO A N 1
ATOM 2378 C CA . PRO A 1 296 ? -52.438 27.148 80.859 1.00 62.34 296 PRO A CA 1
ATOM 2379 C C . PRO A 1 296 ? -51.827 26.134 79.882 1.00 62.34 296 PRO A C 1
ATOM 2381 O O . PRO A 1 296 ? -50.761 26.379 79.317 1.00 62.34 296 PRO A O 1
ATOM 2384 N N . TYR A 1 297 ? -52.488 24.989 79.718 1.00 56.50 297 TYR A N 1
ATOM 2385 C CA . TYR A 1 297 ? -52.121 23.860 78.854 1.00 56.50 297 TYR A CA 1
ATOM 2386 C C . TYR A 1 297 ? -50.755 23.213 79.142 1.00 56.50 297 TYR A C 1
ATOM 2388 O O . TYR A 1 297 ? -50.269 22.414 78.344 1.00 56.50 297 TYR A O 1
ATOM 2396 N N . LYS A 1 298 ? -50.126 23.538 80.280 1.00 54.75 298 LYS A N 1
ATOM 2397 C CA . LYS A 1 298 ? -48.807 23.016 80.677 1.00 54.75 298 LYS A CA 1
ATOM 2398 C C . LYS A 1 298 ? -48.740 22.504 82.116 1.00 54.75 298 LYS A C 1
ATOM 2400 O O . LYS A 1 298 ? -47.682 22.059 82.543 1.00 54.75 298 LYS A O 1
ATOM 2405 N N . THR A 1 299 ? -49.837 22.553 82.867 1.00 61.22 299 THR A N 1
ATOM 2406 C CA . THR A 1 299 ? -49.906 21.993 84.222 1.00 61.22 299 THR A CA 1
ATOM 2407 C C . THR A 1 299 ? -50.901 20.839 84.246 1.00 61.22 299 THR A C 1
ATOM 2409 O O . THR A 1 299 ? -52.074 21.022 83.912 1.00 61.22 299 THR A O 1
ATOM 2412 N N . LEU A 1 300 ? -50.422 19.655 84.637 1.00 59.09 300 LEU A N 1
ATOM 2413 C CA . LEU A 1 300 ? -51.224 18.441 84.774 1.00 59.09 300 LEU A CA 1
ATOM 2414 C C . LEU A 1 300 ? -51.419 18.113 86.254 1.00 59.09 300 LEU A C 1
ATOM 2416 O O . LEU A 1 300 ? -50.471 18.121 87.040 1.00 59.09 300 LEU A O 1
ATOM 2420 N N . TRP A 1 301 ? -52.656 17.797 86.621 1.00 64.38 301 TRP A N 1
ATOM 2421 C CA . TRP A 1 301 ? -53.020 17.370 87.964 1.00 64.38 301 TRP A CA 1
ATOM 2422 C C . TRP A 1 301 ? -53.622 15.973 87.908 1.00 64.38 301 TRP A C 1
ATOM 2424 O O . TRP A 1 301 ? -54.561 15.709 87.155 1.00 64.38 301 TRP A O 1
ATOM 2434 N N . ARG A 1 302 ? -53.078 15.066 88.721 1.00 62.34 302 ARG A N 1
ATOM 2435 C CA . ARG A 1 302 ? -53.643 13.731 88.903 1.00 62.34 302 ARG A CA 1
ATOM 2436 C C . ARG A 1 302 ? -54.602 13.749 90.090 1.00 62.34 302 ARG A C 1
ATOM 2438 O O . ARG A 1 302 ? -54.171 13.727 91.243 1.00 62.34 302 ARG A O 1
ATOM 2445 N N . ASP A 1 303 ? -55.896 13.792 89.795 1.00 64.88 303 ASP A N 1
ATOM 2446 C CA . ASP A 1 303 ? -56.964 13.853 90.790 1.00 64.88 303 ASP A CA 1
ATOM 2447 C C . ASP A 1 303 ? -57.177 12.473 91.431 1.00 64.88 303 ASP A C 1
ATOM 2449 O O . ASP A 1 303 ? -57.659 11.539 90.791 1.00 64.88 303 ASP A O 1
ATOM 2453 N N . THR A 1 304 ? -56.786 12.338 92.700 1.00 59.38 304 THR A N 1
ATOM 2454 C CA . THR A 1 304 ? -56.861 11.084 93.480 1.00 59.38 304 THR A CA 1
ATOM 2455 C C . THR A 1 304 ? -57.978 11.089 94.527 1.00 59.38 304 THR A C 1
ATOM 2457 O O . THR A 1 304 ? -58.020 10.212 95.394 1.00 59.38 304 THR A O 1
ATOM 2460 N N . SER A 1 305 ? -58.884 12.070 94.466 1.00 63.72 305 SER A N 1
ATOM 2461 C CA . SER A 1 305 ? -59.968 12.248 95.441 1.00 63.72 305 SER A CA 1
ATOM 2462 C C . SER A 1 305 ? -60.912 11.038 95.546 1.00 63.72 305 SER A C 1
ATOM 2464 O O . SER A 1 305 ? -61.365 10.729 96.646 1.00 63.72 305 SER A O 1
ATOM 2466 N N . ASN A 1 306 ? -61.106 10.286 94.456 1.00 55.53 306 ASN A N 1
ATOM 2467 C CA . ASN A 1 306 ? -61.985 9.107 94.385 1.00 55.53 306 ASN A CA 1
ATOM 2468 C C . ASN A 1 306 ? -61.257 7.748 94.513 1.00 55.53 306 ASN A C 1
ATOM 2470 O O . ASN A 1 306 ? -61.805 6.714 94.140 1.00 55.53 306 ASN A O 1
ATOM 2474 N N . GLY A 1 307 ? -60.031 7.726 95.048 1.00 57.66 307 GLY A N 1
ATOM 2475 C CA . GLY A 1 307 ? -59.212 6.510 95.141 1.00 57.66 307 GLY A CA 1
ATOM 2476 C C . GLY A 1 307 ? -58.324 6.286 93.911 1.00 57.66 307 GLY A C 1
ATOM 2477 O O . GLY A 1 307 ? -58.439 6.976 92.901 1.00 57.66 307 GLY A O 1
ATOM 2478 N N . LYS A 1 308 ? -57.353 5.368 94.019 1.00 47.44 308 LYS A N 1
ATOM 2479 C CA . LYS A 1 308 ? -56.397 5.080 92.935 1.00 47.44 308 LYS A CA 1
ATOM 2480 C C . LYS A 1 308 ? -56.966 4.014 91.978 1.00 47.44 308 LYS A C 1
ATOM 2482 O O . LYS A 1 308 ? -57.535 3.046 92.476 1.00 47.44 308 LYS A O 1
ATOM 2487 N N . PRO A 1 309 ? -56.748 4.134 90.652 1.00 49.12 309 PRO A N 1
ATOM 2488 C CA . PRO A 1 309 ? -55.913 5.134 89.980 1.00 49.12 309 PRO A CA 1
ATOM 2489 C C . PRO A 1 309 ? -56.675 6.442 89.695 1.00 49.12 309 PRO A C 1
ATOM 2491 O O . PRO A 1 309 ? -57.752 6.433 89.112 1.00 49.12 309 PRO A O 1
ATOM 2494 N N . GLY A 1 310 ? -56.097 7.574 90.110 1.00 58.84 310 GLY A N 1
ATOM 2495 C CA . GLY A 1 310 ? -56.688 8.902 89.914 1.00 58.84 310 GLY A CA 1
ATOM 2496 C C . GLY A 1 310 ? -56.723 9.349 88.446 1.00 58.84 310 GLY A C 1
ATOM 2497 O O . GLY A 1 310 ? -55.885 8.918 87.651 1.00 58.84 310 GLY A O 1
ATOM 2498 N N . ILE A 1 311 ? -57.663 10.235 88.103 1.00 58.41 311 ILE A N 1
ATOM 2499 C CA . ILE A 1 311 ? -57.916 10.725 86.734 1.00 58.41 311 ILE A CA 1
ATOM 2500 C C . ILE A 1 311 ? -57.016 11.937 86.445 1.00 58.41 311 ILE A C 1
ATOM 2502 O O . ILE A 1 311 ? -56.981 12.883 87.234 1.00 58.41 311 ILE A O 1
ATOM 2506 N N . LEU A 1 312 ? -56.293 11.935 85.317 1.00 62.56 312 LEU A N 1
ATOM 2507 C CA . LEU A 1 312 ? -55.487 13.088 84.894 1.00 62.56 312 LEU A CA 1
ATOM 2508 C C . LEU A 1 312 ? -56.377 14.204 84.326 1.00 62.56 312 LEU A C 1
ATOM 2510 O O . LEU A 1 312 ? -57.211 13.966 83.446 1.00 62.56 312 LEU A O 1
ATOM 2514 N N . LYS A 1 313 ? -56.163 15.428 84.815 1.00 67.31 313 LYS A N 1
ATOM 2515 C CA . LYS A 1 313 ? -56.816 16.653 84.347 1.00 67.31 313 LYS A CA 1
ATOM 2516 C C . LYS A 1 313 ? -55.774 17.704 83.946 1.00 67.31 313 LYS A C 1
ATOM 2518 O O . LYS A 1 313 ? -54.725 17.802 84.584 1.00 67.31 313 LYS A O 1
ATOM 2523 N N . ILE A 1 314 ? -56.057 18.503 82.916 1.00 64.12 314 ILE A N 1
ATOM 2524 C CA . ILE A 1 314 ? -55.197 19.608 82.450 1.00 64.12 314 ILE A CA 1
ATOM 2525 C C . ILE A 1 314 ? -55.807 20.969 82.794 1.00 64.12 314 ILE A C 1
ATOM 2527 O O . ILE A 1 314 ? -57.023 21.144 82.718 1.00 64.12 314 ILE A O 1
ATOM 2531 N N . TRP A 1 315 ? -54.967 21.930 83.187 1.00 65.81 315 TRP A N 1
ATOM 2532 C CA . TRP A 1 315 ? -55.393 23.305 83.452 1.00 65.81 315 TRP A CA 1
ATOM 2533 C C . TRP A 1 315 ? -55.476 24.103 82.151 1.00 65.81 315 TRP A C 1
ATOM 2535 O O . TRP A 1 315 ? -54.449 24.343 81.522 1.00 65.81 315 TRP A O 1
ATOM 2545 N N . THR A 1 316 ? -56.660 24.566 81.753 1.00 60.09 316 THR A N 1
ATOM 2546 C CA . THR A 1 316 ? -56.862 25.323 80.496 1.00 60.09 316 THR A CA 1
ATOM 2547 C C . THR A 1 316 ? -56.748 26.844 80.668 1.00 60.09 316 THR A C 1
ATOM 2549 O O . THR A 1 316 ? -56.897 27.598 79.710 1.00 60.09 316 THR A O 1
ATOM 2552 N N . GLY A 1 317 ? -56.441 27.320 81.882 1.00 58.72 317 GLY A N 1
ATOM 2553 C CA . GLY A 1 317 ? -56.370 28.748 82.224 1.00 58.72 317 GLY A CA 1
ATOM 2554 C C . GLY A 1 317 ? -57.589 29.277 82.984 1.00 58.72 317 GLY A C 1
ATOM 2555 O O . GLY A 1 317 ? -57.510 30.366 83.545 1.00 58.72 317 GLY A O 1
ATOM 2556 N N . GLY A 1 318 ? -58.668 28.490 83.069 1.00 67.56 318 GLY A N 1
ATOM 2557 C CA . GLY A 1 318 ? -59.859 28.810 83.867 1.00 67.56 318 GLY A CA 1
ATOM 2558 C C . GLY A 1 318 ? -60.525 27.608 84.549 1.00 67.56 318 GLY A C 1
ATOM 2559 O O . GLY A 1 318 ? -61.152 27.785 85.591 1.00 67.56 318 GLY A O 1
ATOM 2560 N N . ALA A 1 319 ? -60.360 26.389 84.018 1.00 65.50 319 ALA A N 1
ATOM 2561 C CA . ALA A 1 319 ? -60.920 25.161 84.585 1.00 65.50 319 ALA A CA 1
ATOM 2562 C C . ALA A 1 319 ? -60.002 23.943 84.359 1.00 65.50 319 ALA A C 1
ATOM 2564 O O . ALA A 1 319 ? -59.040 23.996 83.589 1.00 65.50 319 ALA A O 1
ATOM 2565 N N . TRP A 1 320 ? -60.297 22.846 85.063 1.00 67.44 320 TRP A N 1
ATOM 2566 C CA . TRP A 1 320 ? -59.614 21.556 84.923 1.00 67.44 320 TRP A CA 1
ATOM 2567 C C . TRP A 1 320 ? -60.450 20.599 84.061 1.00 67.44 320 TRP A C 1
ATOM 2569 O O . TRP A 1 320 ? -61.577 20.282 84.440 1.00 67.44 320 TRP A O 1
ATOM 2579 N N . GLU A 1 321 ? -59.890 20.090 82.961 1.00 63.12 321 GLU A N 1
ATOM 2580 C CA . GLU A 1 321 ? -60.584 19.193 82.011 1.00 63.12 321 GLU A CA 1
ATOM 2581 C C . GLU A 1 321 ? -59.923 17.803 81.917 1.00 63.12 321 GLU A C 1
ATOM 2583 O O . GLU A 1 321 ? -58.711 17.683 82.086 1.00 63.12 321 GLU A O 1
ATOM 2588 N N . SER A 1 322 ? -60.717 16.742 81.693 1.00 57.44 322 SER A N 1
ATOM 2589 C CA . SER A 1 322 ? -60.285 15.327 81.721 1.00 57.44 322 SER A CA 1
ATOM 2590 C C . SER A 1 322 ? -59.659 14.867 80.401 1.00 57.44 322 SER A C 1
ATOM 2592 O O . SER A 1 322 ? -60.148 15.215 79.331 1.00 57.44 322 SER A O 1
ATOM 2594 N N . VAL A 1 323 ? -58.600 14.054 80.479 1.00 57.31 323 VAL A N 1
ATOM 2595 C CA . VAL A 1 323 ? -57.804 13.631 79.314 1.00 57.31 323 VAL A CA 1
ATOM 2596 C C . VAL A 1 323 ? -57.818 12.096 79.190 1.00 57.31 323 VAL A C 1
ATOM 2598 O O . VAL A 1 323 ? -57.313 11.405 80.070 1.00 57.31 323 VAL A O 1
ATOM 2601 N N . VAL A 1 324 ? -58.387 11.544 78.114 1.00 46.41 324 VAL A N 1
ATOM 2602 C CA . VAL A 1 324 ? -58.369 10.103 77.748 1.00 46.41 324 VAL A CA 1
ATOM 2603 C C . VAL A 1 324 ? -58.043 10.012 76.242 1.00 46.41 324 VAL A C 1
ATOM 2605 O O . VAL A 1 324 ? -58.516 10.907 75.540 1.00 46.41 324 VAL A O 1
ATOM 2608 N N . PRO A 1 325 ? -57.336 8.999 75.672 1.00 47.81 325 PRO A N 1
ATOM 2609 C CA . PRO A 1 325 ? -56.566 7.868 76.216 1.00 47.81 325 PRO A CA 1
ATOM 2610 C C . PRO A 1 325 ? -55.027 8.071 76.148 1.00 47.81 325 PRO A C 1
ATOM 2612 O O . PRO A 1 325 ? -54.536 9.072 75.634 1.00 47.81 325 PRO A O 1
ATOM 2615 N N . ASP A 1 326 ? -54.289 7.106 76.712 1.00 50.53 326 ASP A N 1
ATOM 2616 C CA . ASP A 1 326 ? -52.853 7.102 77.055 1.00 50.53 326 ASP A CA 1
ATOM 2617 C C . ASP A 1 326 ? -51.866 7.515 75.924 1.00 50.53 326 ASP A C 1
ATOM 2619 O O . ASP A 1 326 ? -51.636 6.751 74.984 1.00 50.53 326 ASP A O 1
ATOM 2623 N N . PRO A 1 327 ? -51.224 8.700 76.027 1.00 53.28 327 PRO A N 1
ATOM 2624 C CA . PRO A 1 327 ? -50.203 9.181 75.093 1.00 53.28 327 PRO A CA 1
ATOM 2625 C C . PRO A 1 327 ? -48.787 8.628 75.332 1.00 53.28 327 PRO A C 1
ATOM 2627 O O . PRO A 1 327 ? -47.905 8.910 74.517 1.00 53.28 327 PRO A O 1
ATOM 2630 N N . GLU A 1 328 ? -48.499 7.938 76.444 1.00 50.78 328 GLU A N 1
ATOM 2631 C CA . GLU A 1 328 ? -47.113 7.578 76.793 1.00 50.78 328 GLU A CA 1
ATOM 2632 C C . GLU A 1 328 ? -46.573 6.377 76.010 1.00 50.78 328 GLU A C 1
ATOM 2634 O O . GLU A 1 328 ? -45.395 6.368 75.638 1.00 50.78 328 GLU A O 1
ATOM 2639 N N . THR A 1 329 ? -47.420 5.391 75.716 1.00 50.56 329 THR A N 1
ATOM 2640 C CA . THR A 1 329 ? -47.045 4.174 74.977 1.00 50.56 329 THR A CA 1
ATOM 2641 C C . THR A 1 329 ? -46.789 4.465 73.495 1.00 50.56 329 THR A C 1
ATOM 2643 O O . THR A 1 329 ? -45.711 4.150 72.992 1.00 50.56 329 THR A O 1
ATOM 2646 N N . ILE A 1 330 ? -47.687 5.205 72.830 1.00 49.31 330 ILE A N 1
ATOM 2647 C CA . ILE A 1 330 ? -47.508 5.632 71.427 1.00 49.31 330 ILE A CA 1
ATOM 2648 C C . ILE A 1 330 ? -46.278 6.544 71.279 1.00 49.31 330 ILE A C 1
ATOM 2650 O O . ILE A 1 330 ? -45.513 6.403 70.325 1.00 49.31 330 ILE A O 1
ATOM 2654 N N . LYS A 1 331 ? -46.025 7.459 72.228 1.00 55.19 331 LYS A N 1
ATOM 2655 C CA . LYS A 1 331 ? -44.858 8.356 72.164 1.00 55.19 331 LYS A CA 1
ATOM 2656 C C . LYS A 1 331 ? -43.535 7.619 72.325 1.00 55.19 331 LYS A C 1
ATOM 2658 O O . LYS A 1 331 ? -42.614 7.913 71.571 1.00 55.19 331 LYS A O 1
ATOM 2663 N N . LYS A 1 332 ? -43.414 6.690 73.281 1.00 57.50 332 LYS A N 1
ATOM 2664 C CA . LYS A 1 332 ? -42.149 5.971 73.510 1.00 57.50 332 LYS A CA 1
ATOM 2665 C C . LYS A 1 332 ? -41.804 5.037 72.357 1.00 57.50 332 LYS A C 1
ATOM 2667 O O . LYS A 1 332 ? -40.664 5.073 71.900 1.00 57.50 332 LYS A O 1
ATOM 2672 N N . GLU A 1 333 ? -42.756 4.249 71.861 1.00 56.09 333 GLU A N 1
ATOM 2673 C CA . GLU A 1 333 ? -42.491 3.322 70.751 1.00 56.09 333 GLU A CA 1
ATOM 2674 C C . GLU A 1 333 ? -42.160 4.078 69.461 1.00 56.09 333 GLU A C 1
ATOM 2676 O O . GLU A 1 333 ? -41.137 3.799 68.835 1.00 56.09 333 GLU A O 1
ATOM 2681 N N . THR A 1 334 ? -42.929 5.122 69.132 1.00 55.31 334 THR A N 1
ATOM 2682 C CA . THR A 1 334 ? -42.683 5.927 67.926 1.00 55.31 334 THR A CA 1
ATOM 2683 C C . THR A 1 334 ? -41.362 6.703 68.013 1.00 55.31 334 THR A C 1
ATOM 2685 O O . THR A 1 334 ? -40.616 6.719 67.040 1.00 55.31 334 THR A O 1
ATOM 2688 N N . LEU A 1 335 ? -40.999 7.295 69.167 1.00 59.41 335 LEU A N 1
ATOM 2689 C CA . LEU A 1 335 ? -39.694 7.966 69.321 1.00 59.41 335 LEU A CA 1
ATOM 2690 C C . LEU A 1 335 ? -38.521 6.994 69.194 1.00 59.41 335 LEU A C 1
ATOM 2692 O O . LEU A 1 335 ? -37.488 7.344 68.626 1.00 59.41 335 LEU A O 1
ATOM 2696 N N . THR A 1 336 ? -38.650 5.805 69.782 1.00 67.69 336 THR A N 1
ATOM 2697 C CA . THR A 1 336 ? -37.560 4.825 69.781 1.00 67.69 336 THR A CA 1
ATOM 2698 C C . THR A 1 336 ? -37.339 4.293 68.368 1.00 67.69 336 THR A C 1
ATOM 2700 O O . THR A 1 336 ? -36.195 4.203 67.925 1.00 67.69 336 THR A O 1
ATOM 2703 N N . GLN A 1 337 ? -38.426 4.032 67.637 1.00 65.81 337 GLN A N 1
ATOM 2704 C CA . GLN A 1 337 ? -38.373 3.594 66.247 1.00 65.81 337 GLN A CA 1
ATOM 2705 C C . GLN A 1 337 ? -37.825 4.691 65.322 1.00 65.81 337 GLN A C 1
ATOM 2707 O O . GLN A 1 337 ? -36.863 4.448 64.602 1.00 65.81 337 GLN A O 1
ATOM 2712 N N . VAL A 1 338 ? -38.331 5.925 65.419 1.00 64.31 338 VAL A N 1
ATOM 2713 C CA . VAL A 1 338 ? -37.858 7.053 64.597 1.00 64.31 338 VAL A CA 1
ATOM 2714 C C . VAL A 1 338 ? -36.381 7.369 64.856 1.00 64.31 338 VAL A C 1
ATOM 2716 O O . VAL A 1 338 ? -35.635 7.589 63.908 1.00 64.31 338 VAL A O 1
ATOM 2719 N N . ASN A 1 339 ? -35.910 7.337 66.109 1.00 69.62 339 ASN A N 1
ATOM 2720 C CA . ASN A 1 339 ? -34.483 7.538 66.404 1.00 69.62 339 ASN A CA 1
ATOM 2721 C C . ASN A 1 339 ? -33.605 6.431 65.808 1.00 69.62 339 ASN A C 1
ATOM 2723 O O . ASN A 1 339 ? -32.518 6.709 65.299 1.00 69.62 339 ASN A O 1
ATOM 2727 N N . LYS A 1 340 ? -34.070 5.179 65.863 1.00 75.25 340 LYS A N 1
ATOM 2728 C CA . LYS A 1 340 ? -33.361 4.041 65.274 1.00 75.25 340 LYS A CA 1
ATOM 2729 C C . LYS A 1 340 ? -33.293 4.162 63.749 1.00 75.25 340 LYS A C 1
ATOM 2731 O O . LYS A 1 340 ? -32.228 3.950 63.171 1.00 75.25 340 LYS A O 1
ATOM 2736 N N . ASP A 1 341 ? -34.391 4.568 63.120 1.00 67.44 341 ASP A N 1
ATOM 2737 C CA . ASP A 1 341 ? -34.476 4.744 61.672 1.00 67.44 341 ASP A CA 1
ATOM 2738 C C . ASP A 1 341 ? -33.601 5.918 61.202 1.00 67.44 341 ASP A C 1
ATOM 2740 O O . ASP A 1 341 ? -32.848 5.769 60.238 1.00 67.44 341 ASP A O 1
ATOM 2744 N N . ILE A 1 342 ? -33.575 7.038 61.935 1.00 67.62 342 ILE A N 1
ATOM 2745 C CA . ILE A 1 342 ? -32.696 8.186 61.649 1.00 67.62 342 ILE A CA 1
ATOM 2746 C C . ILE A 1 342 ? -31.215 7.796 61.732 1.00 67.62 342 ILE A C 1
ATOM 2748 O O . ILE A 1 342 ? -30.451 8.090 60.810 1.00 67.62 342 ILE A O 1
ATOM 2752 N N . GLU A 1 343 ? -30.789 7.124 62.805 1.00 71.56 343 GLU A N 1
ATOM 2753 C CA . GLU A 1 343 ? -29.381 6.736 62.954 1.00 71.56 343 GLU A CA 1
ATOM 2754 C C . GLU A 1 343 ? -28.967 5.673 61.927 1.00 71.56 343 GLU A C 1
ATOM 2756 O O . GLU A 1 343 ? -27.874 5.762 61.366 1.00 71.56 343 GLU A O 1
ATOM 2761 N N . SER A 1 344 ? -29.847 4.721 61.596 1.00 73.38 344 SER A N 1
ATOM 2762 C CA . SER A 1 344 ? -29.568 3.744 60.533 1.00 73.38 344 SER A CA 1
ATOM 2763 C C . SER A 1 344 ? -29.416 4.409 59.158 1.00 73.38 344 SER A C 1
ATOM 2765 O O . SER A 1 344 ? -28.433 4.155 58.460 1.00 73.38 344 SER A O 1
ATOM 2767 N N . THR A 1 345 ? -30.305 5.349 58.820 1.00 66.56 345 THR A N 1
ATOM 2768 C CA . THR A 1 345 ? -30.268 6.090 57.550 1.00 66.56 345 THR A CA 1
ATOM 2769 C C . THR A 1 345 ? -29.009 6.952 57.445 1.00 66.56 345 THR A C 1
ATOM 2771 O O . THR A 1 345 ? -28.387 7.032 56.389 1.00 66.56 345 THR A O 1
ATOM 2774 N N . LYS A 1 346 ? -28.572 7.562 58.551 1.00 68.50 346 LYS A N 1
ATOM 2775 C CA . LYS A 1 346 ? -27.344 8.367 58.626 1.00 68.50 346 LYS A CA 1
ATOM 2776 C C . LYS A 1 346 ? -26.083 7.536 58.403 1.00 68.50 346 LYS A C 1
ATOM 2778 O O . LYS A 1 346 ? -25.174 7.981 57.703 1.00 68.50 346 LYS A O 1
ATOM 2783 N N . ILE A 1 347 ? -26.012 6.344 58.996 1.00 74.06 347 ILE A N 1
ATOM 2784 C CA . ILE A 1 347 ? -24.882 5.429 58.795 1.00 74.06 347 ILE A CA 1
ATOM 2785 C C . ILE A 1 347 ? -24.832 4.978 57.332 1.00 74.06 347 ILE A C 1
ATOM 2787 O O . ILE A 1 347 ? -23.764 5.011 56.720 1.00 74.06 347 ILE A O 1
ATOM 2791 N N . GLU A 1 348 ? -25.977 4.611 56.754 1.00 74.12 348 GLU A N 1
ATOM 2792 C CA . GLU A 1 348 ? -26.050 4.157 55.365 1.00 74.12 348 GLU A CA 1
ATOM 2793 C C . GLU A 1 348 ? -25.708 5.274 54.366 1.00 74.12 348 GLU A C 1
ATOM 2795 O O . GLU A 1 348 ? -24.941 5.047 53.429 1.00 74.12 348 GLU A O 1
ATOM 2800 N N . LEU A 1 349 ? -26.206 6.494 54.591 1.00 65.44 349 LEU A N 1
ATOM 2801 C CA . LEU A 1 349 ? -25.931 7.642 53.728 1.00 65.44 349 LEU A CA 1
ATOM 2802 C C . LEU A 1 349 ? -24.449 8.030 53.761 1.00 65.44 349 LEU A C 1
ATOM 2804 O O . LEU A 1 349 ? -23.833 8.175 52.708 1.00 65.44 349 LEU A O 1
ATOM 2808 N N . ASN A 1 350 ? -23.850 8.125 54.954 1.00 67.94 350 ASN A N 1
ATOM 2809 C CA . ASN A 1 350 ? -22.421 8.418 55.088 1.00 67.94 350 ASN A CA 1
ATOM 2810 C C . ASN A 1 350 ? -21.559 7.354 54.402 1.00 67.94 350 ASN A C 1
ATOM 2812 O O . ASN A 1 350 ? -20.575 7.689 53.745 1.00 67.94 350 ASN A O 1
ATOM 2816 N N . LYS A 1 351 ? -21.946 6.078 54.513 1.00 74.44 351 LYS A N 1
ATOM 2817 C CA . LYS A 1 351 ? -21.249 4.979 53.844 1.00 74.44 351 LYS A CA 1
ATOM 2818 C C . LYS A 1 351 ? -21.338 5.098 52.319 1.00 74.44 351 LYS A C 1
ATOM 2820 O O . LYS A 1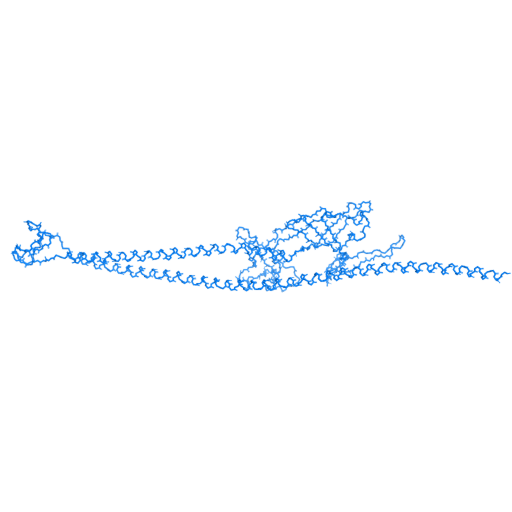 351 ? -20.304 5.033 51.663 1.00 74.44 351 LYS A O 1
ATOM 2825 N N . LYS A 1 352 ? -22.528 5.352 51.764 1.00 67.19 352 LYS A N 1
ATOM 2826 C CA . LYS A 1 352 ? -22.730 5.532 50.313 1.00 67.19 352 LYS A CA 1
ATOM 2827 C C . LYS A 1 352 ? -21.969 6.737 49.753 1.00 67.19 352 LYS A C 1
ATOM 2829 O O . LYS A 1 352 ? -21.386 6.640 48.678 1.00 67.19 352 LYS A O 1
ATOM 2834 N N . VAL A 1 353 ? -21.925 7.852 50.488 1.00 68.88 353 VAL A N 1
ATOM 2835 C CA . VAL A 1 353 ? -21.139 9.037 50.099 1.00 68.88 353 VAL A CA 1
ATOM 2836 C C . VAL A 1 353 ? -19.641 8.720 50.098 1.00 68.88 353 VAL A C 1
ATOM 2838 O O . VAL A 1 353 ? -18.945 9.058 49.142 1.00 68.88 353 VAL A O 1
ATOM 2841 N N . GLN A 1 354 ? -19.147 8.021 51.124 1.00 67.31 354 GLN A N 1
ATOM 2842 C CA . GLN A 1 354 ? -17.739 7.630 51.212 1.00 67.31 354 GLN A CA 1
ATOM 2843 C C . GLN A 1 354 ? -17.342 6.650 50.096 1.00 67.31 354 GLN A C 1
ATOM 2845 O O . GLN A 1 354 ? -16.272 6.786 49.506 1.00 67.31 354 GLN A O 1
ATOM 2850 N N . GLU A 1 355 ? -18.197 5.674 49.785 1.00 70.44 355 GLU A N 1
ATOM 2851 C CA . GLU A 1 355 ? -17.978 4.708 48.702 1.00 70.44 355 GLU A CA 1
ATOM 2852 C C . GLU A 1 355 ? -17.939 5.395 47.333 1.00 70.44 355 GLU A C 1
ATOM 2854 O O . GLU A 1 355 ? -17.000 5.165 46.572 1.00 70.44 355 GLU A O 1
ATOM 2859 N N . ALA A 1 356 ? -18.880 6.303 47.052 1.00 60.12 356 ALA A N 1
ATOM 2860 C CA . ALA A 1 356 ? -18.885 7.088 45.818 1.00 60.12 356 ALA A CA 1
ATOM 2861 C C . ALA A 1 356 ? -17.625 7.964 45.685 1.00 60.12 356 ALA A C 1
ATOM 2863 O O . ALA A 1 356 ? -17.025 8.031 44.612 1.00 60.12 356 ALA A O 1
ATOM 2864 N N . GLN A 1 357 ? -17.177 8.587 46.780 1.00 58.97 357 GLN A N 1
ATOM 2865 C CA . GLN A 1 357 ? -15.970 9.414 46.790 1.00 58.97 357 GLN A CA 1
ATOM 2866 C C . GLN A 1 357 ? -14.697 8.582 46.563 1.00 58.97 357 GLN A C 1
ATOM 2868 O O . GLN A 1 357 ? -13.820 8.980 45.792 1.00 58.97 357 GLN A O 1
ATOM 2873 N N . ASN A 1 358 ? -14.607 7.405 47.186 1.00 68.88 358 ASN A N 1
ATOM 2874 C CA . ASN A 1 358 ? -13.492 6.481 46.987 1.00 68.88 358 ASN A CA 1
ATOM 2875 C C . ASN A 1 358 ? -13.463 5.932 45.552 1.00 68.88 358 ASN A C 1
ATOM 2877 O O . ASN A 1 358 ? -12.391 5.858 44.955 1.00 68.88 358 ASN A O 1
ATOM 2881 N N . GLN A 1 359 ? -14.623 5.596 44.977 1.00 68.62 359 GLN A N 1
ATOM 2882 C CA . GLN A 1 359 ? -14.728 5.108 43.600 1.00 68.62 359 GLN A CA 1
ATOM 2883 C C . GLN A 1 359 ? -14.330 6.185 42.582 1.00 68.62 359 GLN A C 1
ATOM 2885 O O . GLN A 1 359 ? -13.542 5.903 41.681 1.00 68.62 359 GLN A O 1
ATOM 2890 N N . ALA A 1 360 ? -14.801 7.424 42.761 1.00 56.19 360 ALA A N 1
ATOM 2891 C CA . ALA A 1 360 ? -14.420 8.549 41.907 1.00 56.19 360 ALA A CA 1
ATOM 2892 C C . ALA A 1 360 ? -12.912 8.845 41.987 1.00 56.19 360 ALA A C 1
ATOM 2894 O O . ALA A 1 360 ? -12.260 9.051 40.966 1.00 56.19 360 ALA A O 1
ATOM 2895 N N . THR A 1 361 ? -12.334 8.795 43.192 1.00 61.50 361 THR A N 1
ATOM 2896 C CA . THR A 1 361 ? -10.891 9.004 43.399 1.00 61.50 361 THR A CA 1
ATOM 2897 C C . THR A 1 361 ? -10.058 7.878 42.775 1.00 61.50 361 THR A C 1
ATOM 2899 O O . THR A 1 361 ? -9.023 8.140 42.168 1.00 61.50 361 THR A O 1
ATOM 2902 N N . GLY A 1 362 ? -10.513 6.624 42.881 1.00 65.00 362 GLY A N 1
ATOM 2903 C CA . GLY A 1 362 ? -9.852 5.473 42.260 1.00 65.00 362 GLY A CA 1
ATOM 2904 C C . GLY A 1 362 ? -9.820 5.571 40.734 1.00 65.00 362 GLY A C 1
ATOM 2905 O O . GLY A 1 362 ? -8.753 5.460 40.137 1.00 65.00 362 GLY A O 1
ATOM 2906 N N . GLN A 1 363 ? -10.965 5.873 40.114 1.00 56.22 363 GLN A N 1
ATOM 2907 C CA . GLN A 1 363 ? -11.057 6.063 38.661 1.00 56.22 363 GLN A CA 1
ATOM 2908 C C . GLN A 1 363 ? -10.213 7.248 38.174 1.00 56.22 363 GLN A C 1
ATOM 2910 O O . GLN A 1 363 ? -9.571 7.158 37.129 1.00 56.22 363 GLN A O 1
ATOM 2915 N N . PHE A 1 364 ? -10.161 8.341 38.942 1.00 59.19 364 PHE A N 1
ATOM 2916 C CA . PHE A 1 364 ? -9.306 9.487 38.632 1.00 59.19 364 PHE A CA 1
ATOM 2917 C C . PHE A 1 364 ? -7.818 9.108 38.619 1.00 59.19 364 PHE A C 1
ATOM 2919 O O . PHE A 1 364 ? -7.103 9.460 37.682 1.00 59.19 364 PHE A O 1
ATOM 2926 N N . ASN A 1 365 ? -7.358 8.342 39.613 1.00 60.84 365 ASN A N 1
ATOM 2927 C CA . ASN A 1 365 ? -5.963 7.906 39.683 1.00 60.84 365 ASN A CA 1
ATOM 2928 C C . ASN A 1 365 ? -5.586 6.980 38.515 1.00 60.84 365 ASN A C 1
ATOM 2930 O O . ASN A 1 365 ? -4.535 7.180 37.910 1.00 60.84 365 ASN A O 1
ATOM 2934 N N . GLU A 1 366 ? -6.449 6.026 38.145 1.00 62.72 366 GLU A N 1
ATOM 2935 C CA . GLU A 1 366 ? -6.212 5.143 36.990 1.00 62.72 366 GLU A CA 1
ATOM 2936 C C . GLU A 1 366 ? -6.101 5.932 35.676 1.00 62.72 366 GLU A C 1
ATOM 2938 O O . GLU A 1 366 ? -5.189 5.706 34.874 1.00 62.72 366 GLU A O 1
ATOM 2943 N N . VAL A 1 367 ? -6.993 6.905 35.464 1.00 57.62 367 VAL A N 1
ATOM 2944 C CA . VAL A 1 367 ? -6.958 7.773 34.279 1.00 57.62 367 VAL A CA 1
ATOM 2945 C C . VAL A 1 367 ? -5.713 8.664 34.283 1.00 57.62 367 VAL A C 1
ATOM 2947 O O . VAL A 1 367 ? -5.057 8.801 33.248 1.00 57.62 367 VAL A O 1
ATOM 2950 N N . GLN A 1 368 ? -5.334 9.226 35.434 1.00 55.66 368 GLN A N 1
ATOM 2951 C CA . GLN A 1 368 ? -4.134 10.052 35.575 1.00 55.66 368 GLN A CA 1
ATOM 2952 C C . GLN A 1 368 ? -2.856 9.256 35.269 1.00 55.66 368 GLN A C 1
ATOM 2954 O O . GLN A 1 368 ? -1.983 9.740 34.544 1.00 55.66 368 GLN A O 1
ATOM 2959 N N . GLU A 1 369 ? -2.734 8.030 35.783 1.00 61.22 369 GLU A N 1
ATOM 2960 C CA . GLU A 1 369 ? -1.595 7.151 35.499 1.00 61.22 369 GLU A CA 1
ATOM 2961 C C . GLU A 1 369 ? -1.529 6.766 34.015 1.00 61.22 369 GLU A C 1
ATOM 2963 O O . GLU A 1 369 ? -0.456 6.843 33.401 1.00 61.22 369 GLU A O 1
ATOM 2968 N N . GLY A 1 370 ? -2.677 6.441 33.408 1.00 57.75 370 GLY A N 1
ATOM 2969 C CA . GLY A 1 370 ? -2.790 6.195 31.971 1.00 57.75 370 GLY A CA 1
ATOM 2970 C C . GLY A 1 370 ? -2.331 7.395 31.135 1.00 57.75 370 GLY A C 1
ATOM 2971 O O . GLY A 1 370 ? -1.529 7.241 30.209 1.00 57.75 370 GLY A O 1
ATOM 2972 N N . LEU A 1 371 ? -2.760 8.607 31.500 1.00 54.06 371 LEU A N 1
ATOM 2973 C CA . LEU A 1 371 ? -2.380 9.849 30.819 1.00 54.06 371 LEU A CA 1
ATOM 2974 C C . LEU A 1 371 ? -0.895 10.179 30.963 1.00 54.06 371 LEU A C 1
ATOM 2976 O O . LEU A 1 371 ? -0.259 10.582 29.988 1.00 54.06 371 LEU A O 1
ATOM 2980 N N . GLN A 1 372 ? -0.303 9.950 32.136 1.00 55.47 372 GLN A N 1
ATOM 2981 C CA . GLN A 1 372 ? 1.142 10.101 32.317 1.00 55.47 372 GLN A CA 1
ATOM 2982 C C . GLN A 1 372 ? 1.934 9.099 31.462 1.00 55.47 372 GLN A C 1
ATOM 2984 O O . GLN A 1 372 ? 2.973 9.452 30.900 1.00 55.47 372 GLN A O 1
ATOM 2989 N N . GLY A 1 373 ? 1.452 7.859 31.324 1.00 59.97 373 GLY A N 1
ATOM 2990 C CA . GLY A 1 373 ? 2.033 6.862 30.418 1.00 59.97 373 GLY A CA 1
ATOM 2991 C C . GLY A 1 373 ? 2.000 7.305 28.951 1.00 59.97 373 GLY A C 1
ATOM 2992 O O . GLY A 1 373 ? 3.008 7.214 28.241 1.00 59.97 373 GLY A O 1
ATOM 2993 N N . VAL A 1 374 ? 0.866 7.855 28.510 1.00 56.75 374 VAL A N 1
ATOM 2994 C CA . VAL A 1 374 ? 0.717 8.439 27.170 1.00 56.75 374 VAL A CA 1
ATOM 2995 C C . VAL A 1 374 ? 1.652 9.636 26.982 1.00 56.75 374 VAL A C 1
ATOM 2997 O O . VAL A 1 374 ? 2.369 9.674 25.987 1.00 56.75 374 VAL A O 1
ATOM 3000 N N . SER A 1 375 ? 1.735 10.558 27.946 1.00 46.47 375 SER A N 1
ATOM 3001 C CA . SER A 1 375 ? 2.632 11.724 27.886 1.00 46.47 375 SER A CA 1
ATOM 3002 C C . SER A 1 375 ? 4.104 11.320 27.719 1.00 46.47 375 SER A C 1
ATOM 3004 O O . SER A 1 375 ? 4.784 11.819 26.824 1.00 46.47 375 SER A O 1
ATOM 3006 N N . ARG A 1 376 ? 4.581 10.322 28.479 1.00 61.91 376 ARG A N 1
ATOM 3007 C CA . ARG A 1 376 ? 5.942 9.770 28.312 1.00 61.91 376 ARG A CA 1
ATOM 3008 C C . ARG A 1 376 ? 6.158 9.178 26.918 1.00 61.91 376 ARG A C 1
ATOM 3010 O O . ARG A 1 376 ? 7.235 9.317 26.340 1.00 61.91 376 ARG A O 1
ATOM 3017 N N . THR A 1 377 ? 5.140 8.516 26.371 1.00 58.22 377 THR A N 1
ATOM 3018 C CA . THR A 1 377 ? 5.192 7.945 25.018 1.00 58.22 377 THR A CA 1
ATOM 3019 C C . THR A 1 377 ? 5.281 9.047 23.962 1.00 58.22 377 THR A C 1
ATOM 3021 O O . THR A 1 377 ? 6.078 8.923 23.035 1.00 58.22 377 THR A O 1
ATOM 3024 N N . VAL A 1 378 ? 4.540 10.146 24.134 1.00 55.59 378 VAL A N 1
ATOM 3025 C CA . VAL A 1 378 ? 4.590 11.321 23.251 1.00 55.59 378 VAL A CA 1
ATOM 3026 C C . VAL A 1 378 ? 5.979 11.952 23.264 1.00 55.59 378 VAL A C 1
ATOM 3028 O O . VAL A 1 378 ? 6.575 12.084 22.200 1.00 55.59 378 VAL A O 1
ATOM 3031 N N . SER A 1 379 ? 6.561 12.218 24.436 1.00 60.12 379 SER A N 1
ATOM 3032 C CA . SER A 1 379 ? 7.917 12.785 24.509 1.00 60.12 379 SER A CA 1
ATOM 3033 C C . SER A 1 379 ? 8.969 11.885 23.848 1.00 60.12 379 SER A C 1
ATOM 3035 O O . SER A 1 379 ? 9.896 12.365 23.199 1.00 60.12 379 SER A O 1
ATOM 3037 N N . ASN A 1 380 ? 8.821 10.560 23.952 1.00 64.50 380 ASN A N 1
ATOM 3038 C CA . ASN A 1 380 ? 9.703 9.621 23.256 1.00 64.50 380 ASN A CA 1
ATOM 3039 C C . ASN A 1 380 ? 9.543 9.678 21.728 1.00 64.50 380 ASN A C 1
ATOM 3041 O O . ASN A 1 380 ? 10.526 9.497 21.007 1.00 64.50 380 ASN A O 1
ATOM 3045 N N . ILE A 1 381 ? 8.327 9.906 21.228 1.00 64.25 381 ILE A N 1
ATOM 3046 C CA . ILE A 1 381 ? 8.059 10.069 19.794 1.00 64.25 381 ILE A CA 1
ATOM 3047 C C . ILE A 1 381 ? 8.641 11.394 19.294 1.00 64.25 381 ILE A C 1
ATOM 3049 O O . ILE A 1 381 ? 9.345 11.384 18.289 1.00 64.25 381 ILE A O 1
ATOM 3053 N N . GLU A 1 382 ? 8.428 12.498 20.013 1.00 59.16 382 GLU A N 1
ATOM 3054 C CA . GLU A 1 382 ? 8.985 13.818 19.676 1.00 59.16 382 GLU A CA 1
ATOM 3055 C C . GLU A 1 382 ? 10.518 13.786 19.613 1.00 59.16 382 GLU A C 1
ATOM 3057 O O . GLU A 1 382 ? 11.121 14.277 18.658 1.00 59.16 382 GLU A O 1
ATOM 3062 N N . ASN A 1 383 ? 11.162 13.118 20.576 1.00 67.31 383 ASN A N 1
ATOM 3063 C CA . ASN A 1 383 ? 12.613 12.932 20.562 1.00 67.31 383 ASN A CA 1
ATOM 3064 C C . ASN A 1 383 ? 13.082 12.149 19.325 1.00 67.31 383 ASN A C 1
ATOM 3066 O O . ASN A 1 383 ? 14.030 12.561 18.654 1.00 67.31 383 ASN A O 1
ATOM 3070 N N . LYS A 1 384 ? 12.400 11.046 18.978 1.00 69.94 384 LYS A N 1
ATOM 3071 C CA . LYS A 1 384 ? 12.707 10.270 17.763 1.00 69.94 384 LYS A CA 1
ATOM 3072 C C . LYS A 1 384 ? 12.468 11.077 16.486 1.00 69.94 384 LYS A C 1
ATOM 3074 O O . LYS A 1 384 ? 13.233 10.935 15.537 1.00 69.94 384 LYS A O 1
ATOM 3079 N N . GLN A 1 385 ? 11.446 11.928 16.460 1.00 54.16 385 GLN A N 1
ATOM 3080 C CA . GLN A 1 385 ? 11.177 12.823 15.338 1.00 54.16 385 GLN A CA 1
ATOM 3081 C C . GLN A 1 385 ? 12.322 13.825 15.150 1.00 54.16 385 GLN A C 1
ATOM 3083 O O . GLN A 1 385 ? 12.849 13.938 14.047 1.00 54.16 385 GLN A O 1
ATOM 3088 N N . GLY A 1 386 ? 12.803 14.447 16.230 1.00 63.22 386 GLY A N 1
ATOM 3089 C CA . GLY A 1 386 ? 13.967 15.336 16.171 1.00 63.22 386 GLY A CA 1
ATOM 3090 C C . GLY A 1 386 ? 15.258 14.641 15.710 1.00 63.22 386 GLY A C 1
ATOM 3091 O O . GLY A 1 386 ? 16.109 15.264 15.073 1.00 63.22 386 GLY A O 1
ATOM 3092 N N . GLU A 1 387 ? 15.429 13.346 15.992 1.00 73.44 387 GLU A N 1
ATOM 3093 C CA . GLU A 1 387 ? 16.532 12.553 15.430 1.00 73.44 387 GLU A CA 1
ATOM 3094 C C . GLU A 1 387 ? 16.364 12.278 13.929 1.00 73.44 387 GLU A C 1
ATOM 3096 O O . GLU A 1 387 ? 17.349 12.325 13.185 1.00 73.44 387 GLU A O 1
ATOM 3101 N N . ILE A 1 388 ? 15.138 11.996 13.478 1.00 67.88 388 ILE A N 1
ATOM 3102 C CA . ILE A 1 388 ? 14.821 11.783 12.060 1.00 67.88 388 ILE A CA 1
ATOM 3103 C C . ILE A 1 388 ? 15.058 13.069 11.269 1.00 67.88 388 ILE A C 1
ATOM 3105 O O . ILE A 1 388 ? 15.771 13.016 10.269 1.00 67.88 388 ILE A O 1
ATOM 3109 N N . ASP A 1 389 ? 14.578 14.218 11.745 1.00 61.41 389 ASP A N 1
ATOM 3110 C CA . ASP A 1 389 ? 14.767 15.510 11.071 1.00 61.41 389 ASP A CA 1
ATOM 3111 C C . ASP A 1 389 ? 16.253 15.826 10.854 1.00 61.41 389 ASP A C 1
ATOM 3113 O O . ASP A 1 389 ? 16.662 16.265 9.776 1.00 61.41 389 ASP A O 1
ATOM 3117 N N . LYS A 1 390 ? 17.107 15.517 11.841 1.00 75.44 390 LYS A N 1
ATOM 3118 C CA . LYS A 1 390 ? 18.568 15.660 11.712 1.00 75.44 390 LYS A CA 1
ATOM 3119 C C . LYS A 1 390 ? 19.152 14.743 10.639 1.00 75.44 390 LYS A C 1
ATOM 3121 O O . LYS A 1 390 ? 20.032 15.166 9.889 1.00 75.44 390 LYS A O 1
ATOM 3126 N N . LYS A 1 391 ? 18.698 13.487 10.567 1.00 65.69 391 LYS A N 1
ATOM 3127 C CA . LYS A 1 391 ? 19.146 12.533 9.539 1.00 65.69 391 LYS A CA 1
ATOM 3128 C C . LYS A 1 391 ? 18.694 12.962 8.145 1.00 65.69 391 LYS A C 1
ATOM 3130 O O . LYS A 1 391 ? 19.504 12.900 7.227 1.00 65.69 391 LYS A O 1
ATOM 3135 N N . VAL A 1 392 ? 17.455 13.431 8.003 1.00 64.50 392 VAL A N 1
ATOM 3136 C CA . VAL A 1 392 ? 16.910 13.943 6.736 1.00 64.50 392 VAL A CA 1
ATOM 3137 C C . VAL A 1 392 ? 17.695 15.167 6.276 1.00 64.50 392 VAL A C 1
ATOM 3139 O O . VAL A 1 392 ? 18.204 15.169 5.162 1.00 64.50 392 VAL A O 1
ATOM 3142 N N . THR A 1 393 ? 17.914 16.141 7.163 1.00 68.75 393 THR A N 1
ATOM 3143 C CA . THR A 1 393 ? 18.725 17.335 6.860 1.00 68.75 393 THR A CA 1
ATOM 3144 C C . THR A 1 393 ? 20.128 16.950 6.375 1.00 68.75 393 THR A C 1
ATOM 3146 O O . THR A 1 393 ? 20.642 17.516 5.411 1.00 68.75 393 THR A O 1
ATOM 3149 N N . LYS A 1 394 ? 20.763 15.956 7.015 1.00 72.00 394 LYS A N 1
ATOM 3150 C CA . LYS A 1 394 ? 22.080 15.465 6.588 1.00 72.00 394 LYS A CA 1
ATOM 3151 C C . LYS A 1 394 ? 22.024 14.779 5.220 1.00 72.00 394 LYS A C 1
ATOM 3153 O O . LYS A 1 394 ? 22.889 15.021 4.387 1.00 72.00 394 LYS A O 1
ATOM 3158 N N . PHE A 1 395 ? 20.994 13.976 4.971 1.00 63.62 395 PHE A N 1
ATOM 3159 C CA . PHE A 1 395 ? 20.784 13.330 3.678 1.00 63.62 395 PHE A CA 1
ATOM 3160 C C . PHE A 1 395 ? 20.577 14.350 2.548 1.00 63.62 395 PHE A C 1
ATOM 3162 O O . PHE A 1 395 ? 21.148 14.198 1.472 1.00 63.62 395 PHE A O 1
ATOM 3169 N N . GLU A 1 396 ? 19.823 15.424 2.792 1.00 60.88 396 GLU A N 1
ATOM 3170 C CA . GLU A 1 396 ? 19.649 16.524 1.836 1.00 60.88 396 GLU A CA 1
ATOM 3171 C C . GLU A 1 396 ? 20.974 17.236 1.531 1.00 60.88 396 GLU A C 1
ATOM 3173 O O . GLU A 1 396 ? 21.269 17.529 0.370 1.00 60.88 396 GLU A O 1
ATOM 3178 N N . GLN A 1 397 ? 21.803 17.482 2.552 1.00 72.62 397 GLN A N 1
ATOM 3179 C CA . GLN A 1 397 ? 23.145 18.044 2.368 1.00 72.62 397 GLN A CA 1
ATOM 3180 C C . GLN A 1 397 ? 24.032 17.129 1.516 1.00 72.62 397 GLN A C 1
ATOM 3182 O O . GLN A 1 397 ? 24.635 17.600 0.547 1.00 72.62 397 GLN A O 1
ATOM 3187 N N . ASP A 1 398 ? 24.068 15.833 1.828 1.00 64.50 398 ASP A N 1
ATOM 3188 C CA . ASP A 1 398 ? 24.849 14.844 1.080 1.00 64.50 398 ASP A CA 1
ATOM 3189 C C . ASP A 1 398 ? 24.352 14.741 -0.376 1.00 64.50 398 ASP A C 1
ATOM 3191 O O . ASP A 1 398 ? 25.150 14.780 -1.315 1.00 64.50 398 ASP A O 1
ATOM 3195 N N . SER A 1 399 ? 23.031 14.715 -0.589 1.00 62.75 399 SER A N 1
ATOM 3196 C CA . SER A 1 399 ? 22.402 14.697 -1.917 1.00 62.75 399 SER A CA 1
ATOM 3197 C C . SER A 1 399 ? 22.753 15.936 -2.749 1.00 62.75 399 SER A C 1
ATOM 3199 O O . SER A 1 399 ? 23.072 15.825 -3.936 1.00 62.75 399 SER A O 1
ATOM 3201 N N . ASN A 1 400 ? 22.759 17.124 -2.141 1.00 63.41 400 ASN A N 1
ATOM 3202 C CA . ASN A 1 400 ? 23.191 18.352 -2.813 1.00 63.41 400 ASN A CA 1
ATOM 3203 C C . ASN A 1 400 ? 24.689 18.318 -3.172 1.00 63.41 400 ASN A C 1
ATOM 3205 O O . ASN A 1 400 ? 25.085 18.776 -4.251 1.00 63.41 400 ASN A O 1
ATOM 3209 N N . GLY A 1 401 ? 25.522 17.723 -2.312 1.00 67.38 401 GLY A N 1
ATOM 3210 C CA . GLY A 1 401 ? 26.932 17.459 -2.603 1.00 67.38 401 GLY A CA 1
ATOM 3211 C C . GLY A 1 401 ? 27.123 16.520 -3.799 1.00 67.38 401 GLY A C 1
ATOM 3212 O O . GLY A 1 401 ? 27.926 16.804 -4.697 1.00 67.38 401 GLY A O 1
ATOM 3213 N N . PHE A 1 402 ? 26.339 15.440 -3.870 1.00 66.75 402 PHE A N 1
ATOM 3214 C CA . PHE A 1 402 ? 26.339 14.526 -5.014 1.00 66.75 402 PHE A CA 1
ATOM 3215 C C . PHE A 1 402 ? 25.893 15.216 -6.302 1.00 66.75 402 PHE A C 1
ATOM 3217 O O . PHE A 1 402 ? 26.575 15.081 -7.317 1.00 66.75 402 PHE A O 1
ATOM 3224 N N . LYS A 1 403 ? 24.823 16.018 -6.262 1.00 68.31 403 LYS A N 1
ATOM 3225 C CA . LYS A 1 403 ? 24.359 16.796 -7.421 1.00 68.31 403 LYS A CA 1
ATOM 3226 C C . LYS A 1 403 ? 25.463 17.700 -7.972 1.00 68.31 403 LYS A C 1
ATOM 3228 O O . LYS A 1 403 ? 25.758 17.656 -9.162 1.00 68.31 403 LYS A O 1
ATOM 3233 N N . THR A 1 404 ? 26.139 18.443 -7.096 1.00 77.25 404 THR A N 1
ATOM 3234 C CA . THR A 1 404 ? 27.257 19.324 -7.480 1.00 77.25 404 THR A CA 1
ATOM 3235 C C . THR A 1 404 ? 28.409 18.533 -8.114 1.00 77.25 404 THR A C 1
ATOM 3237 O O . THR A 1 404 ? 29.028 18.968 -9.088 1.00 77.25 404 THR A O 1
ATOM 3240 N N . SER A 1 405 ? 28.687 17.340 -7.584 1.00 78.25 405 SER A N 1
ATOM 3241 C CA . SER A 1 405 ? 29.729 16.451 -8.107 1.00 78.25 405 SER A CA 1
ATOM 3242 C C . SER A 1 405 ? 29.371 15.909 -9.496 1.00 78.25 405 SER A C 1
ATOM 3244 O O . SER A 1 405 ? 30.221 15.918 -10.385 1.00 78.25 405 SER A O 1
ATOM 3246 N N . ILE A 1 406 ? 28.113 15.510 -9.715 1.00 71.50 406 ILE A N 1
ATOM 3247 C CA . ILE A 1 406 ? 27.602 15.063 -11.021 1.00 71.50 406 ILE A CA 1
ATOM 3248 C C . ILE A 1 406 ? 27.649 16.202 -12.045 1.00 71.50 406 ILE A C 1
ATOM 3250 O O . ILE A 1 406 ? 28.116 15.994 -13.164 1.00 71.50 406 ILE A O 1
ATOM 3254 N N . GLU A 1 407 ? 27.241 17.417 -11.674 1.00 76.31 407 GLU A N 1
ATOM 3255 C CA . GLU A 1 407 ? 27.321 18.588 -12.559 1.00 76.31 407 GLU A CA 1
ATOM 3256 C C . GLU A 1 407 ? 28.772 18.889 -12.978 1.00 76.31 407 GLU A C 1
ATOM 3258 O O . GLU A 1 407 ? 29.040 19.191 -14.143 1.00 76.31 407 GLU A O 1
ATOM 3263 N N . SER A 1 408 ? 29.728 18.760 -12.052 1.00 82.19 408 SER A N 1
ATOM 3264 C CA . SER A 1 408 ? 31.162 18.916 -12.334 1.00 82.19 408 SER A CA 1
ATOM 3265 C C . SER A 1 408 ? 31.699 17.826 -13.268 1.00 82.19 408 SER A C 1
ATOM 3267 O O . SER A 1 408 ? 32.427 18.127 -14.217 1.00 82.19 408 SER A O 1
ATOM 3269 N N . LEU A 1 409 ? 31.315 16.564 -13.042 1.00 79.44 409 LEU A N 1
ATOM 3270 C CA . LEU A 1 409 ? 31.686 15.444 -13.911 1.00 79.44 409 LEU A CA 1
ATOM 3271 C C . LEU A 1 409 ? 31.108 15.606 -15.320 1.00 79.44 409 LEU A C 1
ATOM 3273 O O . LEU A 1 409 ? 31.840 15.441 -16.289 1.00 79.44 409 LEU A O 1
ATOM 3277 N N . THR A 1 410 ? 29.847 16.023 -15.433 1.00 71.25 410 THR A N 1
ATOM 3278 C CA . THR A 1 410 ? 29.175 16.263 -16.721 1.00 71.25 410 THR A CA 1
ATOM 3279 C C . THR A 1 410 ? 29.874 17.369 -17.516 1.00 71.25 410 THR A C 1
ATOM 3281 O O . THR A 1 410 ? 30.102 17.235 -18.716 1.00 71.25 410 THR A O 1
ATOM 3284 N N . LYS A 1 411 ? 30.290 18.458 -16.852 1.00 85.12 411 LYS A N 1
ATOM 3285 C CA . LYS A 1 411 ? 31.086 19.516 -17.500 1.00 85.12 411 LYS A CA 1
ATOM 3286 C C . LYS A 1 411 ? 32.429 18.994 -18.009 1.00 85.12 411 LYS A C 1
ATOM 3288 O O . LYS A 1 411 ? 32.799 19.292 -19.140 1.00 85.12 411 LYS A O 1
ATOM 3293 N N . LYS A 1 412 ? 33.140 18.196 -17.203 1.00 83.62 412 LYS A N 1
ATOM 3294 C CA . LYS A 1 412 ? 34.412 17.584 -17.622 1.00 83.62 412 LYS A CA 1
ATOM 3295 C C . LYS A 1 412 ? 34.235 16.633 -18.804 1.00 83.62 412 LYS A C 1
ATOM 3297 O O . LYS A 1 412 ? 35.087 16.625 -19.684 1.00 83.62 412 LYS A O 1
ATOM 3302 N N . ASP A 1 413 ? 33.158 15.858 -18.829 1.00 72.94 413 ASP A N 1
ATOM 3303 C CA . ASP A 1 413 ? 32.856 14.933 -19.924 1.00 72.94 413 ASP A CA 1
ATOM 3304 C C . ASP A 1 413 ? 32.584 15.671 -21.246 1.00 72.94 413 ASP A C 1
ATOM 3306 O O . ASP A 1 413 ? 33.142 15.324 -22.289 1.00 72.94 413 ASP A O 1
ATOM 3310 N N . ASN A 1 414 ? 31.842 16.782 -21.188 1.00 80.12 414 ASN A N 1
ATOM 3311 C CA . ASN A 1 414 ? 31.647 17.670 -22.337 1.00 80.12 414 ASN A CA 1
ATOM 3312 C C . ASN A 1 414 ? 32.973 18.271 -22.836 1.00 80.12 414 ASN A C 1
ATOM 3314 O O . ASN A 1 414 ? 33.233 18.296 -24.041 1.00 80.12 414 ASN A O 1
ATOM 3318 N N . ASP A 1 415 ? 33.844 18.722 -21.927 1.00 85.75 415 ASP A N 1
ATOM 3319 C CA . ASP A 1 415 ? 35.173 19.234 -22.286 1.00 85.75 415 ASP A CA 1
ATOM 3320 C C . ASP A 1 415 ? 36.052 18.153 -22.937 1.00 85.75 415 ASP A C 1
ATOM 3322 O O . ASP A 1 415 ? 36.775 18.434 -23.898 1.00 85.75 415 ASP A O 1
ATOM 3326 N N . ILE A 1 416 ? 35.996 16.916 -22.430 1.00 85.38 416 ILE A N 1
ATOM 3327 C CA . ILE A 1 416 ? 36.700 15.766 -23.011 1.00 85.38 416 ILE A CA 1
ATOM 3328 C C . ILE A 1 416 ? 36.165 15.479 -24.414 1.00 85.38 416 ILE A C 1
ATOM 3330 O O . ILE A 1 416 ? 36.964 15.371 -25.342 1.00 85.38 416 ILE A O 1
ATOM 3334 N N . SER A 1 417 ? 34.845 15.430 -24.589 1.00 82.00 417 SER A N 1
ATOM 3335 C CA . SER A 1 417 ? 34.198 15.197 -25.885 1.00 82.00 417 SER A CA 1
ATOM 3336 C C . SER A 1 417 ? 34.604 16.248 -26.924 1.00 82.00 417 SER A C 1
ATOM 3338 O O . SER A 1 417 ? 34.996 15.910 -28.040 1.00 82.00 417 SER A O 1
ATOM 3340 N N . ASN A 1 418 ? 34.630 17.528 -26.541 1.00 86.06 418 ASN A N 1
ATOM 3341 C CA . ASN A 1 418 ? 35.080 18.615 -27.417 1.00 86.06 418 ASN A CA 1
ATOM 3342 C C . ASN A 1 418 ? 36.557 18.476 -27.826 1.00 86.06 418 ASN A C 1
ATOM 3344 O O . ASN A 1 418 ? 36.917 18.693 -28.989 1.00 86.06 418 ASN A O 1
ATOM 3348 N N . LYS A 1 419 ? 37.430 18.089 -26.886 1.00 90.19 419 LYS A N 1
ATOM 3349 C CA . LYS A 1 419 ? 38.840 17.804 -27.195 1.00 90.19 419 LYS A CA 1
ATOM 3350 C C . LYS A 1 419 ? 38.981 16.589 -28.110 1.00 90.19 419 LYS A C 1
ATOM 3352 O O . LYS A 1 419 ? 39.801 16.633 -29.023 1.00 90.19 419 LYS A O 1
ATOM 3357 N N . LEU A 1 420 ? 38.178 15.545 -27.905 1.00 87.38 420 LEU A N 1
ATOM 3358 C CA . LEU A 1 420 ? 38.188 14.338 -28.731 1.00 87.38 420 LEU A CA 1
ATOM 3359 C C . LEU A 1 420 ? 37.816 14.657 -30.185 1.00 87.38 420 LEU A C 1
ATOM 3361 O O . LEU A 1 420 ? 38.552 14.277 -31.090 1.00 87.38 420 LEU A O 1
ATOM 3365 N N . ASN A 1 421 ? 36.764 15.455 -30.397 1.00 86.56 421 ASN A N 1
ATOM 3366 C CA . ASN A 1 421 ? 36.358 15.923 -31.728 1.00 86.56 421 ASN A CA 1
ATOM 3367 C C . ASN A 1 421 ? 37.482 16.708 -32.428 1.00 86.56 421 ASN A C 1
ATOM 3369 O O . ASN A 1 421 ? 37.704 16.572 -33.629 1.00 86.56 421 ASN A O 1
ATOM 3373 N N . THR A 1 422 ? 38.237 17.511 -31.671 1.00 90.06 422 THR A N 1
ATOM 3374 C CA . THR A 1 422 ? 39.387 18.264 -32.204 1.00 90.06 422 THR A CA 1
ATOM 3375 C C . THR A 1 422 ? 40.531 17.328 -32.613 1.00 90.06 422 THR A C 1
ATOM 3377 O O . THR A 1 422 ? 41.167 17.520 -33.654 1.00 90.06 422 THR A O 1
ATOM 3380 N N . VAL A 1 423 ? 40.799 16.291 -31.812 1.00 88.62 423 VAL A N 1
ATOM 3381 C CA . VAL A 1 423 ? 41.784 15.250 -32.143 1.00 88.62 423 VAL A CA 1
ATOM 3382 C C . VAL A 1 423 ? 41.354 14.487 -33.393 1.00 88.62 423 VAL A C 1
ATOM 3384 O O . VAL A 1 423 ? 42.173 14.307 -34.288 1.00 88.62 423 VAL A O 1
ATOM 3387 N N . GLU A 1 424 ? 40.083 14.102 -33.498 1.00 89.00 424 GLU A N 1
ATOM 3388 C CA . GLU A 1 424 ? 39.537 13.403 -34.665 1.00 89.00 424 GLU A CA 1
ATOM 3389 C C . GLU A 1 424 ? 39.712 14.222 -35.953 1.00 89.00 424 GLU A C 1
ATOM 3391 O O . GLU A 1 424 ? 40.268 13.722 -36.932 1.00 89.00 424 GLU A O 1
ATOM 3396 N N . GLN A 1 425 ? 39.368 15.515 -35.928 1.00 89.50 425 GLN A N 1
ATOM 3397 C CA . GLN A 1 425 ? 39.612 16.426 -37.055 1.00 89.50 425 GLN A CA 1
ATOM 3398 C C . GLN A 1 425 ? 41.101 16.512 -37.426 1.00 89.50 425 GLN A C 1
ATOM 3400 O O . GLN A 1 425 ? 41.461 16.510 -38.607 1.00 89.50 425 GLN A O 1
ATOM 3405 N N . THR A 1 426 ? 41.983 16.556 -36.425 1.00 91.19 426 THR A N 1
ATOM 3406 C CA . THR A 1 426 ? 43.436 16.612 -36.640 1.00 91.19 426 THR A CA 1
ATOM 3407 C C . THR A 1 426 ? 43.946 15.321 -37.285 1.00 91.19 426 THR A C 1
ATOM 3409 O O . THR A 1 426 ? 44.729 15.375 -38.239 1.00 91.19 426 THR A O 1
ATOM 3412 N N . VAL A 1 427 ? 43.475 14.160 -36.823 1.00 90.81 427 VAL A N 1
ATOM 3413 C CA . VAL A 1 427 ? 43.822 12.849 -37.389 1.00 90.81 427 VAL A CA 1
ATOM 3414 C C . VAL A 1 427 ? 43.365 12.753 -38.841 1.00 90.81 427 VAL A C 1
ATOM 3416 O O . VAL A 1 427 ? 44.166 12.372 -39.696 1.00 90.81 427 VAL A O 1
ATOM 3419 N N . GLU A 1 428 ? 42.136 13.167 -39.150 1.00 90.56 428 GLU A N 1
ATOM 3420 C CA . GLU A 1 428 ? 41.615 13.104 -40.518 1.00 90.56 428 GLU A CA 1
ATOM 3421 C C . GLU A 1 428 ? 42.390 14.037 -41.463 1.00 90.56 428 GLU A C 1
ATOM 3423 O O . GLU A 1 428 ? 42.762 13.646 -42.574 1.00 90.56 428 GLU A O 1
ATOM 3428 N N . SER A 1 429 ? 42.757 15.236 -40.994 1.00 91.31 429 SER A N 1
ATOM 3429 C CA . SER A 1 429 ? 43.618 16.150 -41.759 1.00 91.31 429 SER A CA 1
ATOM 3430 C C . SER A 1 429 ? 45.016 15.564 -42.021 1.00 91.31 429 SER A C 1
ATOM 3432 O O . SER A 1 429 ? 45.561 15.680 -43.124 1.00 91.31 429 SER A O 1
ATOM 3434 N N . THR A 1 430 ? 45.577 14.858 -41.035 1.00 90.88 430 THR A N 1
ATOM 3435 C CA . THR A 1 430 ? 46.884 14.199 -41.144 1.00 90.88 430 THR A CA 1
ATOM 3436 C C . THR A 1 430 ? 46.820 13.032 -42.126 1.00 90.88 430 THR A C 1
ATOM 3438 O O . THR A 1 430 ? 47.690 12.898 -42.984 1.00 90.88 430 THR A O 1
ATOM 3441 N N . LYS A 1 431 ? 45.764 12.214 -42.062 1.00 93.00 431 LYS A N 1
ATOM 3442 C CA . LYS A 1 431 ? 45.527 11.093 -42.981 1.00 93.00 431 LYS A CA 1
ATOM 3443 C C . LYS A 1 431 ? 45.401 11.556 -44.433 1.00 93.00 431 LYS A C 1
ATOM 3445 O O . LYS A 1 431 ? 45.982 10.932 -45.326 1.00 93.00 431 LYS A O 1
ATOM 3450 N N . LYS A 1 432 ? 44.708 12.676 -44.665 1.00 92.75 432 LYS A N 1
ATOM 3451 C CA . LYS A 1 432 ? 44.644 13.320 -45.982 1.00 92.75 432 LYS A CA 1
ATOM 3452 C C . LYS A 1 432 ? 46.035 13.739 -46.464 1.00 92.75 432 LYS A C 1
ATOM 3454 O O . LYS A 1 432 ? 46.444 13.341 -47.547 1.00 92.75 432 LYS A O 1
ATOM 3459 N N . THR A 1 433 ? 46.797 14.426 -45.614 1.00 93.12 433 THR A N 1
ATOM 3460 C CA . THR A 1 433 ? 48.167 14.868 -45.933 1.00 93.12 433 THR A CA 1
ATOM 3461 C C . THR A 1 433 ? 49.082 13.687 -46.281 1.00 93.12 433 THR A C 1
ATOM 3463 O O . THR A 1 433 ? 49.838 13.745 -47.247 1.00 93.12 433 THR A O 1
ATOM 3466 N N . ILE A 1 434 ? 48.996 12.582 -45.532 1.00 92.00 434 ILE A N 1
ATOM 3467 C CA . ILE A 1 434 ? 49.754 11.354 -45.814 1.00 92.00 434 ILE A CA 1
ATOM 3468 C C . ILE A 1 434 ? 49.366 10.772 -47.179 1.00 92.00 434 ILE A C 1
ATOM 3470 O O . ILE A 1 434 ? 50.248 10.359 -47.932 1.00 92.00 434 ILE A O 1
ATOM 3474 N N . SER A 1 435 ? 48.073 10.757 -47.509 1.00 92.94 435 SER A N 1
ATOM 3475 C CA . SER A 1 435 ? 47.582 10.267 -48.805 1.00 92.94 435 SER A CA 1
ATOM 3476 C C . SER A 1 435 ? 48.126 11.112 -49.963 1.00 92.94 435 SER A C 1
ATOM 3478 O O . SER A 1 435 ? 48.645 10.558 -50.933 1.00 92.94 435 SER A O 1
ATOM 3480 N N . ASP A 1 436 ? 48.114 12.440 -49.819 1.00 92.94 436 ASP A N 1
ATOM 3481 C CA . ASP A 1 436 ? 48.656 13.374 -50.814 1.00 92.94 436 ASP A CA 1
ATOM 3482 C C . ASP A 1 436 ? 50.175 13.164 -51.021 1.00 92.94 436 ASP A C 1
ATOM 3484 O O . ASP A 1 436 ? 50.678 13.135 -52.152 1.00 92.94 436 ASP A O 1
ATOM 3488 N N . VAL A 1 437 ? 50.927 12.934 -49.935 1.00 93.00 437 VAL A N 1
ATOM 3489 C CA . VAL A 1 437 ? 52.368 12.619 -49.987 1.00 93.00 437 VAL A CA 1
ATOM 3490 C C . VAL A 1 437 ? 52.628 11.272 -50.666 1.00 93.00 437 VAL A C 1
ATOM 3492 O O . VAL A 1 437 ? 53.557 11.160 -51.473 1.00 93.00 437 VAL A O 1
ATOM 3495 N N . GLN A 1 438 ? 51.827 10.245 -50.371 1.00 90.12 438 GLN A N 1
ATOM 3496 C CA . GLN A 1 438 ? 51.944 8.933 -51.012 1.00 90.12 438 GLN A CA 1
ATOM 3497 C C . GLN A 1 438 ? 51.701 9.025 -52.520 1.00 90.12 438 GLN A C 1
ATOM 3499 O O . GLN A 1 438 ? 52.483 8.467 -53.295 1.00 90.12 438 GLN A O 1
ATOM 3504 N N . GLN A 1 439 ? 50.674 9.767 -52.942 1.00 90.62 439 GLN A N 1
ATOM 3505 C CA . GLN A 1 439 ? 50.401 10.010 -54.355 1.00 90.62 439 GLN A CA 1
ATOM 3506 C C . GLN A 1 439 ? 51.590 10.706 -55.033 1.00 90.62 439 GLN A C 1
ATOM 3508 O O . GLN A 1 439 ? 52.124 10.188 -56.014 1.00 90.62 439 GLN A O 1
ATOM 3513 N N . THR A 1 440 ? 52.071 11.810 -54.456 1.00 90.88 440 THR A N 1
ATOM 3514 C CA . THR A 1 440 ? 53.221 12.565 -54.985 1.00 90.88 440 THR A CA 1
ATOM 3515 C C . THR A 1 440 ? 54.475 11.688 -55.095 1.00 90.88 440 THR A C 1
ATOM 3517 O O . THR A 1 440 ? 55.197 11.719 -56.093 1.00 90.88 440 THR A O 1
ATOM 3520 N N . THR A 1 441 ? 54.730 10.848 -54.088 1.00 88.69 441 THR A N 1
ATOM 3521 C CA . THR A 1 441 ? 55.866 9.913 -54.080 1.00 88.69 441 THR A CA 1
ATOM 3522 C C . THR A 1 441 ? 55.756 8.878 -55.201 1.00 88.69 441 THR A C 1
ATOM 3524 O O . THR A 1 441 ? 56.753 8.563 -55.855 1.00 88.69 441 THR A O 1
ATOM 3527 N N . ASN A 1 442 ? 54.556 8.349 -55.448 1.00 86.31 442 ASN A N 1
ATOM 3528 C CA . ASN A 1 442 ? 54.315 7.394 -56.528 1.00 86.31 442 ASN A CA 1
ATOM 3529 C C . ASN A 1 442 ? 54.508 8.037 -57.910 1.00 86.31 442 ASN A C 1
ATOM 3531 O O . ASN A 1 442 ? 55.145 7.435 -58.776 1.00 86.31 442 ASN A O 1
ATOM 3535 N N . GLU A 1 443 ? 54.035 9.270 -58.101 1.00 88.75 443 GLU A N 1
ATOM 3536 C CA . GLU A 1 443 ? 54.248 10.041 -59.333 1.00 88.75 443 GLU A CA 1
ATOM 3537 C C . GLU A 1 443 ? 55.742 10.298 -59.602 1.00 88.75 443 GLU A C 1
ATOM 3539 O O . GLU A 1 443 ? 56.211 10.154 -60.735 1.00 88.75 443 GLU A O 1
ATOM 3544 N N . LEU A 1 444 ? 56.522 10.616 -58.561 1.00 85.19 444 LEU A N 1
ATOM 3545 C CA . LEU A 1 444 ? 57.976 10.790 -58.667 1.00 85.19 444 LEU A CA 1
ATOM 3546 C C . LEU A 1 444 ? 58.697 9.486 -59.035 1.00 85.19 444 LEU A C 1
ATOM 3548 O O . LEU A 1 444 ? 59.563 9.499 -59.912 1.00 85.19 444 LEU A O 1
ATOM 3552 N N . LYS A 1 445 ? 58.317 8.354 -58.428 1.00 81.50 445 LYS A N 1
ATOM 3553 C CA . LYS A 1 445 ? 58.875 7.035 -58.780 1.00 81.50 445 LYS A CA 1
ATOM 3554 C C . LYS A 1 445 ? 58.596 6.664 -60.237 1.00 81.50 445 LYS A C 1
ATOM 3556 O O . LYS A 1 445 ? 59.487 6.159 -60.911 1.00 81.50 445 LYS A O 1
ATOM 3561 N N . GLN A 1 446 ? 57.394 6.943 -60.746 1.00 74.94 446 GLN A N 1
ATOM 3562 C CA . GLN A 1 446 ? 57.063 6.692 -62.154 1.00 74.94 446 GLN A CA 1
ATOM 3563 C C . GLN A 1 446 ? 57.882 7.557 -63.120 1.00 74.94 446 GLN A C 1
ATOM 3565 O O . GLN A 1 446 ? 58.247 7.083 -64.194 1.00 74.94 446 GLN A O 1
ATOM 3570 N N . LYS A 1 447 ? 58.204 8.803 -62.748 1.00 75.88 447 LYS A N 1
ATOM 3571 C CA . LYS A 1 447 ? 59.068 9.681 -63.554 1.00 75.88 447 LYS A CA 1
ATOM 3572 C C . LYS A 1 447 ? 60.535 9.247 -63.583 1.00 75.88 447 LYS A C 1
ATOM 3574 O O . LYS A 1 447 ? 61.201 9.569 -64.551 1.00 75.88 447 LYS A O 1
ATOM 3579 N N . GLN A 1 448 ? 61.033 8.541 -62.566 1.00 67.94 448 GLN A N 1
ATOM 3580 C CA . GLN A 1 448 ? 62.408 8.012 -62.543 1.00 67.94 448 GLN A CA 1
ATOM 3581 C C . GLN A 1 448 ? 62.584 6.695 -63.322 1.00 67.94 448 GLN A C 1
ATOM 3583 O O . GLN A 1 448 ? 63.713 6.290 -63.576 1.00 67.94 448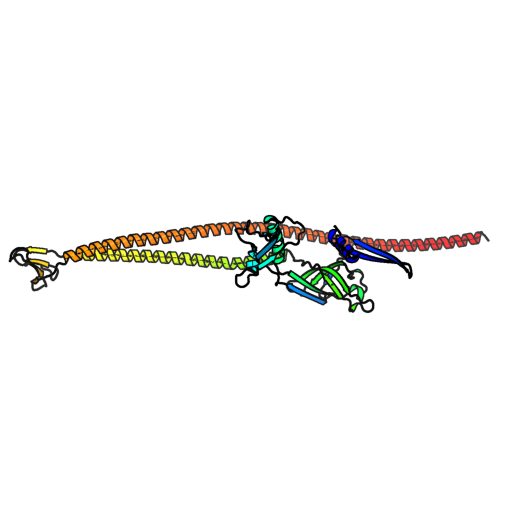 GLN A O 1
ATOM 3588 N N . LEU A 1 449 ? 61.486 6.014 -63.667 1.00 57.66 449 LEU A N 1
ATOM 3589 C CA . LEU A 1 449 ? 61.474 4.747 -64.416 1.00 57.66 449 LEU A CA 1
ATOM 3590 C C . LEU A 1 449 ? 61.253 4.932 -65.932 1.00 57.66 449 LEU A C 1
ATOM 3592 O O . LEU A 1 449 ? 61.218 3.942 -66.663 1.00 57.66 449 LEU A O 1
ATOM 3596 N N . LYS A 1 450 ? 61.096 6.177 -66.394 1.00 47.88 450 LYS A N 1
ATOM 3597 C CA . LYS A 1 450 ? 61.143 6.587 -67.805 1.00 47.88 450 LYS A CA 1
ATOM 3598 C C . LYS A 1 450 ? 62.455 7.307 -68.065 1.00 47.88 450 LYS A C 1
ATOM 3600 O O . LYS A 1 450 ? 62.960 7.157 -69.197 1.00 47.88 450 LYS A O 1
#

Organism: NCBI:txid1431339

Sequence (450 aa):
MTIDEFIDPLTFLKKIASLFKLEIQYRVEVQGSQIIGWYVDMIQRRGRDTGKEIELGKDLIGVTRIEHSRDICTALVGFVKGEGDNVITIESINKGLPYIVDNDAFQRWNERGKHKFGFYTPETEELNMTPQRLMTLMEIELKKRVNSSVSYEVEVQSIGRIFGLAHELINEGDTIRIKDTGFTPKLYLEARVIAGDESFTDPTQDKYVFGDYREITDPNEELRKIYNRILSKFGEKQEMLDQLDKLVKEANETASSAKKESEAAKTLAEKVQENIKNNTVEIIEAKNPPKTGLKPYKTLWRDTSNGKPGILKIWTGGAWESVVPDPETIKKETLTQVNKDIESTKIELNKKVQEAQNQATGQFNEVQEGLQGVSRTVSNIENKQGEIDKKVTKFEQDSNGFKTSIESLTKKDNDISNKLNTVEQTVESTKKTISDVQQTTNELKQKQLK

Secondary structure (DSSP, 8-state):
----S---HHHHHHHHHHHHT-EEEEEEEEETTEEEEEEEEEES--S-EEEEEEEBTTTEEEEEEEEE-TT--SEEEE-EE-STTPEE-STTTTTT-SEEE-HHHHHHH-BTTB--EEEE----S-S---HHHHHHHHHHHHHHHSS-EEEEEEEE--HHHHHT-GGG---TT-EEEEEESSSSS-EEEEEEEEEEE--SS-GGG-EEEEEEEEE---HHHHHHHHHHHHHHHHHHHHHHHHHHHHHHHHHHHHHHHHHHHHHHHHHHHHHHHHHHHHTPPEEEEESS---SS--TTTEEEEE-TTSSSPEEEEE-SSSEEE--S-HHHHHHHHHHHHHHHHHHHHHHHHHHHHHHHHHHHHHHHHHHHHHHHHHHHHHHHHHHHHHHHHHHHHHHHHHHHHHHHHHHHHHHHHHHHHHHHHHHHHHHHHHHHHHHHHHHHHHHHHHH--